Protein AF-A0AAD2GC14-F1 (afdb_monomer_lite)

Radius of gyration: 39.85 Å; chains: 1; bounding box: 121×102×98 Å

Secondary structure (DSSP, 8-state):
---PPPPPPPPPPPPPPPPPPPPPPS-S-SSS-----------------------------------------------TTS-SS-TT-EEEE--B--SBTB--B--EEEEEEEEESSGGG-EEEEEE-SSSTT-EEEEEEGGGEEEPP------------------------------------------------HHHHHHHHHHHHHHTTPPTTHHHHHTT-PPP--TT--SPPPPPHHHHHHHHHHHHHHHHHHHHTT---S-TT-------B-TTT-SBPP------TTSHHIIIIIIS---HHHHHHHHHHHHHHHHHHHHHHS--SS-TTSSS-------TTT-HHHHHHH--HHHHHHHHHHHHHHHH-TTS---HHHHHHHHHHHHHHHHTS-HHHHHHHHHHHHHHHHTHHHHHHHHHHHHHH-TT--HHHHHHHTTTSS-HHHHHHHHHHSTTTTT--

pLDDT: mean 73.86, std 23.87, range [26.3, 98.19]

Organism: NCBI:txid2856

Foldseek 3Di:
DDDDDDDDDDDDDDDDDDDDDDDDDDDPPPDDPDDDDDDDDDDDDDDDDDDDDDDDDDDDDDDDDDDDDPPPPPDDPPVQPDAPDDFQAKKWFAFDPPDPPPPGRHTAIFTFHDWDDTDQQIWTWTQGDDPPHGDIDTGRGPVGIDHDDPPDDDDDDDDDDDDDDDDDDDDDDDDDDDDDDDDDDDDDPPPPPPPDDPLRVLLVVLVVCVVVVPFAQQLCVVVVNDDDDDPPPPDDDDDDPVRLVVLVVNLVSLVVVCVVVVVPPPPLVPQVQPQDQDPVPSDGPDDPRPDDSSGNCCCACRHRVHDPVVNVVSVVVVVVVVVVVVCVVVDDDPPPPPDDDPPLPDACLVDLVVVLVQLDLLQVQLVVQLVVVCVVCVPDPCDPVNSVVSSVVSSVVVVVDDVVVSVVSVVVSVVLSVCSVVLVVLLLVVCVVPVPDQLVVSCVSSVNSDDSVRSLVVCVSDPPVVVSD

Sequence (469 aa):
MTTTAPPTQPPPPPPPPPPTSATITPAQKREKKKQAPVKAAARRETRKHTTRDDDEADPNVLAANNKGGIAVEDHDIISMRTPTFALQDYVKVKADFGDPGTNNRPAGRGFIQEIHGFGGTSTYTVKYEGEDPGGTFKGIPLSDISPLPVVNSVFSNTTNTTNTSTPRRKRQKIQPSSSVAPCPSAETKSSTKKKQSPGGELVSRLRHALSNDKEKGWRRKELGWMPPPKANAKRQPKLTNQEKSQVLVDVALLETFLEAQGNGSGNGNGNNHYQEKDAVSGKFKKRVTKWNPMSIGYLVNHSWGLSNSYLCRLQKQQQQQQKANENAATGATFFEARKKASKKARCVIDDYELAEKLFTTSYLYAVSECRRQARANLEEVVDQKLYHQRFKAAKEKFKTLDDDTKAVWEFQRRAHLSRHATIKDQIIRARKTNPKCSWRSIEEEIDHWCCDATIRRWAMAREGGNKIL

Structure (mmCIF, N/CA/C/O backbone):
data_AF-A0AAD2GC14-F1
#
_entry.id   AF-A0AAD2GC14-F1
#
loop_
_atom_site.group_PDB
_atom_site.id
_atom_site.type_symbol
_atom_site.label_atom_id
_atom_site.label_alt_id
_atom_site.label_comp_id
_atom_site.label_asym_id
_atom_site.label_entity_id
_atom_site.label_seq_id
_atom_site.pdbx_PDB_ins_code
_atom_site.Cartn_x
_atom_site.Cartn_y
_atom_site.Cartn_z
_atom_site.occupancy
_atom_site.B_iso_or_equiv
_atom_site.auth_seq_id
_atom_site.auth_comp_id
_atom_site.auth_asym_id
_atom_site.auth_atom_id
_atom_site.pdbx_PDB_model_num
ATOM 1 N N . MET A 1 1 ? 63.626 -28.253 43.068 1.00 45.97 1 MET A N 1
ATOM 2 C CA . MET A 1 1 ? 62.334 -28.647 42.471 1.00 45.97 1 MET A CA 1
ATOM 3 C C . MET A 1 1 ? 62.406 -28.340 40.987 1.00 45.97 1 MET A C 1
ATOM 5 O O . MET A 1 1 ? 62.258 -27.196 40.587 1.00 45.97 1 MET A O 1
ATOM 9 N N . THR A 1 2 ? 62.810 -29.336 40.208 1.00 41.16 2 THR A N 1
ATOM 10 C CA . THR A 1 2 ? 63.092 -29.239 38.773 1.00 41.16 2 THR A CA 1
ATOM 11 C C . THR A 1 2 ? 61.826 -29.594 38.001 1.00 41.16 2 THR A C 1
ATOM 13 O O . THR A 1 2 ? 61.375 -30.735 38.023 1.00 41.16 2 THR A O 1
ATOM 16 N N . THR A 1 3 ? 61.229 -28.587 37.369 1.00 50.84 3 THR A N 1
ATOM 17 C CA . THR A 1 3 ? 60.007 -28.700 36.566 1.00 50.84 3 THR A CA 1
ATOM 18 C C . THR A 1 3 ? 60.338 -29.301 35.202 1.00 50.84 3 THR A C 1
ATOM 20 O O . THR A 1 3 ? 60.992 -28.668 34.375 1.00 50.84 3 THR A O 1
ATOM 23 N N . THR A 1 4 ? 59.895 -30.535 34.977 1.00 53.62 4 THR A N 1
ATOM 24 C CA . THR A 1 4 ? 60.017 -31.261 33.708 1.00 53.62 4 THR A CA 1
ATOM 25 C C . THR A 1 4 ? 58.988 -30.744 32.701 1.00 53.62 4 THR A C 1
ATOM 27 O O . THR A 1 4 ? 57.785 -30.794 32.951 1.00 53.62 4 THR A O 1
ATOM 30 N N . ALA A 1 5 ? 59.462 -30.232 31.563 1.00 60.94 5 ALA A N 1
ATOM 31 C CA . ALA A 1 5 ? 58.623 -29.796 30.449 1.00 60.94 5 ALA A CA 1
ATOM 32 C C . ALA A 1 5 ? 58.054 -31.004 29.667 1.00 60.94 5 ALA A C 1
ATOM 34 O O . ALA A 1 5 ? 58.758 -32.005 29.509 1.00 60.94 5 ALA A O 1
ATOM 35 N N . PRO A 1 6 ? 56.804 -30.932 29.171 1.00 64.81 6 PRO A N 1
ATOM 36 C CA . PRO A 1 6 ? 56.172 -32.026 28.439 1.00 64.81 6 PRO A CA 1
ATOM 37 C C . PRO A 1 6 ? 56.648 -32.110 26.974 1.00 64.81 6 PRO A C 1
ATOM 39 O O . PRO A 1 6 ? 57.079 -31.106 26.402 1.00 64.81 6 PRO A O 1
ATOM 42 N N . PRO A 1 7 ? 56.557 -33.301 26.350 1.00 63.59 7 PRO A N 1
ATOM 43 C CA . PRO A 1 7 ? 57.121 -33.569 25.032 1.00 63.59 7 PRO A CA 1
ATOM 44 C C . PRO A 1 7 ? 56.307 -32.947 23.889 1.00 63.59 7 PRO A C 1
ATOM 46 O O . PRO A 1 7 ? 55.081 -33.046 23.824 1.00 63.59 7 PRO A O 1
ATOM 49 N N . THR A 1 8 ? 57.035 -32.343 22.955 1.00 64.69 8 THR A N 1
ATOM 50 C CA . THR A 1 8 ? 56.557 -31.719 21.719 1.00 64.69 8 THR A CA 1
ATOM 51 C C . THR A 1 8 ? 55.954 -32.759 20.769 1.00 64.69 8 THR A C 1
ATOM 53 O O . THR A 1 8 ? 56.627 -33.715 20.382 1.00 64.69 8 THR A O 1
ATOM 56 N N . GLN A 1 9 ? 54.695 -32.573 20.361 1.00 68.75 9 GLN A N 1
ATOM 57 C CA . GLN A 1 9 ? 54.064 -33.394 19.321 1.00 68.75 9 GLN A CA 1
ATOM 58 C C . GLN A 1 9 ? 54.657 -33.092 17.930 1.00 68.75 9 GLN A C 1
ATOM 60 O O . GLN A 1 9 ? 54.890 -31.923 17.611 1.00 68.75 9 GLN A O 1
ATOM 65 N N . PRO A 1 10 ? 54.867 -34.116 17.081 1.00 73.81 10 PRO A N 1
ATOM 66 C CA . PRO A 1 10 ? 55.330 -33.924 15.712 1.00 73.81 10 PRO A CA 1
ATOM 67 C C . PRO A 1 10 ? 54.229 -33.327 14.813 1.00 73.81 10 PRO A C 1
ATOM 69 O O . PRO A 1 10 ? 53.039 -33.563 15.044 1.00 73.81 10 PRO A O 1
ATOM 72 N N . PRO A 1 11 ? 54.611 -32.558 13.777 1.00 74.75 11 PRO A N 1
ATOM 73 C CA . PRO A 1 11 ? 53.667 -31.872 12.904 1.00 74.75 11 PRO A CA 1
ATOM 74 C C . PRO A 1 11 ? 52.867 -32.849 12.021 1.00 74.75 11 PRO A C 1
ATOM 76 O O . PRO A 1 11 ? 53.383 -33.899 11.630 1.00 74.75 11 PRO A O 1
ATOM 79 N N . PRO A 1 12 ? 51.615 -32.500 11.671 1.00 74.00 12 PRO A N 1
ATOM 80 C CA . PRO A 1 12 ? 50.762 -33.339 10.840 1.00 74.00 12 PRO A CA 1
ATOM 81 C C . PRO A 1 12 ? 51.257 -33.413 9.382 1.00 74.00 12 PRO A C 1
ATOM 83 O O . PRO A 1 12 ? 51.847 -32.452 8.878 1.00 74.00 12 PRO A O 1
ATOM 86 N N . PRO A 1 13 ? 50.995 -34.533 8.682 1.00 78.50 13 PRO A N 1
ATOM 87 C CA . PRO A 1 13 ? 51.440 -34.737 7.308 1.00 78.50 13 PRO A CA 1
ATOM 88 C C . PRO A 1 13 ? 50.706 -33.824 6.307 1.00 78.50 13 PRO A C 1
ATOM 90 O O . PRO A 1 13 ? 49.555 -33.439 6.538 1.00 78.50 13 PRO A O 1
ATOM 93 N N . PRO A 1 14 ? 51.350 -33.491 5.172 1.00 75.31 14 PRO A N 1
ATOM 94 C CA . PRO A 1 14 ? 50.770 -32.620 4.159 1.00 75.31 14 PRO A CA 1
ATOM 95 C C . PRO A 1 14 ? 49.616 -33.295 3.393 1.00 75.31 14 PRO A C 1
ATOM 97 O O . PRO A 1 14 ? 49.605 -34.518 3.227 1.00 75.31 14 PRO A O 1
ATOM 100 N N . PRO A 1 15 ? 48.645 -32.506 2.895 1.00 72.50 15 PRO A N 1
ATOM 101 C CA . PRO A 1 15 ? 47.490 -33.025 2.172 1.00 72.50 15 PRO A CA 1
ATOM 102 C C . PRO A 1 15 ? 47.864 -33.580 0.784 1.00 72.50 15 PRO A C 1
ATOM 104 O O . PRO A 1 15 ? 48.811 -33.096 0.158 1.00 72.50 15 PRO A O 1
ATOM 107 N N . PRO A 1 16 ? 47.102 -34.566 0.273 1.00 74.06 16 PRO A N 1
ATOM 108 C CA . PRO A 1 16 ? 47.368 -35.189 -1.019 1.00 74.06 16 PRO A CA 1
ATOM 109 C C . PRO A 1 16 ? 47.097 -34.236 -2.199 1.00 74.06 16 PRO A C 1
ATOM 111 O O . PRO A 1 16 ? 46.236 -33.353 -2.103 1.00 74.06 16 PRO A O 1
ATOM 114 N N . PRO A 1 17 ? 47.801 -34.419 -3.332 1.00 71.50 17 PRO A N 1
ATOM 115 C CA . PRO A 1 17 ? 47.643 -33.574 -4.508 1.00 71.50 17 PRO A CA 1
ATOM 116 C C . PRO A 1 17 ? 46.283 -33.783 -5.203 1.00 71.50 17 PRO A C 1
ATOM 118 O O . PRO A 1 17 ? 45.713 -34.876 -5.153 1.00 71.50 17 PRO A O 1
ATOM 121 N N . PRO A 1 18 ? 45.755 -32.745 -5.878 1.00 65.06 18 PRO A N 1
ATOM 122 C CA . PRO A 1 18 ? 44.474 -32.812 -6.572 1.00 65.06 18 PRO A CA 1
ATOM 123 C C . PRO A 1 18 ? 44.532 -33.720 -7.816 1.00 65.06 18 PRO A C 1
ATOM 125 O O . PRO A 1 18 ? 45.576 -33.811 -8.466 1.00 65.06 18 PRO A O 1
ATOM 128 N N . PRO A 1 19 ? 43.406 -34.356 -8.196 1.00 58.69 19 PRO A N 1
ATOM 129 C CA . PRO A 1 19 ? 43.357 -35.257 -9.339 1.00 58.69 19 PRO A CA 1
ATOM 130 C C . PRO A 1 19 ? 43.554 -34.506 -10.662 1.00 58.69 19 PRO A C 1
ATOM 132 O O . PRO A 1 19 ? 42.883 -33.514 -10.963 1.00 58.69 19 PRO A O 1
ATOM 135 N N . THR A 1 20 ? 44.473 -35.023 -11.471 1.00 50.03 20 THR A N 1
ATOM 136 C CA . THR A 1 20 ? 44.755 -34.606 -12.843 1.00 50.03 20 THR A CA 1
ATOM 137 C C . THR A 1 20 ? 43.516 -34.779 -13.723 1.00 50.03 20 THR A C 1
ATOM 139 O O . THR A 1 20 ? 42.928 -35.854 -13.822 1.00 50.03 20 THR A O 1
ATOM 142 N N . SER A 1 21 ? 43.102 -33.690 -14.370 1.00 44.12 21 SER A N 1
ATOM 143 C CA . SER A 1 21 ? 41.980 -33.681 -15.309 1.00 44.12 21 SER A CA 1
ATOM 144 C C . SER A 1 21 ? 42.376 -34.378 -16.611 1.00 44.12 21 SER A C 1
ATOM 146 O O . SER A 1 21 ? 43.286 -33.929 -17.304 1.00 44.12 21 SER A O 1
ATOM 148 N N . ALA A 1 22 ? 41.682 -35.466 -16.946 1.00 46.75 22 ALA A N 1
ATOM 149 C CA . ALA A 1 22 ? 41.843 -36.166 -18.212 1.00 46.75 22 ALA A CA 1
ATOM 150 C C . ALA A 1 22 ? 41.261 -35.346 -19.379 1.00 46.75 22 ALA A C 1
ATOM 152 O O . ALA A 1 22 ? 40.097 -34.937 -19.374 1.00 46.75 22 ALA A O 1
ATOM 153 N N . THR A 1 23 ? 42.097 -35.132 -20.390 1.00 38.41 23 THR A N 1
ATOM 154 C CA . THR A 1 23 ? 41.779 -34.539 -21.691 1.00 38.41 23 THR A CA 1
ATOM 155 C C . THR A 1 23 ? 40.823 -35.446 -22.472 1.00 38.41 23 THR A C 1
ATOM 157 O O . THR A 1 23 ? 41.179 -36.567 -22.821 1.00 38.41 23 THR A O 1
ATOM 160 N N . ILE A 1 24 ? 39.615 -34.961 -22.776 1.00 43.75 24 ILE A N 1
ATOM 161 C CA . ILE A 1 24 ? 38.649 -35.645 -23.652 1.00 43.75 24 ILE A CA 1
ATOM 162 C C . ILE A 1 24 ? 38.810 -35.103 -25.077 1.00 43.75 24 ILE A C 1
ATOM 164 O O . ILE A 1 24 ? 38.584 -33.920 -25.337 1.00 43.75 24 ILE A O 1
ATOM 168 N N . THR A 1 25 ? 39.189 -35.981 -26.002 1.00 45.75 25 THR A N 1
ATOM 169 C CA . THR A 1 25 ? 39.342 -35.719 -27.440 1.00 45.75 25 THR A CA 1
ATOM 170 C C . THR A 1 25 ? 37.986 -35.710 -28.179 1.00 45.75 25 THR A C 1
ATOM 172 O O . THR A 1 25 ? 37.068 -36.458 -27.828 1.00 45.75 25 THR A O 1
ATOM 175 N N . PRO A 1 26 ? 37.817 -34.890 -29.237 1.00 43.78 26 PRO A N 1
ATOM 176 C CA . PRO A 1 26 ? 36.529 -34.624 -29.881 1.00 43.78 26 PRO A CA 1
ATOM 177 C C . PRO A 1 26 ? 36.201 -35.619 -31.013 1.00 43.78 26 PRO A C 1
ATOM 179 O O . PRO A 1 26 ? 36.023 -35.214 -32.158 1.00 43.78 26 PRO A O 1
ATOM 182 N N . ALA A 1 27 ? 36.090 -36.917 -30.704 1.00 43.59 27 ALA A N 1
ATOM 183 C CA . ALA A 1 27 ? 35.804 -37.953 -31.714 1.00 43.59 27 ALA A CA 1
ATOM 184 C C . ALA A 1 27 ? 34.583 -38.857 -31.430 1.00 43.59 27 ALA A C 1
ATOM 186 O O . ALA A 1 27 ? 34.266 -39.712 -32.245 1.00 43.59 27 ALA A O 1
ATOM 187 N N . GLN A 1 28 ? 33.827 -38.658 -30.340 1.00 46.47 28 GLN A N 1
ATOM 188 C CA . GLN A 1 28 ? 32.718 -39.565 -29.963 1.00 46.47 28 GLN A CA 1
ATOM 189 C C . GLN A 1 28 ? 31.313 -38.929 -29.953 1.00 46.47 28 GLN A C 1
ATOM 191 O O . GLN A 1 28 ? 30.381 -39.447 -29.344 1.00 46.47 28 GLN A O 1
ATOM 196 N N . LYS A 1 29 ? 31.107 -37.805 -30.655 1.00 46.72 29 LYS A N 1
ATOM 197 C CA . LYS A 1 29 ? 29.815 -37.082 -30.671 1.00 46.72 29 LYS A CA 1
ATOM 198 C C . LYS A 1 29 ? 29.035 -37.214 -31.982 1.00 46.72 29 LYS A C 1
ATOM 200 O O . LYS A 1 29 ? 28.363 -36.271 -32.403 1.00 46.72 29 LYS A O 1
ATOM 205 N N . ARG A 1 30 ? 29.115 -38.372 -32.643 1.00 47.81 30 ARG A N 1
ATOM 206 C CA . ARG A 1 30 ? 28.435 -38.583 -33.929 1.00 47.81 30 ARG A CA 1
ATOM 207 C C . ARG A 1 30 ? 27.842 -39.980 -34.115 1.00 47.81 30 ARG A C 1
ATOM 209 O O . ARG A 1 30 ? 27.907 -40.512 -35.205 1.00 47.81 30 ARG A O 1
ATOM 216 N N . GLU A 1 31 ? 27.187 -40.535 -33.091 1.00 40.94 31 GLU A N 1
ATOM 217 C CA . GLU A 1 31 ? 26.444 -41.800 -33.269 1.00 40.94 31 GLU A CA 1
ATOM 218 C C . GLU A 1 31 ? 25.263 -42.008 -32.299 1.00 40.94 31 GLU A C 1
ATOM 220 O O . GLU A 1 31 ? 25.010 -43.099 -31.809 1.00 40.94 31 GLU A O 1
ATOM 225 N N . LYS A 1 32 ? 24.496 -40.948 -31.999 1.00 40.72 32 LYS A N 1
ATOM 226 C CA . LYS A 1 32 ? 23.210 -41.056 -31.265 1.00 40.72 32 LYS A CA 1
ATOM 227 C C . LYS A 1 32 ? 22.123 -40.133 -31.819 1.00 40.72 32 LYS A C 1
ATOM 229 O O . LYS A 1 32 ? 21.400 -39.466 -31.084 1.00 40.72 32 LYS A O 1
ATOM 234 N N . LYS A 1 33 ? 22.011 -40.061 -33.147 1.00 45.91 33 LYS A N 1
ATOM 235 C CA . LYS A 1 33 ? 20.933 -39.318 -33.819 1.00 45.91 33 LYS A CA 1
ATOM 236 C C . LYS A 1 33 ? 20.360 -40.104 -34.993 1.00 45.91 33 LYS A C 1
ATOM 238 O O . LYS A 1 33 ? 20.337 -39.593 -36.099 1.00 45.91 33 LYS A O 1
ATOM 243 N N . LYS A 1 34 ? 19.936 -41.345 -34.745 1.00 45.94 34 LYS A N 1
ATOM 244 C CA . LYS A 1 34 ? 19.069 -42.151 -35.621 1.00 45.94 34 LYS A CA 1
ATOM 245 C C . LYS A 1 34 ? 18.456 -43.278 -34.782 1.00 45.94 34 LYS A C 1
ATOM 247 O O . LYS A 1 34 ? 19.005 -44.364 -34.717 1.00 45.94 34 LYS A O 1
ATOM 252 N N . GLN A 1 35 ? 17.358 -42.983 -34.097 1.00 38.59 35 GLN A N 1
ATOM 253 C CA . GLN A 1 35 ? 16.277 -43.927 -33.804 1.00 38.59 35 GLN A CA 1
ATOM 254 C C . GLN A 1 35 ? 15.066 -43.090 -33.388 1.00 38.59 35 GLN A C 1
ATOM 256 O O . GLN A 1 35 ? 15.180 -42.148 -32.605 1.00 38.59 35 GLN A O 1
ATOM 261 N N . ALA A 1 36 ? 13.966 -43.343 -34.082 1.00 42.16 36 ALA A N 1
ATOM 262 C CA . ALA A 1 36 ? 12.796 -42.490 -34.185 1.00 42.16 36 ALA A CA 1
ATOM 263 C C . ALA A 1 36 ? 11.685 -42.979 -33.209 1.00 42.16 36 ALA A C 1
ATOM 265 O O . ALA A 1 36 ? 12.040 -43.563 -32.188 1.00 42.16 36 ALA A O 1
ATOM 266 N N . PRO A 1 37 ? 10.386 -42.661 -33.396 1.00 53.28 37 PRO A N 1
ATOM 267 C CA . PRO A 1 37 ? 9.436 -42.334 -32.333 1.00 53.28 37 PRO A CA 1
ATOM 268 C C . PRO A 1 37 ? 8.554 -43.552 -31.971 1.00 53.28 37 PRO A C 1
ATOM 270 O O . PRO A 1 37 ? 8.887 -44.670 -32.333 1.00 53.28 37 PRO A O 1
ATOM 273 N N . VAL A 1 38 ? 7.407 -43.303 -31.321 1.00 41.31 38 VAL A N 1
ATOM 274 C CA . VAL A 1 38 ? 6.277 -44.210 -30.992 1.00 41.31 38 VAL A CA 1
ATOM 275 C C . VAL A 1 38 ? 6.178 -44.484 -29.490 1.00 41.31 38 VAL A C 1
ATOM 277 O O . VAL A 1 38 ? 6.847 -45.362 -28.958 1.00 41.31 38 VAL A O 1
ATOM 280 N N . LYS A 1 39 ? 5.303 -43.721 -28.817 1.00 36.72 39 LYS A N 1
ATOM 281 C CA . LYS A 1 39 ? 4.434 -44.163 -27.704 1.00 36.72 39 LYS A CA 1
ATOM 282 C C . LYS A 1 39 ? 3.540 -43.002 -27.254 1.00 36.72 39 LYS A C 1
ATOM 284 O O . LYS A 1 39 ? 3.787 -42.331 -26.259 1.00 36.72 39 LYS A O 1
ATOM 289 N N . ALA A 1 40 ? 2.489 -42.777 -28.035 1.00 38.22 40 ALA A N 1
ATOM 290 C CA . ALA A 1 40 ? 1.302 -42.029 -27.648 1.00 38.22 40 ALA A CA 1
ATOM 291 C C . ALA A 1 40 ? 0.094 -42.800 -28.194 1.00 38.22 40 ALA A C 1
ATOM 293 O O . ALA A 1 40 ? -0.234 -42.639 -29.361 1.00 38.22 40 ALA A O 1
ATOM 294 N N . ALA A 1 41 ? -0.469 -43.701 -27.383 1.00 36.00 41 ALA A N 1
ATOM 295 C CA . ALA A 1 41 ? -1.816 -44.284 -27.495 1.00 36.00 41 ALA A CA 1
ATOM 296 C C . ALA A 1 41 ? -1.893 -45.507 -26.567 1.00 36.00 41 ALA A C 1
ATOM 298 O O . ALA A 1 41 ? -1.407 -46.568 -26.936 1.00 36.00 41 ALA A O 1
ATOM 299 N N . ALA A 1 42 ? -2.430 -45.338 -25.353 1.00 37.50 42 ALA A N 1
ATOM 300 C CA . ALA A 1 42 ? -3.091 -46.385 -24.553 1.00 37.50 42 ALA A CA 1
ATOM 301 C C . ALA A 1 42 ? -3.335 -45.866 -23.128 1.00 37.50 42 ALA A C 1
ATOM 303 O O . ALA A 1 42 ? -2.517 -46.082 -22.237 1.00 37.50 42 ALA A O 1
ATOM 304 N N . ARG A 1 43 ? -4.441 -45.143 -22.919 1.00 40.41 43 ARG A N 1
ATOM 305 C CA . ARG A 1 43 ? -5.214 -45.148 -21.659 1.00 40.41 43 ARG A CA 1
ATOM 306 C C . ARG A 1 43 ? -6.420 -44.223 -21.786 1.00 40.41 43 ARG A C 1
ATOM 308 O O . ARG A 1 43 ? -6.461 -43.113 -21.265 1.00 40.41 43 ARG A O 1
ATOM 315 N N . ARG A 1 44 ? -7.412 -44.706 -22.521 1.00 35.97 44 ARG A N 1
ATOM 316 C CA . ARG A 1 44 ? -8.799 -44.260 -22.441 1.00 35.97 44 ARG A CA 1
ATOM 317 C C . ARG A 1 44 ? -9.638 -45.530 -22.566 1.00 35.97 44 ARG A C 1
ATOM 319 O O . ARG A 1 44 ? -9.249 -46.400 -23.329 1.00 35.97 44 ARG A O 1
ATOM 326 N N . GLU A 1 45 ? -10.727 -45.583 -21.802 1.00 37.88 45 GLU A N 1
ATOM 327 C CA . GLU A 1 45 ? -11.734 -46.658 -21.728 1.00 37.88 45 GLU A CA 1
ATOM 328 C C . GLU A 1 45 ? -11.446 -47.774 -20.716 1.00 37.88 45 GLU A C 1
ATOM 330 O O . GLU A 1 45 ? -10.629 -48.650 -20.947 1.00 37.88 45 GLU A O 1
ATOM 335 N N . THR A 1 46 ? -12.121 -47.691 -19.562 1.00 37.47 46 THR A N 1
ATOM 336 C CA . THR A 1 46 ? -13.087 -48.692 -19.057 1.00 37.47 46 THR A CA 1
ATOM 337 C C . THR A 1 46 ? -13.613 -48.228 -17.693 1.00 37.47 46 THR A C 1
ATOM 339 O O . THR A 1 46 ? -12.888 -48.310 -16.705 1.00 37.47 46 THR A O 1
ATOM 342 N N . ARG A 1 47 ? -14.864 -47.753 -17.631 1.00 35.50 47 ARG A N 1
ATOM 343 C CA . ARG A 1 47 ? -15.879 -48.196 -16.650 1.00 35.50 47 ARG A CA 1
ATOM 344 C C . ARG A 1 47 ? -17.188 -47.434 -16.871 1.00 35.50 47 ARG A C 1
ATOM 346 O O . ARG A 1 47 ? -17.325 -46.280 -16.482 1.00 35.50 47 ARG A O 1
ATOM 353 N N . LYS A 1 48 ? -18.130 -48.110 -17.530 1.00 39.09 48 LYS A N 1
ATOM 354 C CA . LYS A 1 48 ? -19.566 -47.819 -17.495 1.00 39.09 48 LYS A CA 1
ATOM 355 C C . LYS A 1 48 ? -20.211 -48.669 -16.390 1.00 39.09 48 LYS A C 1
ATOM 357 O O . LYS A 1 48 ? -19.735 -49.770 -16.134 1.00 39.09 48 LYS A O 1
ATOM 362 N N . HIS A 1 49 ? -21.266 -48.104 -15.804 1.00 37.25 49 HIS A N 1
ATOM 363 C CA . HIS A 1 49 ? -22.461 -48.699 -15.190 1.00 37.25 49 HIS A CA 1
ATOM 364 C C . HIS A 1 49 ? -22.399 -50.056 -14.474 1.00 37.25 49 HIS A C 1
ATOM 366 O O . HIS A 1 49 ? -22.161 -51.094 -15.078 1.00 37.25 49 HIS A O 1
ATOM 372 N N . THR A 1 50 ? -22.843 -50.040 -13.216 1.00 37.97 50 THR A N 1
ATOM 373 C CA . THR A 1 50 ? -23.757 -51.052 -12.663 1.00 37.97 50 THR A CA 1
ATOM 374 C C . THR A 1 50 ? -24.766 -50.338 -11.766 1.00 37.97 50 THR A C 1
ATOM 376 O O . THR A 1 50 ? -24.404 -49.721 -10.770 1.00 37.97 50 THR A O 1
ATOM 379 N N . THR A 1 51 ? -26.017 -50.353 -12.210 1.00 41.97 51 THR A N 1
ATOM 380 C CA . THR A 1 51 ? -27.242 -50.162 -11.432 1.00 41.97 51 THR A CA 1
ATOM 381 C C . THR A 1 51 ? -27.566 -51.475 -10.722 1.00 41.97 51 THR A C 1
ATOM 383 O O . THR A 1 51 ? -27.423 -52.533 -11.341 1.00 41.97 51 THR A O 1
ATOM 386 N N . ARG A 1 52 ? -28.028 -51.414 -9.471 1.00 35.69 52 ARG A N 1
ATOM 387 C CA . ARG A 1 52 ? -28.966 -52.399 -8.925 1.00 35.69 52 ARG A CA 1
ATOM 388 C C . ARG A 1 52 ? -29.707 -51.801 -7.727 1.00 35.69 52 ARG A C 1
ATOM 390 O O . ARG A 1 52 ? -29.062 -51.316 -6.800 1.00 35.69 52 ARG A O 1
ATOM 397 N N . ASP A 1 53 ? -31.024 -51.816 -7.862 1.00 44.59 53 ASP A N 1
ATOM 398 C CA . ASP A 1 53 ? -32.061 -51.555 -6.865 1.00 44.59 53 ASP A CA 1
ATOM 399 C C . ASP A 1 53 ? -32.249 -52.769 -5.922 1.00 44.59 53 ASP A C 1
ATOM 401 O O . ASP A 1 53 ? -31.459 -53.717 -5.988 1.00 44.59 53 ASP A O 1
ATOM 405 N N . ASP A 1 54 ? -33.316 -52.707 -5.113 1.00 40.88 54 ASP A N 1
ATOM 406 C CA . ASP A 1 54 ? -33.883 -53.657 -4.129 1.00 40.88 54 ASP A CA 1
ATOM 407 C C . ASP A 1 54 ? -33.528 -53.248 -2.672 1.00 40.88 54 ASP A C 1
ATOM 409 O O . ASP A 1 54 ? -32.369 -53.325 -2.259 1.00 40.88 54 ASP A O 1
ATOM 413 N N . ASP A 1 55 ? -34.412 -52.513 -1.969 1.00 36.12 55 ASP A N 1
ATOM 414 C CA . ASP A 1 55 ? -35.538 -52.994 -1.114 1.00 36.12 55 ASP A CA 1
ATOM 415 C C . ASP A 1 55 ? -35.003 -53.678 0.177 1.00 36.12 55 ASP A C 1
ATOM 417 O O . ASP A 1 55 ? -34.016 -54.398 0.131 1.00 36.12 55 ASP A O 1
ATOM 421 N N . GLU A 1 56 ? -35.491 -53.516 1.413 1.00 38.19 56 GLU A N 1
ATOM 422 C CA . GLU A 1 56 ? -36.811 -53.191 1.957 1.00 38.19 56 GLU A CA 1
ATOM 423 C C . GLU A 1 56 ? -36.676 -53.009 3.500 1.00 38.19 56 GLU A C 1
ATOM 425 O O . GLU A 1 56 ? -35.797 -53.610 4.117 1.00 38.19 56 GLU A O 1
ATOM 430 N N . ALA A 1 57 ? -37.577 -52.218 4.098 1.00 34.94 57 ALA A N 1
ATOM 431 C CA . ALA A 1 57 ? -38.178 -52.331 5.448 1.00 34.94 57 ALA A CA 1
ATOM 432 C C . ALA A 1 57 ? -37.332 -52.411 6.761 1.00 34.94 57 ALA A C 1
ATOM 434 O O . ALA A 1 57 ? -36.762 -53.438 7.120 1.00 34.94 57 ALA A O 1
ATOM 435 N N . ASP A 1 58 ? -37.359 -51.297 7.519 1.00 38.47 58 ASP A N 1
ATOM 436 C CA . ASP A 1 58 ? -37.941 -51.061 8.879 1.00 38.47 58 ASP A CA 1
ATOM 437 C C . ASP A 1 58 ? -38.482 -52.251 9.739 1.00 38.47 58 ASP A C 1
ATOM 439 O O . ASP A 1 58 ? -38.782 -53.303 9.180 1.00 38.47 58 ASP A O 1
ATOM 443 N N . PRO A 1 59 ? -38.854 -52.091 11.046 1.00 59.22 59 PRO A N 1
ATOM 444 C CA . PRO A 1 59 ? -38.550 -51.049 12.056 1.00 59.22 59 PRO A CA 1
ATOM 445 C C . PRO A 1 59 ? -38.313 -51.586 13.514 1.00 59.22 59 PRO A C 1
ATOM 447 O O . PRO A 1 59 ? -38.531 -52.753 13.830 1.00 59.22 59 PRO A O 1
ATOM 450 N N . ASN A 1 60 ? -38.059 -50.647 14.447 1.00 37.88 60 ASN A N 1
ATOM 451 C CA . ASN A 1 60 ? -38.728 -50.519 15.769 1.00 37.88 60 ASN A CA 1
ATOM 452 C C . ASN A 1 60 ? -37.958 -50.828 17.091 1.00 37.88 60 ASN A C 1
ATOM 454 O O . ASN A 1 60 ? -37.240 -51.816 17.203 1.00 37.88 60 ASN A O 1
ATOM 458 N N . VAL A 1 61 ? -38.300 -50.006 18.116 1.00 33.22 61 VAL A N 1
ATOM 459 C CA . VAL A 1 61 ? -38.203 -50.189 19.598 1.00 33.22 61 VAL A CA 1
ATOM 460 C C . VAL A 1 61 ? -36.829 -49.842 20.240 1.00 33.22 61 VAL A C 1
ATOM 462 O O . VAL A 1 61 ? -35.836 -50.461 19.896 1.00 33.22 61 VAL A O 1
ATOM 465 N N . LEU A 1 62 ? -36.605 -48.918 21.202 1.00 36.44 62 LEU A N 1
ATOM 466 C CA . LEU A 1 62 ? -37.374 -48.073 22.154 1.00 36.44 62 LEU A CA 1
ATOM 467 C C . LEU A 1 62 ? -36.478 -46.868 22.573 1.00 36.44 62 LEU A C 1
ATOM 469 O O . LEU A 1 62 ? -35.293 -47.046 22.831 1.00 36.44 62 LEU A O 1
ATOM 473 N N . ALA A 1 63 ? -36.950 -45.619 22.490 1.00 33.72 63 ALA A N 1
ATOM 474 C CA . ALA A 1 63 ? -37.467 -44.765 23.580 1.00 33.72 63 ALA A CA 1
ATOM 475 C C . ALA A 1 63 ? -36.544 -44.493 24.798 1.00 33.72 63 ALA A C 1
ATOM 477 O O . ALA A 1 63 ? -36.318 -45.382 25.610 1.00 33.72 63 ALA A O 1
ATOM 478 N N . ALA A 1 64 ? -36.155 -43.222 25.006 1.00 32.59 64 ALA A N 1
ATOM 479 C CA . ALA A 1 64 ? -36.646 -42.394 26.126 1.00 32.59 64 ALA A CA 1
ATOM 480 C C . ALA A 1 64 ? -35.978 -40.997 26.196 1.00 32.59 64 ALA A C 1
ATOM 482 O O . ALA A 1 64 ? -34.774 -40.868 26.373 1.00 32.59 64 ALA A O 1
ATOM 483 N N . ASN A 1 65 ? -36.836 -39.971 26.147 1.00 34.31 65 ASN A N 1
ATOM 484 C CA . ASN A 1 65 ? -36.820 -38.719 26.917 1.00 34.31 65 ASN A CA 1
ATOM 485 C C . ASN A 1 65 ? -35.543 -37.855 26.991 1.00 34.31 65 ASN A C 1
ATOM 487 O O . ASN A 1 65 ? -34.666 -38.105 27.811 1.00 34.31 65 ASN A O 1
ATOM 491 N N . ASN A 1 66 ? -35.598 -36.659 26.384 1.00 36.03 66 ASN A N 1
ATOM 492 C CA . ASN A 1 66 ? -35.575 -35.452 27.216 1.00 36.03 66 ASN A CA 1
ATOM 493 C C . ASN A 1 66 ? -36.188 -34.209 26.557 1.00 36.03 66 ASN A C 1
ATOM 495 O O . ASN A 1 66 ? -36.131 -34.000 25.350 1.00 36.03 66 ASN A O 1
ATOM 499 N N . LYS A 1 67 ? -36.829 -33.430 27.426 1.00 36.50 67 LYS A N 1
ATOM 500 C CA . LYS A 1 67 ? -37.692 -32.276 27.185 1.00 36.50 67 LYS A CA 1
ATOM 501 C C . LYS A 1 67 ? -36.915 -31.021 26.777 1.00 36.50 67 LYS A C 1
ATOM 503 O O . LYS A 1 67 ? -35.880 -30.729 27.358 1.00 36.50 67 LYS A O 1
ATOM 508 N N . GLY A 1 68 ? -37.568 -30.204 25.948 1.00 35.28 68 GLY A N 1
ATOM 509 C CA . GLY A 1 68 ? -37.699 -28.764 26.190 1.00 35.28 68 GLY A CA 1
ATOM 510 C C . GLY A 1 68 ? -36.566 -27.868 25.697 1.00 35.28 68 GLY A C 1
ATOM 511 O O . GLY A 1 68 ? -35.613 -27.603 26.419 1.00 35.28 68 GLY A O 1
ATOM 512 N N . GLY A 1 69 ? -36.758 -27.290 24.515 1.00 29.08 69 GLY A N 1
ATOM 513 C CA . GLY A 1 69 ? -35.989 -26.148 24.034 1.00 29.08 69 GLY A CA 1
ATOM 514 C C . GLY A 1 69 ? -36.539 -25.683 22.695 1.00 29.08 69 GLY A C 1
ATOM 515 O O . GLY A 1 69 ? -36.110 -26.169 21.656 1.00 29.08 69 GLY A O 1
ATOM 516 N N . ILE A 1 70 ? -37.528 -24.789 22.725 1.00 33.34 70 ILE A N 1
ATOM 517 C CA . ILE A 1 70 ? -38.009 -24.077 21.537 1.00 33.34 70 ILE A CA 1
ATOM 518 C C . ILE A 1 70 ? -36.860 -23.171 21.088 1.00 33.34 70 ILE A C 1
ATOM 520 O O . ILE A 1 70 ? -36.642 -22.103 21.657 1.00 33.34 70 ILE A O 1
ATOM 524 N N . ALA A 1 71 ? -36.084 -23.638 20.114 1.00 33.28 71 ALA A N 1
ATOM 525 C CA . ALA A 1 71 ? -35.174 -22.802 19.355 1.00 33.28 71 ALA A CA 1
ATOM 526 C C . ALA A 1 71 ? -36.027 -21.997 18.373 1.00 33.28 71 ALA A C 1
ATOM 528 O O . ALA A 1 71 ? -36.537 -22.526 17.389 1.00 33.28 71 ALA A O 1
ATOM 529 N N . VAL A 1 72 ? -36.233 -20.723 18.695 1.00 36.91 72 VAL A N 1
ATOM 530 C CA . VAL A 1 72 ? -36.632 -19.728 17.706 1.00 36.91 72 VAL A CA 1
ATOM 531 C C . VAL A 1 72 ? -35.439 -19.599 16.766 1.00 36.91 72 VAL A C 1
ATOM 533 O O . VAL A 1 72 ? -34.363 -19.173 17.181 1.00 36.91 72 VAL A O 1
ATOM 536 N N . GLU A 1 73 ? -35.603 -20.061 15.532 1.00 36.09 73 GLU A N 1
ATOM 537 C CA . GLU A 1 73 ? -34.665 -19.779 14.455 1.00 36.09 73 GLU A CA 1
ATOM 538 C C . GLU A 1 73 ? -34.670 -18.262 14.229 1.00 36.09 73 GLU A C 1
ATOM 540 O O . GLU A 1 73 ? -35.632 -17.699 13.704 1.00 36.09 73 GLU A O 1
ATOM 545 N N . ASP A 1 74 ? -33.601 -17.596 14.673 1.00 35.41 74 ASP A N 1
ATOM 546 C CA . ASP A 1 74 ? -33.259 -16.235 14.266 1.00 35.41 74 ASP A CA 1
ATOM 547 C C . ASP A 1 74 ? -32.940 -16.266 12.767 1.00 35.41 74 ASP A C 1
ATOM 549 O O . ASP A 1 74 ? -31.791 -16.380 12.334 1.00 35.41 74 ASP A O 1
ATOM 553 N N . HIS A 1 75 ? -33.993 -16.201 11.956 1.00 38.44 75 HIS A N 1
ATOM 554 C CA . HIS A 1 75 ? -33.882 -15.748 10.585 1.00 38.44 75 HIS A CA 1
ATOM 555 C C . HIS A 1 75 ? -33.284 -14.345 10.597 1.00 38.44 75 HIS A C 1
ATOM 557 O O . HIS A 1 75 ? -33.782 -13.450 11.283 1.00 38.44 75 HIS A O 1
ATOM 563 N N . ASP A 1 76 ? -32.221 -14.181 9.812 1.00 37.72 76 ASP A N 1
ATOM 564 C CA . ASP A 1 76 ? -31.576 -12.920 9.489 1.00 37.72 76 ASP A CA 1
ATOM 565 C C . ASP A 1 76 ? -32.582 -11.765 9.460 1.00 37.72 76 ASP A C 1
ATOM 567 O O . ASP A 1 76 ? -33.389 -11.626 8.535 1.00 37.72 76 ASP A O 1
ATOM 571 N N . ILE A 1 77 ? -32.495 -10.889 10.462 1.00 37.62 77 ILE A N 1
ATOM 572 C CA . ILE A 1 77 ? -33.050 -9.545 10.373 1.00 37.62 77 ILE A CA 1
ATOM 573 C C . ILE A 1 77 ? -32.210 -8.835 9.310 1.00 37.62 77 ILE A C 1
ATOM 575 O O . ILE A 1 77 ? -31.244 -8.128 9.603 1.00 37.62 77 ILE A O 1
ATOM 579 N N . ILE A 1 78 ? -32.565 -9.051 8.041 1.00 40.66 78 ILE A N 1
ATOM 580 C CA . ILE A 1 78 ? -32.195 -8.170 6.943 1.00 40.66 78 ILE A CA 1
ATOM 581 C C . ILE A 1 78 ? -32.576 -6.782 7.434 1.00 40.66 78 ILE A C 1
ATOM 583 O O . ILE A 1 78 ? -33.741 -6.506 7.712 1.00 40.66 78 ILE A O 1
ATOM 587 N N . SER A 1 79 ? -31.573 -5.933 7.619 1.00 42.12 79 SER A N 1
ATOM 588 C CA . SER A 1 79 ? -31.738 -4.536 7.991 1.00 42.12 79 SER A CA 1
ATOM 589 C C . SER A 1 79 ? -32.675 -3.860 6.980 1.00 42.12 79 SER A C 1
ATOM 591 O O . SER A 1 79 ? -32.242 -3.373 5.940 1.00 42.12 79 SER A O 1
ATOM 593 N N . MET A 1 80 ? -33.982 -3.860 7.267 1.00 42.81 80 MET A N 1
ATOM 594 C CA . MET A 1 80 ? -35.065 -3.392 6.387 1.00 42.81 80 MET A CA 1
ATOM 595 C C . MET A 1 80 ? -35.123 -1.860 6.257 1.00 42.81 80 MET A C 1
ATOM 597 O O . MET A 1 80 ? -36.170 -1.298 5.945 1.00 42.81 80 MET A O 1
ATOM 601 N N . ARG A 1 81 ? -34.040 -1.141 6.565 1.00 56.78 81 ARG A N 1
ATOM 602 C CA . ARG A 1 81 ? -34.111 0.308 6.807 1.00 56.78 81 ARG A CA 1
ATOM 603 C C . ARG A 1 81 ? -33.583 1.188 5.684 1.00 56.78 81 ARG A C 1
ATOM 605 O O . ARG A 1 81 ? -33.636 2.404 5.830 1.00 56.78 81 ARG A O 1
ATOM 612 N N . THR A 1 82 ? -33.127 0.629 4.567 1.00 70.12 82 THR A N 1
ATOM 613 C CA . THR A 1 82 ? -32.667 1.443 3.431 1.00 70.12 82 THR A CA 1
ATOM 614 C C . THR A 1 82 ? -33.355 1.023 2.135 1.00 70.12 82 THR A C 1
ATOM 616 O O . THR A 1 82 ? -33.235 -0.145 1.761 1.00 70.12 82 THR A O 1
ATOM 619 N N . PRO A 1 83 ? -34.075 1.936 1.452 1.00 79.75 83 PRO A N 1
ATOM 620 C CA . PRO A 1 83 ? -34.632 1.654 0.133 1.00 79.75 83 PRO A CA 1
ATOM 621 C C . PRO A 1 83 ? -33.502 1.326 -0.854 1.00 79.75 83 PRO A C 1
ATOM 623 O O . PRO A 1 83 ? -32.407 1.875 -0.754 1.00 79.75 83 PRO A O 1
ATOM 626 N N . THR A 1 84 ? -33.766 0.425 -1.806 1.00 86.81 84 THR A N 1
ATOM 627 C CA . THR A 1 84 ? -32.779 -0.035 -2.805 1.00 86.81 84 THR A CA 1
ATOM 628 C C . THR A 1 84 ? -32.259 1.089 -3.704 1.00 86.81 84 THR A C 1
ATOM 630 O O . THR A 1 84 ? -31.136 1.007 -4.192 1.00 86.81 84 THR A O 1
ATOM 633 N N . PHE A 1 85 ? -33.061 2.135 -3.894 1.00 92.00 85 PHE A N 1
ATOM 634 C CA . PHE A 1 85 ? -32.713 3.332 -4.650 1.00 92.00 85 PHE A CA 1
ATOM 635 C C . PHE A 1 85 ? -32.917 4.576 -3.783 1.00 92.00 85 PHE A C 1
ATOM 637 O O . PHE A 1 85 ? -33.835 4.605 -2.958 1.00 92.00 85 PHE A O 1
ATOM 644 N N . ALA A 1 86 ? -32.085 5.596 -3.977 1.00 92.69 86 ALA A N 1
ATOM 645 C CA . ALA A 1 86 ? -32.199 6.900 -3.338 1.00 92.69 86 ALA A CA 1
ATOM 646 C C . ALA A 1 86 ? -32.988 7.896 -4.208 1.00 92.69 86 ALA A C 1
ATOM 648 O O . ALA A 1 86 ? -33.193 7.706 -5.409 1.00 92.69 86 ALA A O 1
ATOM 649 N N . LEU A 1 87 ? -33.444 8.990 -3.591 1.00 93.62 87 LEU A N 1
ATOM 650 C CA . LEU A 1 87 ? -33.988 10.128 -4.334 1.00 93.62 87 LEU A CA 1
ATOM 651 C C . LEU A 1 87 ? -32.909 10.682 -5.276 1.00 93.62 87 LEU A C 1
ATOM 653 O O . LEU A 1 87 ? -31.758 10.802 -4.872 1.00 93.62 87 LEU A O 1
ATOM 657 N N . GLN A 1 88 ? -33.306 11.067 -6.491 1.00 93.12 88 GLN A N 1
ATOM 658 C CA . GLN A 1 88 ? -32.439 11.528 -7.586 1.00 93.12 88 GLN A CA 1
ATOM 659 C C . GLN A 1 88 ? -31.567 10.453 -8.254 1.00 93.12 88 GLN A C 1
ATOM 661 O O . GLN A 1 88 ? -30.810 10.787 -9.165 1.00 93.12 88 GLN A O 1
ATOM 666 N N . ASP A 1 89 ? -31.705 9.174 -7.898 1.00 93.88 89 ASP A N 1
ATOM 667 C CA . ASP A 1 89 ? -31.047 8.115 -8.665 1.00 93.88 89 ASP A CA 1
ATOM 668 C C . ASP A 1 89 ? -31.603 8.060 -10.093 1.00 93.88 89 ASP A C 1
ATOM 670 O O . ASP A 1 89 ? -32.817 8.152 -10.322 1.00 93.88 89 ASP A O 1
ATOM 674 N N . TYR A 1 90 ? -30.698 7.889 -11.060 1.00 94.81 90 TYR A N 1
ATOM 675 C CA . TYR A 1 90 ? -31.044 7.747 -12.468 1.00 94.81 90 TYR A CA 1
ATOM 676 C C . TYR A 1 90 ? -31.282 6.278 -12.815 1.00 94.81 90 TYR A C 1
ATOM 678 O O . TYR A 1 90 ? -30.386 5.433 -12.720 1.00 94.81 90 TYR A O 1
ATOM 686 N N . VAL A 1 91 ? -32.504 5.964 -13.232 1.00 95.94 91 VAL A N 1
ATOM 687 C CA . VAL A 1 91 ? -32.969 4.587 -13.400 1.00 95.94 91 VAL A CA 1
ATOM 688 C C . VAL A 1 91 ? -33.598 4.357 -14.766 1.00 95.94 91 VAL A C 1
ATOM 690 O O . VAL A 1 91 ? -34.118 5.269 -15.410 1.00 95.94 91 VAL A O 1
ATOM 693 N N . LYS A 1 92 ? -33.550 3.103 -15.222 1.00 95.69 92 LYS A N 1
ATOM 694 C CA . LYS A 1 92 ? -34.286 2.637 -16.398 1.00 95.69 92 LYS A CA 1
ATOM 695 C C . LYS A 1 92 ? -35.583 1.984 -15.936 1.00 95.69 92 LYS A C 1
ATOM 697 O O . LYS A 1 92 ? -35.537 1.072 -15.114 1.00 95.69 92 LYS A O 1
ATOM 702 N N . VAL A 1 93 ? -36.706 2.414 -16.501 1.00 95.12 93 VAL A N 1
ATOM 703 C CA . VAL A 1 93 ? -38.033 1.874 -16.194 1.00 95.12 93 VAL A CA 1
ATOM 704 C C . VAL A 1 93 ? -38.517 0.996 -17.344 1.00 95.12 93 VAL A C 1
ATOM 706 O O . VAL A 1 93 ? -38.411 1.365 -18.520 1.00 95.12 93 VAL A O 1
ATOM 709 N N . LYS A 1 94 ? -39.030 -0.188 -17.010 1.00 94.44 94 LYS A N 1
ATOM 710 C CA . LYS A 1 94 ? -39.634 -1.121 -17.965 1.00 94.44 94 LYS A CA 1
ATOM 711 C C . LYS A 1 94 ? -41.037 -0.645 -18.367 1.00 94.44 94 LYS A C 1
ATOM 713 O O . LYS A 1 94 ? -41.800 -0.179 -17.515 1.00 94.44 94 LYS A O 1
ATOM 718 N N . ALA A 1 95 ? -41.366 -0.779 -19.656 1.00 93.19 95 ALA A N 1
ATOM 719 C CA . ALA A 1 95 ? -42.717 -0.511 -20.141 1.00 93.19 95 ALA A CA 1
ATOM 720 C C . ALA A 1 95 ? -43.716 -1.444 -19.458 1.00 93.19 95 ALA A C 1
ATOM 722 O O . ALA A 1 95 ? -43.429 -2.634 -19.300 1.00 93.19 95 ALA A O 1
ATOM 723 N N . ASP A 1 96 ? -44.871 -0.894 -19.113 1.00 90.38 96 ASP A N 1
ATOM 724 C CA . ASP A 1 96 ? -46.023 -1.651 -18.658 1.00 90.38 96 ASP A CA 1
ATOM 725 C C . ASP A 1 96 ? -47.213 -1.298 -19.550 1.00 90.38 96 ASP A C 1
ATOM 727 O O . ASP A 1 96 ? -47.621 -0.138 -19.643 1.00 90.38 96 ASP A O 1
ATOM 731 N N . PHE A 1 97 ? -47.699 -2.314 -20.256 1.00 83.44 97 PHE A N 1
ATOM 732 C CA . PHE A 1 97 ? -48.861 -2.244 -21.140 1.00 83.44 97 PHE A CA 1
ATOM 733 C C . PHE A 1 97 ? -50.015 -3.088 -20.574 1.00 83.44 97 PHE A C 1
ATOM 735 O O . PHE A 1 97 ? -50.863 -3.565 -21.327 1.00 83.44 97 PHE A O 1
ATOM 742 N N . GLY A 1 98 ? -49.993 -3.344 -19.261 1.00 72.75 98 GLY A N 1
ATOM 743 C CA . GLY A 1 98 ? -51.008 -4.112 -18.557 1.00 72.75 98 GLY A CA 1
ATOM 744 C C . GLY A 1 98 ? -52.348 -3.383 -18.474 1.00 72.75 98 GLY A C 1
ATOM 745 O O . GLY A 1 98 ? -52.394 -2.208 -18.123 1.00 72.75 98 GLY A O 1
ATOM 746 N N . ASP A 1 99 ? -53.395 -4.146 -18.796 1.00 58.91 99 ASP A N 1
ATOM 747 C CA . ASP A 1 99 ? -54.839 -3.886 -18.777 1.00 58.91 99 ASP A CA 1
ATOM 748 C C . ASP A 1 99 ? -55.359 -2.506 -19.247 1.00 58.91 99 ASP A C 1
ATOM 750 O O . ASP A 1 99 ? -54.944 -1.454 -18.754 1.00 58.91 99 ASP A O 1
ATOM 754 N N . PRO A 1 100 ? -56.352 -2.475 -20.164 1.00 59.09 100 PRO A N 1
ATOM 755 C CA . PRO A 1 100 ? -56.970 -1.243 -20.651 1.00 59.09 100 PRO A CA 1
ATOM 756 C C . PRO A 1 100 ? -57.738 -0.537 -19.519 1.00 59.09 100 PRO A C 1
ATOM 758 O O . PRO A 1 100 ? -58.930 -0.750 -19.319 1.00 59.09 100 PRO A O 1
ATOM 761 N N . GLY A 1 101 ? -57.035 0.299 -18.756 1.00 65.69 101 GLY A N 1
ATOM 762 C CA . GLY A 1 101 ? -57.573 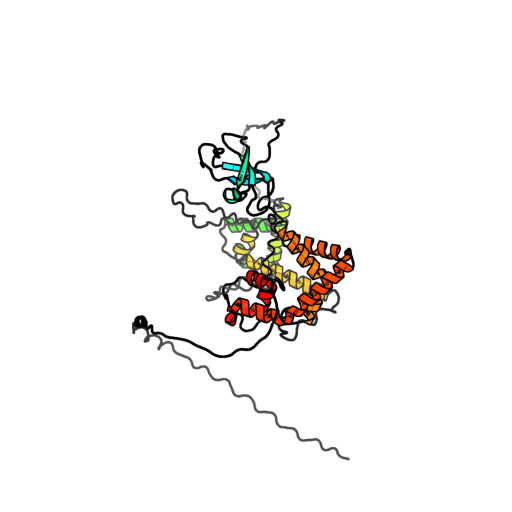1.031 -17.606 1.00 65.69 101 GLY A CA 1
ATOM 763 C C . GLY A 1 101 ? -56.511 1.477 -16.598 1.00 65.69 101 GLY A C 1
ATOM 764 O O . GLY A 1 101 ? -56.726 2.451 -15.879 1.00 65.69 101 GLY A O 1
ATOM 765 N N . THR A 1 102 ? -55.347 0.826 -16.575 1.00 63.94 102 THR A N 1
ATOM 766 C CA . THR A 1 102 ? -54.186 1.234 -15.773 1.00 63.94 102 THR A CA 1
ATOM 767 C C . THR A 1 102 ? -53.191 2.017 -16.626 1.00 63.94 102 THR A C 1
ATOM 769 O O . THR A 1 102 ? -53.006 1.728 -17.802 1.00 63.94 102 THR A O 1
ATOM 772 N N . ASN A 1 103 ? -52.604 3.074 -16.055 1.00 70.19 103 ASN A N 1
ATOM 773 C CA . ASN A 1 103 ? -51.733 4.031 -16.746 1.00 70.19 103 ASN A CA 1
ATOM 774 C C . ASN A 1 103 ? -50.685 3.335 -17.633 1.00 70.19 103 ASN A C 1
ATOM 776 O O . ASN A 1 103 ? -49.671 2.865 -17.118 1.00 70.19 103 ASN A O 1
ATOM 780 N N . ASN A 1 104 ? -50.907 3.333 -18.954 1.00 82.94 104 ASN A N 1
ATOM 781 C CA . ASN A 1 104 ? -49.945 2.851 -19.944 1.00 82.94 104 ASN A CA 1
ATOM 782 C C . ASN A 1 104 ? -48.614 3.577 -19.740 1.00 82.94 104 ASN A C 1
ATOM 784 O O . ASN A 1 104 ? -48.490 4.773 -20.023 1.00 82.94 104 ASN A O 1
ATOM 788 N N . ARG A 1 105 ? -47.622 2.858 -19.213 1.00 89.44 105 ARG A N 1
ATOM 789 C CA . ARG A 1 105 ? -46.324 3.423 -18.859 1.00 89.44 105 ARG A CA 1
ATOM 790 C C . ARG A 1 105 ? -45.319 3.059 -19.950 1.00 89.44 105 ARG A C 1
ATOM 792 O O . ARG A 1 105 ? -44.988 1.879 -20.086 1.00 89.44 105 ARG A O 1
ATOM 799 N N . PRO A 1 106 ? -44.788 4.029 -20.715 1.00 90.00 106 PRO A N 1
ATOM 800 C CA . PRO A 1 106 ? -43.778 3.739 -21.724 1.00 90.00 106 PRO A CA 1
ATOM 801 C C . PRO A 1 106 ? -42.462 3.287 -21.073 1.00 90.00 106 PRO A C 1
ATOM 803 O O . PRO A 1 106 ? -42.147 3.654 -19.942 1.00 90.00 106 PRO A O 1
ATOM 806 N N . ALA A 1 107 ? -41.657 2.499 -21.792 1.00 92.50 107 ALA A N 1
ATOM 807 C CA . ALA A 1 107 ? -40.285 2.220 -21.367 1.00 92.50 107 ALA A CA 1
ATOM 808 C C . ALA A 1 107 ? -39.456 3.498 -21.492 1.00 92.50 107 ALA A C 1
ATOM 810 O O . ALA A 1 107 ? -39.520 4.185 -22.509 1.00 92.50 107 ALA A O 1
ATOM 811 N N . GLY A 1 108 ? -38.621 3.788 -20.498 1.00 93.44 108 GLY A N 1
ATOM 812 C CA . GLY A 1 108 ? -37.824 5.007 -20.528 1.00 93.44 108 GLY A CA 1
ATOM 813 C C . GLY A 1 108 ? -36.755 5.071 -19.454 1.00 93.44 108 GLY A C 1
ATOM 814 O O . GLY A 1 108 ? -36.400 4.069 -18.825 1.00 93.44 108 GLY A O 1
ATOM 815 N N . ARG A 1 109 ? -36.191 6.264 -19.294 1.00 94.38 109 ARG A N 1
ATOM 816 C CA . ARG A 1 109 ? -35.180 6.583 -18.287 1.00 94.38 109 ARG A CA 1
ATOM 817 C C . ARG A 1 109 ? -35.610 7.839 -17.557 1.00 94.38 109 ARG A C 1
ATOM 819 O O . ARG A 1 109 ? -36.298 8.674 -18.140 1.00 94.38 109 ARG A O 1
ATOM 826 N N . GLY A 1 110 ? -35.228 7.963 -16.298 1.00 94.69 110 GLY A N 1
ATOM 827 C CA . GLY A 1 110 ? -35.629 9.105 -15.498 1.00 94.69 110 GLY A CA 1
ATOM 828 C C . GLY A 1 110 ? -35.014 9.110 -14.114 1.00 94.69 110 GLY A C 1
ATOM 829 O O . GLY A 1 110 ? -34.256 8.212 -13.749 1.00 94.69 110 GLY A O 1
ATOM 830 N N . PHE A 1 111 ? -35.373 10.131 -13.347 1.00 96.00 111 PHE A N 1
ATOM 831 C CA . PHE A 1 111 ? -34.899 10.332 -11.982 1.00 96.00 111 PHE A CA 1
ATOM 832 C C . PHE A 1 111 ? -35.992 9.976 -10.980 1.00 96.00 111 PHE A C 1
ATOM 834 O O . PHE A 1 111 ? -37.161 10.330 -11.174 1.00 96.00 111 PHE A O 1
ATOM 841 N N . ILE A 1 112 ? -35.615 9.302 -9.894 1.00 96.12 112 ILE A N 1
ATOM 842 C CA . ILE A 1 112 ? -36.536 9.013 -8.790 1.00 96.12 112 ILE A CA 1
ATOM 843 C C . ILE A 1 112 ? -36.842 10.306 -8.033 1.00 96.12 112 ILE A C 1
ATOM 845 O O . ILE A 1 112 ? -35.947 10.960 -7.500 1.00 96.12 112 ILE A O 1
ATOM 849 N N . GLN A 1 113 ? -38.121 10.659 -7.964 1.00 96.50 113 GLN A N 1
ATOM 850 C CA . GLN A 1 113 ? -38.607 11.865 -7.300 1.00 96.50 113 GLN A CA 1
ATOM 851 C C . GLN A 1 113 ? -39.210 11.576 -5.922 1.00 96.50 113 GLN A C 1
ATOM 853 O O . GLN A 1 113 ? -39.054 12.388 -5.015 1.00 96.50 113 GLN A O 1
ATOM 858 N N . GLU A 1 114 ? -39.881 10.435 -5.755 1.00 96.31 114 GLU A N 1
ATOM 859 C CA . GLU A 1 114 ? -40.479 10.011 -4.483 1.00 96.31 114 GLU A CA 1
ATOM 860 C C . GLU A 1 114 ? -40.387 8.490 -4.329 1.00 96.31 114 GLU A C 1
ATOM 862 O O . GLU A 1 114 ? -40.398 7.754 -5.320 1.00 96.31 114 GLU A O 1
ATOM 867 N N . ILE A 1 115 ? -40.333 8.028 -3.079 1.00 95.75 115 ILE A N 1
ATOM 868 C CA . ILE A 1 115 ? -40.306 6.612 -2.706 1.00 95.75 115 ILE A CA 1
ATOM 869 C C . ILE A 1 115 ? -41.427 6.388 -1.694 1.00 95.75 115 ILE A C 1
ATOM 871 O O . ILE A 1 115 ? -41.475 7.063 -0.667 1.00 95.75 115 ILE A O 1
ATOM 875 N N . HIS A 1 116 ? -42.311 5.438 -1.980 1.00 95.06 116 HIS A N 1
ATOM 876 C CA . HIS A 1 116 ? -43.434 5.065 -1.124 1.00 95.06 116 HIS A CA 1
ATOM 877 C C . HIS A 1 116 ? -43.267 3.612 -0.662 1.00 95.06 116 HIS A C 1
ATOM 879 O O . HIS A 1 116 ? -43.065 2.715 -1.479 1.00 95.06 116 HIS A O 1
ATOM 885 N N . GLY A 1 117 ? -43.368 3.367 0.647 1.00 91.25 117 GLY A N 1
ATOM 886 C CA . GLY A 1 117 ? -43.204 2.036 1.251 1.00 91.25 117 GLY A CA 1
ATOM 887 C C . GLY A 1 117 ? -41.745 1.599 1.456 1.00 91.25 117 GLY A C 1
ATOM 888 O O . GLY A 1 117 ? -40.806 2.270 1.029 1.00 91.25 117 GLY A O 1
ATOM 889 N N . PHE A 1 118 ? -41.550 0.451 2.112 1.00 82.94 118 PHE A N 1
ATOM 890 C CA . PHE A 1 118 ? -40.230 -0.094 2.457 1.00 82.94 118 PHE A CA 1
ATOM 891 C C . PHE A 1 118 ? -40.113 -1.570 2.047 1.00 82.94 118 PHE A C 1
ATOM 893 O O . PHE A 1 118 ? -41.057 -2.339 2.210 1.00 82.94 118 PHE A O 1
ATOM 900 N N . GLY A 1 119 ? -38.938 -1.976 1.558 1.00 85.00 119 GLY A N 1
ATOM 901 C CA . GLY A 1 119 ? -38.636 -3.367 1.210 1.00 85.00 119 GLY A CA 1
ATOM 902 C C . GLY A 1 119 ? -39.200 -3.803 -0.147 1.00 85.00 119 GLY A C 1
ATOM 903 O O . GLY A 1 119 ? -39.211 -3.038 -1.108 1.00 85.00 119 GLY A O 1
ATOM 904 N N . GLY A 1 120 ? -39.653 -5.057 -0.241 1.00 84.50 120 GLY A N 1
ATOM 905 C CA . GLY A 1 120 ? -40.143 -5.649 -1.496 1.00 84.50 120 GLY A CA 1
ATOM 906 C C . GLY A 1 120 ? -41.428 -5.021 -2.052 1.00 84.50 120 GLY A C 1
ATOM 907 O O . GLY A 1 120 ? -41.764 -5.256 -3.207 1.00 84.50 120 GLY A O 1
ATOM 908 N N . THR A 1 121 ? -42.127 -4.206 -1.256 1.00 89.56 121 THR A N 1
ATOM 909 C CA . THR A 1 121 ? -43.356 -3.498 -1.648 1.00 89.56 121 THR A CA 1
ATOM 910 C C . THR A 1 121 ? -43.123 -2.010 -1.919 1.00 89.56 121 THR A C 1
ATOM 912 O O . THR A 1 121 ? -44.084 -1.244 -1.993 1.00 89.56 121 THR A O 1
ATOM 915 N N . SER A 1 122 ? -41.866 -1.564 -2.021 1.00 93.44 122 SER A N 1
ATOM 916 C CA . SER A 1 122 ? -41.562 -0.175 -2.362 1.00 93.44 122 SER A CA 1
ATOM 917 C C . SER A 1 122 ? -42.029 0.151 -3.782 1.00 93.44 122 SER A C 1
ATOM 919 O O . SER A 1 122 ? -41.751 -0.577 -4.740 1.00 93.44 122 SER A O 1
ATOM 921 N N . THR A 1 123 ? -42.718 1.281 -3.906 1.00 95.56 123 THR A N 1
ATOM 922 C CA . THR A 1 123 ? -43.124 1.867 -5.180 1.00 95.56 123 THR A CA 1
ATOM 923 C C . THR A 1 123 ? -42.463 3.226 -5.359 1.00 95.56 123 THR A C 1
ATOM 925 O O . THR A 1 123 ? -42.187 3.939 -4.393 1.00 95.56 123 THR A O 1
ATOM 928 N N . TYR A 1 124 ? -42.181 3.583 -6.604 1.00 96.19 124 TYR A N 1
ATOM 929 C CA . TYR A 1 124 ? -41.387 4.757 -6.936 1.00 96.19 124 TYR A CA 1
ATOM 930 C C . TYR A 1 124 ? -42.156 5.690 -7.861 1.00 96.19 124 TYR A C 1
ATOM 932 O O . TYR A 1 124 ? -42.924 5.258 -8.728 1.00 96.19 124 TYR A O 1
ATOM 940 N N . THR A 1 125 ? -41.906 6.982 -7.688 1.00 96.44 125 THR A N 1
ATOM 941 C CA . THR A 1 125 ? -42.323 8.023 -8.622 1.00 96.44 125 THR A CA 1
ATOM 942 C C . THR A 1 125 ? -41.112 8.439 -9.444 1.00 96.44 125 THR A C 1
ATOM 944 O O . THR A 1 125 ? -40.140 8.941 -8.879 1.00 96.44 125 THR A O 1
ATOM 947 N N . VAL A 1 126 ? -41.153 8.238 -10.763 1.00 95.19 126 VAL A N 1
ATOM 948 C CA . VAL A 1 126 ? -40.033 8.545 -11.670 1.00 95.19 126 VAL A CA 1
ATOM 949 C C . VAL A 1 126 ? -40.436 9.641 -12.649 1.00 95.19 126 VAL A C 1
ATOM 951 O O . VAL A 1 126 ? -41.476 9.548 -13.306 1.00 95.19 126 VAL A O 1
ATOM 954 N N . LYS A 1 127 ? -39.592 10.669 -12.764 1.00 95.56 127 LYS A N 1
ATOM 955 C CA . LYS A 1 127 ? -39.711 11.733 -13.765 1.00 95.56 127 LYS A CA 1
ATOM 956 C C . LYS A 1 127 ? -38.881 11.366 -14.993 1.00 95.56 127 LYS A C 1
ATOM 958 O O . LYS A 1 127 ? -37.658 11.276 -14.889 1.00 95.56 127 LYS A O 1
ATOM 963 N N . TYR A 1 128 ? -39.539 11.139 -16.127 1.00 93.62 128 TYR A N 1
ATOM 964 C CA . TYR A 1 128 ? -38.892 10.659 -17.351 1.00 93.62 128 TYR A CA 1
ATOM 965 C C . TYR A 1 128 ? -38.104 11.763 -18.070 1.00 93.62 128 TYR A C 1
ATOM 967 O O . TYR A 1 128 ? -38.469 12.939 -18.033 1.00 93.62 128 TYR A O 1
ATOM 975 N N . GLU A 1 129 ? -37.036 11.355 -18.752 1.00 90.00 129 GLU A N 1
ATOM 976 C CA . GLU A 1 129 ? -36.189 12.175 -19.616 1.00 90.00 129 GLU A CA 1
ATOM 977 C C . GLU A 1 129 ? -36.269 11.616 -21.051 1.00 90.00 129 GLU A C 1
ATOM 979 O O . GLU A 1 129 ? -35.896 10.466 -21.293 1.00 90.00 129 GLU A O 1
ATOM 984 N N . GLY A 1 130 ? -36.816 12.385 -21.999 1.00 77.50 130 GLY A N 1
ATOM 985 C CA . GLY A 1 130 ? -37.066 11.926 -23.372 1.00 77.50 130 GLY A CA 1
ATOM 986 C C . GLY A 1 130 ? -37.952 12.874 -24.188 1.00 77.50 130 GLY A C 1
ATOM 987 O O . GLY A 1 130 ? -38.235 13.980 -23.736 1.00 77.50 130 GLY A O 1
ATOM 988 N N . GLU A 1 131 ? -38.364 12.434 -25.385 1.00 55.25 131 GLU A N 1
ATOM 989 C CA . GLU A 1 131 ? -39.089 13.233 -26.400 1.00 55.25 131 GLU A CA 1
ATOM 990 C C . GLU A 1 131 ? -40.475 13.737 -25.953 1.00 55.25 131 GLU A C 1
ATOM 992 O O . GLU A 1 131 ? -40.945 14.732 -26.496 1.00 55.25 131 GLU A O 1
ATOM 997 N N . ASP A 1 132 ? -41.040 13.161 -24.886 1.00 60.09 132 ASP A N 1
ATOM 998 C CA . ASP A 1 132 ? -42.147 13.731 -24.104 1.00 60.09 132 ASP A CA 1
ATOM 999 C C . ASP A 1 132 ? -41.634 14.198 -22.723 1.00 60.09 132 ASP A C 1
ATOM 1001 O O . ASP A 1 132 ? -41.803 13.510 -21.705 1.00 60.09 132 ASP A O 1
ATOM 1005 N N . PRO A 1 133 ? -40.924 15.338 -22.649 1.00 59.28 133 PRO A N 1
ATOM 1006 C CA . PRO A 1 133 ? -40.239 15.758 -21.436 1.00 59.28 133 PRO A CA 1
ATOM 1007 C C . PRO A 1 133 ? -41.247 16.191 -20.366 1.00 59.28 133 PRO A C 1
ATOM 1009 O O . PRO A 1 133 ? -41.921 17.210 -20.496 1.00 59.28 133 PRO A O 1
ATOM 1012 N N . GLY A 1 134 ? -41.299 15.447 -19.259 1.00 67.38 134 GLY A N 1
ATOM 1013 C CA . GLY A 1 134 ? -41.987 15.881 -18.037 1.00 67.38 134 GLY A CA 1
ATOM 1014 C C . GLY A 1 134 ? -43.073 14.953 -17.502 1.00 67.38 134 GLY A C 1
ATOM 1015 O O . GLY A 1 134 ? -43.632 15.260 -16.451 1.00 67.38 134 GLY A O 1
ATOM 1016 N N . GLY A 1 135 ? -43.346 13.820 -18.153 1.00 85.44 135 GLY A N 1
ATOM 1017 C CA . GLY A 1 135 ? -44.238 12.801 -17.600 1.00 85.44 135 GLY A CA 1
ATOM 1018 C C . GLY A 1 135 ? -43.691 12.230 -16.285 1.00 85.44 135 GLY A C 1
ATOM 1019 O O . GLY A 1 135 ? -42.644 11.577 -16.266 1.00 85.44 135 GLY A O 1
ATOM 1020 N N . THR A 1 136 ? -44.397 12.477 -15.181 1.00 91.94 136 THR A N 1
ATOM 1021 C CA . THR A 1 136 ? -44.122 11.848 -13.884 1.00 91.94 136 THR A CA 1
ATOM 1022 C C . THR A 1 136 ? -45.054 10.658 -13.706 1.00 91.94 136 THR A C 1
ATOM 1024 O O . THR A 1 136 ? -46.269 10.826 -13.612 1.00 91.94 136 THR A O 1
ATOM 1027 N N . PHE A 1 137 ? -44.488 9.456 -13.611 1.00 91.81 137 PHE A N 1
ATOM 1028 C CA . PHE A 1 137 ? -45.253 8.229 -13.391 1.00 91.81 137 PHE A CA 1
ATOM 1029 C C . PHE A 1 137 ? -45.070 7.763 -11.951 1.00 91.81 137 PHE A C 1
ATOM 1031 O O . PHE A 1 137 ? -43.941 7.615 -11.481 1.00 91.81 137 PHE A O 1
ATOM 1038 N N . LYS A 1 138 ? -46.187 7.557 -11.251 1.00 94.06 138 LYS A N 1
ATOM 1039 C CA . LYS A 1 138 ? -46.240 7.124 -9.848 1.00 94.06 138 LYS A CA 1
ATOM 1040 C C . LYS A 1 138 ? -46.505 5.623 -9.756 1.00 94.06 138 LYS A C 1
ATOM 1042 O O . LYS A 1 138 ? -47.087 5.045 -10.670 1.00 94.06 138 LYS A O 1
ATOM 1047 N N . GLY A 1 139 ? -46.131 5.016 -8.631 1.00 93.19 139 GLY A N 1
ATOM 1048 C CA . GLY A 1 139 ? -46.503 3.632 -8.320 1.00 93.19 139 GLY A CA 1
ATOM 1049 C C . GLY A 1 139 ? -45.693 2.567 -9.066 1.00 93.19 139 GLY A C 1
ATOM 1050 O O . GLY A 1 139 ? -46.174 1.455 -9.239 1.00 93.19 139 GLY A O 1
ATOM 1051 N N . ILE A 1 140 ? -44.482 2.883 -9.535 1.00 93.69 140 ILE A N 1
ATOM 1052 C CA . ILE A 1 140 ? -43.644 1.927 -10.271 1.00 93.69 140 ILE A CA 1
ATOM 1053 C C . ILE A 1 140 ? -43.056 0.917 -9.270 1.00 93.69 140 ILE A C 1
ATOM 1055 O O . ILE A 1 140 ? -42.363 1.354 -8.349 1.00 93.69 140 ILE A O 1
ATOM 1059 N N . PRO A 1 141 ? -43.300 -0.399 -9.404 1.00 94.88 141 PRO A N 1
ATOM 1060 C CA . PRO A 1 141 ? -42.775 -1.390 -8.469 1.00 94.88 141 PRO A CA 1
ATOM 1061 C C . PRO A 1 141 ? -41.266 -1.582 -8.651 1.00 94.88 141 PRO A C 1
ATOM 1063 O O . PRO A 1 141 ? -40.731 -1.411 -9.748 1.00 94.88 141 PRO A O 1
ATOM 1066 N N . LEU A 1 142 ? -40.577 -2.003 -7.584 1.00 93.94 142 LEU A N 1
ATOM 1067 C CA . LEU A 1 142 ? -39.130 -2.260 -7.602 1.00 93.94 142 LEU A CA 1
ATOM 1068 C C . LEU A 1 142 ? -38.696 -3.208 -8.738 1.00 93.94 142 LEU A C 1
ATOM 1070 O O . LEU A 1 142 ? -37.625 -3.027 -9.312 1.00 93.94 142 LEU A O 1
ATOM 1074 N N . SER A 1 143 ? -39.534 -4.188 -9.092 1.00 93.75 143 SER A N 1
ATOM 1075 C CA . SER A 1 143 ? -39.274 -5.163 -10.163 1.00 93.75 143 SER A CA 1
ATOM 1076 C C . SER A 1 143 ? -39.125 -4.543 -11.555 1.00 93.75 143 SER A C 1
ATOM 1078 O O . SER A 1 143 ? -38.503 -5.148 -12.428 1.00 93.75 143 SER A O 1
ATOM 1080 N N . ASP A 1 144 ? -39.675 -3.346 -11.764 1.00 94.69 144 ASP A N 1
ATOM 1081 C CA . ASP A 1 144 ? -39.696 -2.672 -13.063 1.00 94.69 144 ASP A CA 1
ATOM 1082 C C . ASP A 1 144 ? -38.621 -1.590 -13.199 1.00 94.69 144 ASP A C 1
ATOM 1084 O O . ASP A 1 144 ? -38.536 -0.925 -14.237 1.00 94.69 144 ASP A O 1
ATOM 1088 N N . ILE A 1 145 ? -37.793 -1.416 -12.168 1.00 94.44 145 ILE A N 1
ATOM 1089 C CA . ILE A 1 145 ? -36.746 -0.401 -12.102 1.00 94.44 145 ILE A CA 1
ATOM 1090 C C . ILE A 1 145 ? -35.393 -1.094 -12.101 1.00 94.44 145 ILE A C 1
ATOM 1092 O O . ILE A 1 145 ? -35.129 -2.008 -11.326 1.00 94.44 145 ILE A O 1
ATOM 1096 N N . SER A 1 146 ? -34.506 -0.655 -12.986 1.00 94.62 146 SER A N 1
ATOM 1097 C CA . SER A 1 146 ? -33.133 -1.150 -13.049 1.00 94.62 146 SER A CA 1
ATOM 1098 C C . SER A 1 146 ? -32.140 0.005 -12.907 1.00 94.62 146 SER A C 1
ATOM 1100 O O . SER A 1 146 ? -32.329 1.038 -13.562 1.00 94.62 146 SER A O 1
ATOM 1102 N N . PRO A 1 147 ? -31.067 -0.150 -12.105 1.00 91.06 147 PRO A N 1
ATOM 1103 C CA . PRO A 1 147 ? -30.024 0.863 -12.004 1.00 91.06 147 PRO A CA 1
ATOM 1104 C C . PRO A 1 147 ? -29.338 1.042 -13.359 1.00 91.06 147 PRO A C 1
ATOM 1106 O O . PRO A 1 147 ? -28.989 0.064 -14.028 1.00 91.06 147 PRO A O 1
ATOM 1109 N N . LEU A 1 148 ? -29.121 2.292 -13.764 1.00 84.31 148 LEU A N 1
ATOM 1110 C CA . LEU A 1 148 ? -28.239 2.600 -14.884 1.00 84.31 148 LEU A CA 1
ATOM 1111 C C . LEU A 1 148 ? -26.832 2.857 -14.335 1.00 84.31 148 LEU A C 1
ATOM 1113 O O . LEU A 1 148 ? -26.679 3.682 -13.436 1.00 84.31 148 LEU A O 1
ATOM 1117 N N . PRO A 1 149 ? -25.785 2.189 -14.852 1.00 63.84 149 PRO A N 1
ATOM 1118 C CA . PRO A 1 149 ? -24.423 2.549 -14.496 1.00 63.84 149 PRO A CA 1
ATOM 1119 C C . PRO A 1 149 ? -24.172 3.979 -14.980 1.00 63.84 149 PRO A C 1
ATOM 1121 O O . PRO A 1 149 ? -24.253 4.248 -16.180 1.00 63.84 149 PRO A O 1
ATOM 1124 N N . VAL A 1 150 ? -23.900 4.897 -14.049 1.00 51.47 150 VAL A N 1
ATOM 1125 C CA . VAL A 1 150 ? -23.553 6.287 -14.360 1.00 51.47 150 VAL A CA 1
ATOM 1126 C C . VAL A 1 150 ? -22.240 6.277 -15.141 1.00 51.47 150 VAL A C 1
ATOM 1128 O O . VAL A 1 150 ? -21.147 6.166 -14.589 1.00 51.47 150 VAL A O 1
ATOM 1131 N N . VAL A 1 151 ? -22.341 6.339 -16.466 1.00 39.09 151 VAL A N 1
ATOM 1132 C CA . VAL A 1 151 ? -21.205 6.645 -17.328 1.00 39.09 151 VAL A CA 1
ATOM 1133 C C . VAL A 1 151 ? -21.098 8.161 -17.307 1.00 39.09 151 VAL A C 1
ATOM 1135 O O . VAL A 1 151 ? -21.994 8.830 -17.813 1.00 39.09 151 VAL A O 1
ATOM 1138 N N . ASN A 1 152 ? -20.047 8.694 -16.680 1.00 34.62 152 ASN A N 1
ATOM 1139 C CA . ASN A 1 152 ? -19.753 10.127 -16.631 1.00 34.62 152 ASN A CA 1
ATOM 1140 C C . ASN A 1 152 ? -19.825 10.751 -18.036 1.00 34.62 152 ASN A C 1
ATOM 1142 O O . ASN A 1 152 ? -18.847 10.728 -18.784 1.00 34.62 152 ASN A O 1
ATOM 1146 N N . SER A 1 153 ? -20.980 11.317 -18.384 1.00 29.30 153 SER A N 1
ATOM 1147 C CA . SER A 1 153 ? -21.160 12.188 -19.535 1.00 29.30 153 SER A CA 1
ATOM 1148 C C . SER A 1 153 ? -21.356 13.595 -19.006 1.00 29.30 153 SER A C 1
ATOM 1150 O O . SER A 1 153 ? -22.341 13.915 -18.349 1.00 29.30 153 SER A O 1
ATOM 1152 N N . VAL A 1 154 ? -20.342 14.401 -19.278 1.00 36.44 154 VAL A N 1
ATOM 1153 C CA . VAL A 1 154 ? -20.211 15.822 -18.989 1.00 36.44 154 VAL A CA 1
ATOM 1154 C C . VAL A 1 154 ? -21.483 16.581 -19.376 1.00 36.44 154 VAL A C 1
ATOM 1156 O O . VAL A 1 154 ? -21.809 16.676 -20.554 1.00 36.44 154 VAL A O 1
ATOM 1159 N N . PHE A 1 155 ? -22.140 17.188 -18.391 1.00 30.52 155 PHE A N 1
ATOM 1160 C CA . PHE A 1 155 ? -22.999 18.352 -18.584 1.00 30.52 155 PHE A CA 1
ATOM 1161 C C . PHE A 1 155 ? -22.632 19.377 -17.511 1.00 30.52 155 PHE A C 1
ATOM 1163 O O . PHE A 1 155 ? -23.046 19.299 -16.359 1.00 30.52 155 PHE A O 1
ATOM 1170 N N . SER A 1 156 ? -21.778 20.326 -17.888 1.00 30.06 156 SER A N 1
ATOM 1171 C CA . SER A 1 156 ? -21.611 21.577 -17.158 1.00 30.06 156 SER A CA 1
ATOM 1172 C C . SER A 1 156 ? -22.253 22.669 -17.996 1.00 30.06 156 SER A C 1
ATOM 1174 O O . SER A 1 156 ? -21.919 22.852 -19.167 1.00 30.06 156 SER A O 1
ATOM 1176 N N . ASN A 1 157 ? -23.210 23.356 -17.385 1.00 30.62 157 ASN A N 1
ATOM 1177 C CA . ASN A 1 157 ? -23.953 24.458 -17.970 1.00 30.62 157 ASN A CA 1
ATOM 1178 C C . ASN A 1 157 ? -22.996 25.550 -18.467 1.00 30.62 157 ASN A C 1
ATOM 1180 O O . ASN A 1 157 ? -22.131 26.022 -17.732 1.00 30.62 157 ASN A O 1
ATOM 1184 N N . THR A 1 158 ? -23.171 25.942 -19.728 1.00 26.62 158 THR A N 1
ATOM 1185 C CA . THR A 1 158 ? -22.487 27.079 -20.348 1.00 26.62 158 THR A CA 1
ATOM 1186 C C . THR A 1 158 ? -23.235 28.350 -19.964 1.00 26.62 158 THR A C 1
ATOM 1188 O O . THR A 1 158 ? -24.373 28.545 -20.384 1.00 26.62 158 THR A O 1
ATOM 1191 N N . THR A 1 159 ? -22.609 29.227 -19.182 1.00 34.34 159 THR A N 1
ATOM 1192 C CA . THR A 1 159 ? -23.013 30.632 -19.100 1.00 34.34 159 THR A CA 1
ATOM 1193 C C . THR A 1 159 ? -22.151 31.449 -20.056 1.00 34.34 159 THR A C 1
ATOM 1195 O O . THR A 1 159 ? -20.927 31.506 -19.958 1.00 34.34 159 THR A O 1
ATOM 1198 N N . ASN A 1 160 ? -22.827 32.066 -21.022 1.00 32.09 160 ASN A N 1
ATOM 1199 C CA . ASN A 1 160 ? -22.295 33.109 -21.887 1.00 32.09 160 ASN A CA 1
ATOM 1200 C C . ASN A 1 160 ? -21.877 34.326 -21.046 1.00 32.09 160 ASN A C 1
ATOM 1202 O O . ASN A 1 160 ? -22.611 34.705 -20.135 1.00 32.09 160 ASN A O 1
ATOM 1206 N N . THR A 1 161 ? -20.774 34.993 -21.397 1.00 26.30 161 THR A N 1
ATOM 1207 C CA . THR A 1 161 ? -20.789 36.389 -21.887 1.00 26.30 161 THR A CA 1
ATOM 1208 C C . THR A 1 161 ? -19.379 36.829 -22.304 1.00 26.30 161 THR A C 1
ATOM 1210 O O . THR A 1 161 ? -18.388 36.662 -21.600 1.00 26.30 161 THR A O 1
ATOM 1213 N N . THR A 1 162 ? -19.352 37.359 -23.518 1.00 31.94 162 THR A N 1
ATOM 1214 C CA . THR A 1 162 ? -18.298 37.963 -24.335 1.00 31.94 162 THR A CA 1
ATOM 1215 C C . THR A 1 162 ? -17.480 39.069 -23.661 1.00 31.94 162 THR A C 1
ATOM 1217 O O . THR A 1 162 ? -18.032 39.857 -22.902 1.00 31.94 162 THR A O 1
ATOM 1220 N N . ASN A 1 163 ? -16.204 39.221 -24.056 1.00 28.64 163 ASN A N 1
ATOM 1221 C CA . ASN A 1 163 ? -15.753 40.414 -24.799 1.00 28.64 163 ASN A CA 1
ATOM 1222 C C . ASN A 1 163 ? -14.311 40.304 -25.353 1.00 28.64 163 ASN A C 1
ATOM 1224 O O . ASN A 1 163 ? -13.310 40.283 -24.646 1.00 28.64 163 ASN A O 1
ATOM 1228 N N . THR A 1 164 ? -14.289 40.233 -26.681 1.00 29.28 164 THR A N 1
ATOM 1229 C CA . THR A 1 164 ? -13.376 40.730 -27.723 1.00 29.28 164 THR A CA 1
ATOM 1230 C C . THR A 1 164 ? -12.248 41.708 -27.334 1.00 29.28 164 THR A C 1
ATOM 1232 O O . THR A 1 164 ? -12.507 42.779 -26.798 1.00 29.28 164 THR A O 1
ATOM 1235 N N . SER A 1 165 ? -11.012 41.442 -27.786 1.00 28.17 165 SER A N 1
ATOM 1236 C CA . SER A 1 165 ? -10.319 42.269 -28.807 1.00 28.17 165 SER A CA 1
ATOM 1237 C C . SER A 1 165 ? -8.881 41.789 -29.118 1.00 28.17 165 SER A C 1
ATOM 1239 O O . SER A 1 165 ? -7.983 41.781 -28.286 1.00 28.17 165 SER A O 1
ATOM 1241 N N . THR A 1 166 ? -8.657 41.407 -30.376 1.00 33.12 166 THR A N 1
ATOM 1242 C CA . THR A 1 166 ? -7.383 41.517 -31.130 1.00 33.12 166 THR A CA 1
ATOM 1243 C C . THR A 1 166 ? -7.357 42.888 -31.828 1.00 33.12 166 THR A C 1
ATOM 1245 O O . THR A 1 166 ? -8.457 43.388 -32.080 1.00 33.12 166 THR A O 1
ATOM 1248 N N . PRO A 1 167 ? -6.217 43.508 -32.235 1.00 39.56 167 PRO A N 1
ATOM 1249 C CA . PRO A 1 167 ? -5.249 42.973 -33.226 1.00 39.56 167 PRO A CA 1
ATOM 1250 C C . PRO A 1 167 ? -3.785 43.454 -32.954 1.00 39.56 167 PRO A C 1
ATOM 1252 O O . PRO A 1 167 ? -3.524 44.034 -31.917 1.00 39.56 167 PRO A O 1
ATOM 1255 N N . ARG A 1 168 ? -2.713 43.275 -33.745 1.00 27.34 168 ARG A N 1
ATOM 1256 C CA . ARG A 1 168 ? -2.526 43.210 -35.200 1.00 27.34 168 ARG A CA 1
ATOM 1257 C C . ARG A 1 168 ? -1.051 42.871 -35.508 1.00 27.34 168 ARG A C 1
ATOM 1259 O O . ARG A 1 168 ? -0.141 43.446 -34.921 1.00 27.34 168 ARG A O 1
ATOM 1266 N N . ARG A 1 169 ? -0.817 42.009 -36.502 1.00 37.91 169 ARG A N 1
ATOM 1267 C CA . ARG A 1 169 ? 0.472 41.809 -37.198 1.00 37.91 169 ARG A CA 1
ATOM 1268 C C . ARG A 1 169 ? 0.927 43.094 -37.910 1.00 37.91 169 ARG A C 1
ATOM 1270 O O . ARG A 1 169 ? 0.119 43.716 -38.600 1.00 37.91 169 ARG A O 1
ATOM 1277 N N . LYS A 1 170 ? 2.235 43.381 -37.907 1.00 31.34 170 LYS A N 1
ATOM 1278 C CA . LYS A 1 170 ? 2.900 44.144 -38.978 1.00 31.34 170 LYS A CA 1
ATOM 1279 C C . LYS A 1 170 ? 4.129 43.402 -39.501 1.00 31.34 170 LYS A C 1
ATOM 1281 O O . LYS A 1 170 ? 4.854 42.738 -38.773 1.00 31.34 170 LYS A O 1
ATOM 1286 N N . ARG A 1 171 ? 4.260 43.505 -40.818 1.00 35.56 171 ARG A N 1
ATOM 1287 C CA . ARG A 1 171 ? 5.114 42.802 -41.771 1.00 35.56 171 ARG A CA 1
ATOM 1288 C C . ARG A 1 171 ? 5.797 43.912 -42.575 1.00 35.56 171 ARG A C 1
ATOM 1290 O O . ARG A 1 171 ? 5.084 44.744 -43.126 1.00 35.56 171 ARG A O 1
ATOM 1297 N N . GLN A 1 172 ? 7.123 43.930 -42.652 1.00 34.94 172 GLN A N 1
ATOM 1298 C CA . GLN A 1 172 ? 7.923 44.738 -43.593 1.00 34.94 172 GLN A CA 1
ATOM 1299 C C . GLN A 1 172 ? 9.089 43.831 -44.006 1.00 34.94 172 GLN A C 1
ATOM 1301 O O . GLN A 1 172 ? 9.742 43.271 -43.135 1.00 34.94 172 GLN A O 1
ATOM 1306 N N . LYS A 1 173 ? 9.205 43.346 -45.248 1.00 32.94 173 LYS A N 1
ATOM 1307 C CA . LYS A 1 173 ? 9.322 43.948 -46.595 1.00 32.94 173 LYS A CA 1
ATOM 1308 C C . LYS A 1 173 ? 10.729 44.513 -46.862 1.00 32.94 173 LYS A C 1
ATOM 1310 O O . LYS A 1 173 ? 11.171 45.460 -46.234 1.00 32.94 173 LYS A O 1
ATOM 1315 N N . ILE A 1 174 ? 11.360 43.827 -47.811 1.00 37.16 174 ILE A N 1
ATOM 1316 C CA . ILE A 1 174 ? 12.693 43.913 -48.420 1.00 37.16 174 ILE A CA 1
ATOM 1317 C C . ILE A 1 174 ? 12.835 45.174 -49.290 1.00 37.16 174 ILE A C 1
ATOM 1319 O O . ILE A 1 174 ? 11.830 45.549 -49.895 1.00 37.16 174 ILE A O 1
ATOM 1323 N N . GLN A 1 175 ? 14.053 45.729 -49.438 1.00 38.50 175 GLN A N 1
ATOM 1324 C CA . GLN A 1 175 ? 14.701 46.021 -50.743 1.00 38.50 175 GLN A CA 1
ATOM 1325 C C . GLN A 1 175 ? 16.184 46.489 -50.627 1.00 38.50 175 GLN A C 1
ATOM 1327 O O . GLN A 1 175 ? 16.600 46.848 -49.527 1.00 38.50 175 GLN A O 1
ATOM 1332 N N . PRO A 1 176 ? 16.982 46.386 -51.725 1.00 54.09 176 PRO A N 1
ATOM 1333 C CA . PRO A 1 176 ? 18.453 46.224 -51.747 1.00 54.09 176 PRO A CA 1
ATOM 1334 C C . PRO A 1 176 ? 19.225 47.337 -52.509 1.00 54.09 176 PRO A C 1
ATOM 1336 O O . PRO A 1 176 ? 18.598 48.098 -53.234 1.00 54.09 176 PRO A O 1
ATOM 1339 N N . SER A 1 177 ? 20.573 47.355 -52.470 1.00 31.11 177 SER A N 1
ATOM 1340 C CA . SER A 1 177 ? 21.421 47.872 -53.582 1.00 31.11 177 SER A CA 1
ATOM 1341 C C . SER A 1 177 ? 22.945 47.660 -53.400 1.00 31.11 177 SER A C 1
ATOM 1343 O O . SER A 1 177 ? 23.483 47.966 -52.340 1.00 31.11 177 SER A O 1
ATOM 1345 N N . SER A 1 178 ? 23.581 47.185 -54.489 1.00 34.94 178 SER A N 1
ATOM 1346 C CA . SER A 1 178 ? 24.956 47.392 -55.037 1.00 34.94 178 SER A CA 1
ATOM 1347 C C . SER A 1 178 ? 26.199 47.414 -54.115 1.00 34.94 178 SER A C 1
ATOM 1349 O O . SER A 1 178 ? 26.311 48.274 -53.255 1.00 34.94 178 SER A O 1
ATOM 1351 N N . SER A 1 179 ? 27.171 46.489 -54.225 1.00 35.28 179 SER A N 1
ATOM 1352 C CA . SER A 1 179 ? 28.182 46.263 -55.298 1.00 35.28 179 SER A CA 1
ATOM 1353 C C . SER A 1 179 ? 29.354 47.255 -55.290 1.00 35.28 179 SER A C 1
ATOM 1355 O O . SER A 1 179 ? 29.170 48.333 -55.833 1.00 35.28 179 SER A O 1
ATOM 1357 N N . VAL A 1 180 ? 30.541 46.829 -54.810 1.00 37.91 180 VAL A N 1
ATOM 1358 C CA . VAL A 1 180 ? 31.885 46.946 -55.448 1.00 37.91 180 VAL A CA 1
ATOM 1359 C C . VAL A 1 180 ? 32.819 45.872 -54.821 1.00 37.91 180 VAL A C 1
ATOM 1361 O O . VAL A 1 180 ? 32.748 45.615 -53.623 1.00 37.91 180 VAL A O 1
ATOM 1364 N N . ALA A 1 181 ? 33.640 45.207 -55.643 1.00 39.28 181 ALA A N 1
ATOM 1365 C CA . ALA A 1 181 ? 34.636 44.158 -55.325 1.00 39.28 181 ALA A CA 1
ATOM 1366 C C . ALA A 1 181 ? 36.047 44.756 -55.009 1.00 39.28 181 ALA A C 1
ATOM 1368 O O . ALA A 1 181 ? 36.152 45.978 -54.984 1.00 39.28 181 ALA A O 1
ATOM 1369 N N . PRO A 1 182 ? 37.183 44.013 -54.988 1.00 52.41 182 PRO A N 1
ATOM 1370 C CA . PRO A 1 182 ? 37.568 42.755 -54.314 1.00 52.41 182 PRO A CA 1
ATOM 1371 C C . PRO A 1 182 ? 38.911 42.858 -53.508 1.00 52.41 182 PRO A C 1
ATOM 1373 O O . PRO A 1 182 ? 39.594 43.876 -53.553 1.00 52.41 182 PRO A O 1
ATOM 1376 N N . CYS A 1 183 ? 39.330 41.732 -52.893 1.00 29.88 183 CYS A N 1
ATOM 1377 C CA . CYS A 1 183 ? 40.692 41.362 -52.408 1.00 29.88 183 CYS A CA 1
ATOM 1378 C C . CYS A 1 183 ? 41.050 41.667 -50.922 1.00 29.88 183 CYS A C 1
ATOM 1380 O O . CYS A 1 183 ? 40.355 42.432 -50.266 1.00 29.88 183 CYS A O 1
ATOM 1382 N N . PRO A 1 184 ? 42.064 40.989 -50.329 1.00 52.31 184 PRO A N 1
ATOM 1383 C CA . PRO A 1 184 ? 41.949 39.652 -49.733 1.00 52.31 184 PRO A CA 1
ATOM 1384 C C . PRO A 1 184 ? 42.467 39.612 -48.270 1.00 52.31 184 PRO A C 1
ATOM 1386 O O . PRO A 1 184 ? 42.904 40.616 -47.723 1.00 52.31 184 PRO A O 1
ATOM 1389 N N . SER A 1 185 ? 42.484 38.414 -47.675 1.00 38.03 185 SER A N 1
ATOM 1390 C CA . SER A 1 185 ? 43.219 38.055 -46.446 1.00 38.03 185 SER A CA 1
ATOM 1391 C C . SER A 1 185 ? 42.618 38.489 -45.104 1.00 38.03 185 SER A C 1
ATOM 1393 O O . SER A 1 185 ? 42.759 39.620 -44.663 1.00 38.03 185 SER A O 1
ATOM 1395 N N . ALA A 1 186 ? 42.044 37.520 -44.390 1.00 37.78 186 ALA A N 1
ATOM 1396 C CA . ALA A 1 186 ? 42.624 36.984 -43.153 1.00 37.78 186 ALA A CA 1
ATOM 1397 C C . ALA A 1 186 ? 41.589 36.091 -42.459 1.00 37.78 186 ALA A C 1
ATOM 1399 O O . ALA A 1 186 ? 40.491 36.510 -42.092 1.00 37.78 186 ALA A O 1
ATOM 1400 N N . GLU A 1 187 ? 41.956 34.829 -42.275 1.00 46.25 187 GLU A N 1
ATOM 1401 C CA . GLU A 1 187 ? 41.265 33.919 -41.381 1.00 46.25 187 GLU A CA 1
ATOM 1402 C C . GLU A 1 187 ? 41.323 34.465 -39.954 1.00 46.25 187 GLU A C 1
ATOM 1404 O O . GLU A 1 187 ? 42.382 34.541 -39.337 1.00 46.25 187 GLU A O 1
ATOM 1409 N N . THR A 1 188 ? 40.176 34.804 -39.376 1.00 40.62 188 THR A N 1
ATOM 1410 C CA . THR A 1 188 ? 40.010 34.724 -37.921 1.00 40.62 188 THR A CA 1
ATOM 1411 C C . THR A 1 188 ? 38.541 34.501 -37.592 1.00 40.62 188 THR A C 1
ATOM 1413 O O . THR A 1 188 ? 37.782 35.410 -37.269 1.00 40.62 188 THR A O 1
ATOM 1416 N N . LYS A 1 189 ? 38.111 33.237 -37.675 1.00 44.88 189 LYS A N 1
ATOM 1417 C CA . LYS A 1 189 ? 36.853 32.786 -37.068 1.00 44.88 189 LYS A CA 1
ATOM 1418 C C . LYS A 1 189 ? 37.027 32.768 -35.546 1.00 44.88 189 LYS A C 1
ATOM 1420 O O . LYS A 1 189 ? 37.237 31.711 -34.956 1.00 44.88 189 LYS A O 1
ATOM 1425 N N . SER A 1 190 ? 36.924 33.921 -34.890 1.00 46.88 190 SER A N 1
ATOM 1426 C CA . SER A 1 190 ? 36.731 33.976 -33.439 1.00 46.88 190 SER A CA 1
ATOM 1427 C C . SER A 1 190 ? 35.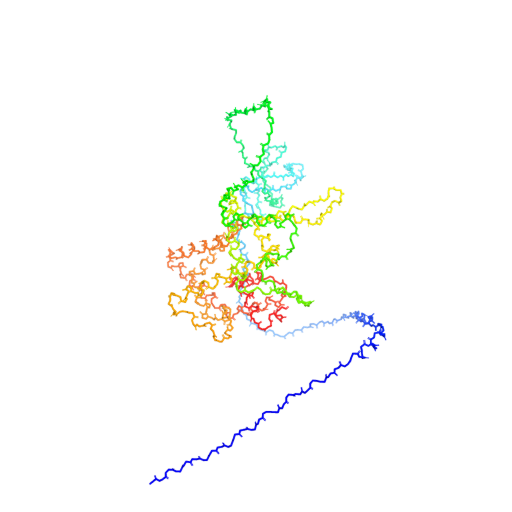268 33.644 -33.127 1.00 46.88 190 SER A C 1
ATOM 1429 O O . SER A 1 190 ? 34.410 34.499 -32.923 1.00 46.88 190 SER A O 1
ATOM 1431 N N . SER A 1 191 ? 34.942 32.348 -33.119 1.00 50.75 191 SER A N 1
ATOM 1432 C CA . SER A 1 191 ? 33.660 31.897 -32.583 1.00 50.75 191 SER A CA 1
ATOM 1433 C C . SER A 1 191 ? 33.629 32.240 -31.092 1.00 50.75 191 SER A C 1
ATOM 1435 O O . SER A 1 191 ? 34.299 31.590 -30.285 1.00 50.75 191 SER A O 1
ATOM 1437 N N . THR A 1 192 ? 32.859 33.254 -30.713 1.00 49.91 192 THR A N 1
ATOM 1438 C CA . THR A 1 192 ? 32.484 33.518 -29.325 1.00 49.91 192 THR A CA 1
ATOM 1439 C C . THR A 1 192 ? 31.675 32.322 -28.826 1.00 49.91 192 THR A C 1
ATOM 1441 O O . THR A 1 192 ? 30.458 32.237 -28.990 1.00 49.91 192 THR A O 1
ATOM 1444 N N . LYS A 1 193 ? 32.373 31.330 -28.256 1.00 66.62 193 LYS A N 1
ATOM 1445 C CA . LYS A 1 193 ? 31.768 30.170 -27.597 1.00 66.62 193 LYS A CA 1
ATOM 1446 C C . LYS A 1 193 ? 30.952 30.694 -26.418 1.00 66.62 193 LYS A C 1
ATOM 1448 O O . LYS A 1 193 ? 31.490 30.905 -25.333 1.00 66.62 193 LYS A O 1
ATOM 1453 N N . LYS A 1 194 ? 29.652 30.928 -26.627 1.00 74.94 194 LYS A N 1
ATOM 1454 C CA . LYS A 1 194 ? 28.700 31.102 -25.526 1.00 74.94 194 LYS A CA 1
ATOM 1455 C C . LYS A 1 194 ? 28.913 29.916 -24.589 1.00 74.94 194 LYS A C 1
ATOM 1457 O O . LYS A 1 194 ? 28.771 28.776 -25.029 1.00 74.94 194 LYS A O 1
ATOM 1462 N N . LYS A 1 195 ? 29.317 30.182 -23.342 1.00 82.69 195 LYS A N 1
ATOM 1463 C CA . LYS A 1 195 ? 29.485 29.155 -22.309 1.00 82.69 195 LYS A CA 1
ATOM 1464 C C . LYS A 1 195 ? 28.140 28.444 -22.153 1.00 82.69 195 LYS A C 1
ATOM 1466 O O . LYS A 1 195 ? 27.213 28.997 -21.570 1.00 82.69 195 LYS A O 1
ATOM 1471 N N . GLN A 1 196 ? 28.003 27.272 -22.765 1.00 85.56 196 GLN A N 1
ATOM 1472 C CA . GLN A 1 196 ? 26.817 26.443 -22.596 1.00 85.56 196 GLN A CA 1
ATOM 1473 C C . GLN A 1 196 ? 26.836 25.883 -21.175 1.00 85.56 196 GLN A C 1
ATOM 1475 O O . GLN A 1 196 ? 27.899 25.553 -20.649 1.00 85.56 196 GLN A O 1
ATOM 1480 N N . SER A 1 197 ? 25.666 25.796 -20.542 1.00 91.94 197 SER A N 1
ATOM 1481 C CA . SER A 1 197 ? 25.556 25.109 -19.260 1.00 91.94 197 SER A CA 1
ATOM 1482 C C . SER A 1 197 ? 25.941 23.630 -19.430 1.00 91.94 197 SER A C 1
ATOM 1484 O O . SER A 1 197 ? 25.721 23.069 -20.509 1.00 91.94 197 SER A O 1
ATOM 1486 N N . PRO A 1 198 ? 26.463 22.964 -18.384 1.00 93.25 198 PRO A N 1
ATOM 1487 C CA . PRO A 1 198 ? 26.819 21.544 -18.457 1.00 93.25 198 PRO A CA 1
ATOM 1488 C C . PRO A 1 198 ? 25.670 20.644 -18.953 1.00 93.25 198 PRO A C 1
ATOM 1490 O O . PRO A 1 198 ? 25.886 19.725 -19.742 1.00 93.25 198 PRO A O 1
ATOM 1493 N N . GLY A 1 199 ? 24.424 20.949 -18.565 1.00 92.50 199 GLY A N 1
ATOM 1494 C CA . GLY A 1 199 ? 23.233 20.262 -19.079 1.00 92.50 199 GLY A CA 1
ATOM 1495 C C . GLY A 1 199 ? 22.965 20.533 -20.568 1.00 92.50 199 GLY A C 1
ATOM 1496 O O . GLY A 1 199 ? 22.617 19.617 -21.312 1.00 92.50 199 GLY A O 1
ATOM 1497 N N . GLY A 1 200 ? 23.200 21.762 -21.041 1.00 93.31 200 GLY A N 1
ATOM 1498 C CA . GLY A 1 200 ? 23.079 22.115 -22.460 1.00 93.31 200 GLY A CA 1
ATOM 1499 C C . GLY A 1 200 ? 24.105 21.402 -23.345 1.00 93.31 200 GLY A C 1
ATOM 1500 O O . GLY A 1 200 ? 23.779 20.976 -24.457 1.00 93.31 200 GLY A O 1
ATOM 1501 N N . GLU A 1 201 ? 25.319 21.197 -22.834 1.00 95.19 201 GLU A N 1
ATOM 1502 C CA . GLU A 1 201 ? 26.342 20.407 -23.519 1.00 95.19 201 GLU A CA 1
ATOM 1503 C C . GLU A 1 201 ? 25.927 18.931 -23.623 1.00 95.19 201 GLU A C 1
ATOM 1505 O O . GLU A 1 201 ? 25.997 18.341 -24.706 1.00 95.19 201 GLU A O 1
ATOM 1510 N N . LEU A 1 202 ? 25.419 18.341 -22.533 1.00 95.94 202 LEU A N 1
ATOM 1511 C CA . LEU A 1 202 ? 24.905 16.969 -22.537 1.00 95.94 202 LEU A CA 1
ATOM 1512 C C . LEU A 1 202 ? 23.774 16.792 -23.561 1.00 95.94 202 LEU A C 1
ATOM 1514 O O . LEU A 1 202 ? 23.805 15.855 -24.360 1.00 95.94 202 LEU A O 1
ATOM 1518 N N . VAL A 1 203 ? 22.806 17.710 -23.597 1.00 95.50 203 VAL A N 1
ATOM 1519 C CA . VAL A 1 203 ? 21.697 17.665 -24.565 1.00 95.50 203 VAL A CA 1
ATOM 1520 C C . VAL A 1 203 ? 22.191 17.815 -26.002 1.00 95.50 203 VAL A C 1
ATOM 1522 O O . VAL A 1 203 ? 21.720 17.098 -26.889 1.00 95.50 203 VAL A O 1
ATOM 1525 N N . SER A 1 204 ? 23.169 18.689 -26.245 1.00 95.44 204 SER A N 1
ATOM 1526 C CA . SER A 1 204 ? 23.790 18.840 -27.565 1.00 95.44 204 SER A CA 1
ATOM 1527 C C . SER A 1 204 ? 24.449 17.536 -28.020 1.00 95.44 204 SER A C 1
ATOM 1529 O O . SER A 1 204 ? 24.237 17.106 -29.155 1.00 95.44 204 SER A O 1
ATOM 1531 N N . ARG A 1 205 ? 25.153 16.838 -27.117 1.00 96.31 205 ARG A N 1
ATOM 1532 C CA . ARG A 1 205 ? 25.724 15.509 -27.391 1.00 96.31 205 ARG A CA 1
ATOM 1533 C C . ARG A 1 205 ? 24.647 14.457 -27.658 1.00 96.31 205 ARG A C 1
ATOM 1535 O O . ARG A 1 205 ? 24.805 13.673 -28.589 1.00 96.31 205 ARG A O 1
ATOM 1542 N N . LEU A 1 206 ? 23.548 14.442 -26.898 1.00 96.44 206 LEU A N 1
ATOM 1543 C CA . LEU A 1 206 ? 22.437 13.498 -27.103 1.00 96.44 206 LEU A CA 1
ATOM 1544 C C . LEU A 1 206 ? 21.762 13.691 -28.467 1.00 96.44 206 LEU A C 1
ATOM 1546 O O . LEU A 1 206 ? 21.490 12.706 -29.156 1.00 96.44 206 LEU A O 1
ATOM 1550 N N . ARG A 1 207 ? 21.540 14.946 -28.881 1.00 95.69 207 ARG A N 1
ATOM 1551 C CA . ARG A 1 207 ? 21.010 15.282 -30.213 1.00 95.69 207 ARG A CA 1
ATOM 1552 C C . ARG A 1 207 ? 21.983 14.883 -31.313 1.00 95.69 207 ARG A C 1
ATOM 1554 O O . ARG A 1 207 ? 21.581 14.199 -32.244 1.00 95.69 207 ARG A O 1
ATOM 1561 N N . HIS A 1 208 ? 23.258 15.239 -31.169 1.00 96.12 208 HIS A N 1
ATOM 1562 C CA . HIS A 1 208 ? 24.295 14.863 -32.126 1.00 96.12 208 HIS A CA 1
ATOM 1563 C C . HIS A 1 208 ? 24.408 13.340 -32.268 1.00 96.12 208 HIS A C 1
ATOM 1565 O O . HIS A 1 208 ? 24.532 12.826 -33.374 1.00 96.12 208 HIS A O 1
ATOM 1571 N N . ALA A 1 209 ? 24.326 12.595 -31.166 1.00 95.62 209 ALA A N 1
ATOM 1572 C CA . ALA A 1 209 ? 24.343 11.139 -31.195 1.00 95.62 209 ALA A CA 1
ATOM 1573 C C . ALA A 1 209 ? 23.128 10.544 -31.917 1.00 95.62 209 ALA A C 1
ATOM 1575 O O . ALA A 1 209 ? 23.292 9.572 -32.648 1.00 95.62 209 ALA A O 1
ATOM 1576 N N . LEU A 1 210 ? 21.940 11.131 -31.730 1.00 93.81 210 LEU A N 1
ATOM 1577 C CA . LEU A 1 210 ? 20.727 10.700 -32.424 1.00 93.81 210 LEU A CA 1
ATOM 1578 C C . LEU A 1 210 ? 20.813 10.986 -33.928 1.00 93.81 210 LEU A C 1
ATOM 1580 O O . LEU A 1 210 ? 20.465 10.125 -34.719 1.00 93.81 210 LEU A O 1
ATOM 1584 N N . SER A 1 211 ? 21.310 12.162 -34.324 1.00 93.56 211 SER A N 1
ATOM 1585 C CA . SER A 1 211 ? 21.462 12.535 -35.739 1.00 93.56 211 SER A CA 1
ATOM 1586 C C . SER A 1 211 ? 22.499 11.699 -36.491 1.00 93.56 211 SER A C 1
ATOM 1588 O O . SER A 1 211 ? 22.419 11.602 -37.707 1.00 93.56 211 SER A O 1
ATOM 1590 N N . ASN A 1 212 ? 23.476 11.127 -35.784 1.00 95.38 212 ASN A N 1
ATOM 1591 C CA . ASN A 1 212 ? 24.507 10.262 -36.362 1.00 95.38 212 ASN A CA 1
ATOM 1592 C C . ASN A 1 212 ? 24.213 8.767 -36.151 1.00 95.38 212 ASN A C 1
ATOM 1594 O O . ASN A 1 212 ? 25.129 7.956 -36.275 1.00 95.38 212 ASN A O 1
ATOM 1598 N N . ASP A 1 213 ? 22.989 8.410 -35.742 1.00 92.69 213 ASP A N 1
ATOM 1599 C CA . ASP A 1 213 ? 22.564 7.030 -35.478 1.00 92.69 213 ASP A CA 1
ATOM 1600 C C . ASP A 1 213 ? 23.565 6.228 -34.628 1.00 92.69 213 ASP A C 1
ATOM 1602 O O . ASP A 1 213 ? 23.843 5.050 -34.874 1.00 92.69 213 ASP A O 1
ATOM 1606 N N . LYS A 1 214 ? 24.127 6.870 -33.591 1.00 94.31 214 LYS A N 1
ATOM 1607 C CA . LYS A 1 214 ? 25.091 6.202 -32.711 1.00 94.31 214 LYS A CA 1
ATOM 1608 C C . LYS A 1 214 ? 24.467 4.944 -32.104 1.00 94.31 214 LYS A C 1
ATOM 1610 O O . LYS A 1 214 ? 23.322 4.941 -31.646 1.00 94.31 214 LYS A O 1
ATOM 1615 N N . GLU A 1 215 ? 25.260 3.879 -32.056 1.00 93.06 215 GLU A N 1
ATOM 1616 C CA . GLU A 1 215 ? 24.847 2.581 -31.528 1.00 93.06 215 GLU A CA 1
ATOM 1617 C C . GLU A 1 215 ? 24.469 2.628 -30.037 1.00 93.06 215 GLU A C 1
ATOM 1619 O O . GLU A 1 215 ? 24.918 3.481 -29.267 1.00 93.06 215 GLU A O 1
ATOM 1624 N N . LYS A 1 216 ? 23.677 1.651 -29.591 1.00 92.06 216 LYS A N 1
ATOM 1625 C CA . LYS A 1 216 ? 23.285 1.535 -28.185 1.00 92.06 216 LYS A CA 1
ATOM 1626 C C . LYS A 1 216 ? 24.513 1.368 -27.273 1.00 92.06 216 LYS A C 1
ATOM 1628 O O . LYS A 1 216 ? 25.338 0.484 -27.484 1.00 92.06 216 LYS A O 1
ATOM 1633 N N . GLY A 1 217 ? 24.593 2.168 -26.210 1.00 92.62 217 GLY A N 1
ATOM 1634 C CA . GLY A 1 217 ? 25.711 2.167 -25.262 1.00 92.62 217 GLY A CA 1
ATOM 1635 C C . GLY A 1 217 ? 26.894 3.051 -25.674 1.00 92.62 217 GLY A C 1
ATOM 1636 O O . GLY A 1 217 ? 27.953 2.964 -25.049 1.00 92.62 217 GLY A O 1
ATOM 1637 N N . TRP A 1 218 ? 26.743 3.902 -26.696 1.00 95.12 218 TRP A N 1
ATOM 1638 C CA . TRP A 1 218 ? 27.815 4.768 -27.203 1.00 95.12 218 TRP A CA 1
ATOM 1639 C C . TRP A 1 218 ? 28.450 5.664 -26.132 1.00 95.12 218 TRP A C 1
ATOM 1641 O O . TRP A 1 218 ? 29.649 5.927 -26.198 1.00 95.12 218 TRP A O 1
ATOM 1651 N N . ARG A 1 219 ? 27.692 6.099 -25.118 1.00 94.56 219 ARG A N 1
ATOM 1652 C CA . ARG A 1 219 ? 28.208 6.967 -24.048 1.00 94.56 219 ARG A CA 1
ATOM 1653 C C . ARG A 1 219 ? 29.287 6.265 -23.226 1.00 94.56 219 ARG A C 1
ATOM 1655 O O . ARG A 1 219 ? 30.282 6.876 -22.857 1.00 94.56 219 ARG A O 1
ATOM 1662 N N . ARG A 1 220 ? 29.134 4.956 -23.003 1.00 91.94 220 ARG A N 1
ATOM 1663 C CA . ARG A 1 220 ? 30.143 4.137 -22.310 1.00 91.94 220 ARG A CA 1
ATOM 1664 C C . ARG A 1 220 ? 31.402 3.948 -23.147 1.00 91.94 220 ARG A C 1
ATOM 1666 O O . ARG A 1 220 ? 32.492 3.897 -22.585 1.00 91.94 220 ARG A O 1
ATOM 1673 N N . LYS A 1 221 ? 31.253 3.841 -24.474 1.00 91.88 221 LYS A N 1
ATOM 1674 C CA . LYS A 1 221 ? 32.386 3.762 -25.408 1.00 91.88 221 LYS A CA 1
ATOM 1675 C C . LYS A 1 221 ? 33.179 5.069 -25.419 1.00 91.88 221 LYS A C 1
ATOM 1677 O O . LYS A 1 221 ? 34.395 5.030 -25.305 1.00 91.88 221 LYS A O 1
ATOM 1682 N N . GLU A 1 222 ? 32.487 6.204 -25.478 1.00 93.75 222 GLU A N 1
ATOM 1683 C CA . GLU A 1 222 ? 33.094 7.543 -25.458 1.00 93.75 222 GLU A CA 1
ATOM 1684 C C . GLU A 1 222 ? 33.882 7.816 -24.167 1.00 93.75 222 GLU A C 1
ATOM 1686 O O . GLU A 1 222 ? 34.942 8.427 -24.214 1.00 93.75 222 GLU A O 1
ATOM 1691 N N . LEU A 1 223 ? 33.399 7.318 -23.025 1.00 92.75 223 LEU A N 1
ATOM 1692 C CA . LEU A 1 223 ? 34.079 7.448 -21.730 1.00 92.75 223 LEU A CA 1
ATOM 1693 C C . LEU A 1 223 ? 35.184 6.399 -21.497 1.00 92.75 223 LEU A C 1
ATOM 1695 O O . LEU A 1 223 ? 35.796 6.389 -20.433 1.00 92.75 223 LEU A O 1
ATOM 1699 N N . GLY A 1 224 ? 35.435 5.500 -22.455 1.00 91.38 224 GLY A N 1
ATOM 1700 C CA . GLY A 1 224 ? 36.471 4.470 -22.335 1.00 91.38 224 GLY A CA 1
ATOM 1701 C C . GLY A 1 224 ? 36.158 3.365 -21.316 1.00 91.38 224 GLY A C 1
ATOM 1702 O O . GLY A 1 224 ? 37.066 2.684 -20.849 1.00 91.38 224 GLY A O 1
ATOM 1703 N N . TRP A 1 225 ? 34.887 3.163 -20.952 1.00 86.00 225 TRP A N 1
ATOM 1704 C CA . TRP A 1 225 ? 34.474 2.208 -19.905 1.00 86.00 225 TRP A CA 1
ATOM 1705 C C . TRP A 1 225 ? 33.941 0.875 -20.432 1.00 86.00 225 TRP A C 1
ATOM 1707 O O . TRP A 1 225 ? 33.530 -0.001 -19.670 1.00 86.00 225 TRP A O 1
ATOM 1717 N N . MET A 1 226 ? 33.939 0.691 -21.748 1.00 77.81 226 MET A N 1
ATOM 1718 C CA . MET A 1 226 ? 33.555 -0.572 -22.365 1.00 77.81 226 MET A CA 1
ATOM 1719 C C . MET A 1 226 ? 34.724 -1.566 -22.340 1.00 77.81 226 MET A C 1
ATOM 1721 O O . MET A 1 226 ? 35.724 -1.324 -23.014 1.00 77.81 226 MET A O 1
ATOM 1725 N N . PRO A 1 227 ? 34.608 -2.715 -21.643 1.00 64.50 227 PRO A N 1
ATOM 1726 C CA . PRO A 1 227 ? 35.543 -3.808 -21.864 1.00 64.50 227 PRO A CA 1
ATOM 1727 C C . PRO A 1 227 ? 35.377 -4.336 -23.301 1.00 64.50 227 PRO A C 1
ATOM 1729 O O . PRO A 1 227 ? 34.261 -4.292 -23.837 1.00 64.50 227 PRO A O 1
ATOM 1732 N N . PRO A 1 228 ? 36.443 -4.866 -23.928 1.00 55.00 228 PRO A N 1
ATOM 1733 C CA . PRO A 1 228 ? 36.349 -5.458 -25.256 1.00 55.00 228 PRO A CA 1
ATOM 1734 C C . PRO A 1 228 ? 35.259 -6.542 -25.267 1.00 55.00 228 PRO A C 1
ATOM 1736 O O . PRO A 1 228 ? 35.113 -7.276 -24.278 1.00 55.00 228 PRO A O 1
ATOM 1739 N N . PRO A 1 229 ? 34.454 -6.636 -26.342 1.00 57.03 229 PRO A N 1
ATOM 1740 C CA . PRO A 1 229 ? 33.338 -7.567 -26.408 1.00 57.03 229 PRO A CA 1
ATOM 1741 C C . PRO A 1 229 ? 33.850 -9.000 -26.236 1.00 57.03 229 PRO A C 1
ATOM 1743 O O . PRO A 1 229 ? 34.458 -9.577 -27.132 1.00 57.03 229 PRO A O 1
ATOM 1746 N N . LYS A 1 230 ? 33.607 -9.601 -25.065 1.00 57.75 230 LYS A N 1
ATOM 1747 C CA . LYS A 1 230 ? 33.859 -11.031 -24.866 1.00 57.75 230 LYS A CA 1
ATOM 1748 C C . LYS A 1 230 ? 32.804 -11.796 -25.664 1.00 57.75 230 LYS A C 1
ATOM 1750 O O . LYS A 1 230 ? 31.615 -11.674 -25.366 1.00 57.75 230 LYS A O 1
ATOM 1755 N N . ALA A 1 231 ? 33.247 -12.604 -26.627 1.00 52.88 231 ALA A N 1
ATOM 1756 C CA . ALA A 1 231 ? 32.435 -13.276 -27.651 1.00 52.88 231 ALA A CA 1
ATOM 1757 C C . ALA A 1 231 ? 31.235 -14.115 -27.147 1.00 52.88 231 ALA A C 1
ATOM 1759 O O . ALA A 1 231 ? 30.383 -14.488 -27.942 1.00 52.88 231 ALA A O 1
ATOM 1760 N N . ASN A 1 232 ? 31.116 -14.386 -25.840 1.00 54.06 232 ASN A N 1
ATOM 1761 C CA . ASN A 1 232 ? 30.088 -15.264 -25.265 1.00 54.06 232 ASN A CA 1
ATOM 1762 C C . ASN A 1 232 ? 29.230 -14.635 -24.145 1.00 54.06 232 ASN A C 1
ATOM 1764 O O . ASN A 1 232 ? 28.506 -15.339 -23.436 1.00 54.06 232 ASN A O 1
ATOM 1768 N N . ALA A 1 233 ? 29.265 -13.315 -23.947 1.00 55.78 233 ALA A N 1
ATOM 1769 C CA . ALA A 1 233 ? 28.553 -12.680 -22.838 1.00 55.78 233 ALA A CA 1
ATOM 1770 C C . ALA A 1 233 ? 27.079 -12.363 -23.168 1.00 55.78 233 ALA A C 1
ATOM 1772 O O . ALA A 1 233 ? 26.701 -11.214 -23.363 1.00 55.78 233 ALA A O 1
ATOM 1773 N N . LYS A 1 234 ? 26.191 -13.366 -23.101 1.00 60.06 234 LYS A N 1
ATOM 1774 C CA . LYS A 1 234 ? 24.722 -13.149 -23.040 1.00 60.06 234 LYS A CA 1
ATOM 1775 C C . LYS A 1 234 ? 24.257 -12.400 -21.773 1.00 60.06 234 LYS A C 1
ATOM 1777 O O . LYS A 1 234 ? 23.063 -12.189 -21.575 1.00 60.06 234 LYS A O 1
ATOM 1782 N N . ARG A 1 235 ? 25.173 -12.033 -20.871 1.00 62.41 235 ARG A N 1
ATOM 1783 C CA . ARG A 1 235 ? 24.876 -11.312 -19.629 1.00 62.41 235 ARG A CA 1
ATOM 1784 C C . ARG A 1 235 ? 25.111 -9.821 -19.846 1.00 62.41 235 ARG A C 1
ATOM 1786 O O . ARG A 1 235 ? 26.202 -9.428 -20.240 1.00 62.41 235 ARG A O 1
ATOM 1793 N N . GLN A 1 236 ? 24.091 -9.015 -19.547 1.00 63.78 236 GLN A N 1
ATOM 1794 C CA . GLN A 1 236 ? 24.196 -7.555 -19.500 1.00 63.78 236 GLN A CA 1
ATOM 1795 C C . GLN A 1 236 ? 25.436 -7.152 -18.673 1.00 63.78 236 GLN A C 1
ATOM 1797 O O . GLN A 1 236 ? 25.607 -7.690 -17.571 1.00 63.78 236 GLN A O 1
ATOM 1802 N N . PRO A 1 237 ? 26.306 -6.256 -19.175 1.00 66.31 237 PRO A N 1
ATOM 1803 C CA . PRO A 1 237 ? 27.508 -5.840 -18.460 1.00 66.31 237 PRO A CA 1
ATOM 1804 C C . PRO A 1 237 ? 27.141 -5.294 -17.076 1.00 66.31 237 PRO A C 1
ATOM 1806 O O . PRO A 1 237 ? 26.269 -4.434 -16.954 1.00 66.31 237 PRO A O 1
ATOM 1809 N N . LYS A 1 238 ? 27.790 -5.795 -16.020 1.00 82.19 238 LYS A N 1
ATOM 1810 C CA . LYS A 1 238 ? 27.658 -5.205 -14.683 1.00 82.19 238 LYS A CA 1
ATOM 1811 C C . LYS A 1 238 ? 28.406 -3.876 -14.684 1.00 82.19 238 LYS A C 1
ATOM 1813 O O . LYS A 1 238 ? 29.606 -3.880 -14.936 1.00 82.19 238 LYS A O 1
ATOM 1818 N N . LEU A 1 239 ? 27.704 -2.780 -14.399 1.00 87.81 239 LEU A N 1
ATOM 1819 C CA . LEU A 1 239 ? 28.337 -1.467 -14.303 1.00 87.81 239 LEU A CA 1
ATOM 1820 C C . LEU A 1 239 ? 29.248 -1.397 -13.077 1.00 87.81 239 LEU A C 1
ATOM 1822 O O . LEU A 1 239 ? 28.868 -1.868 -11.994 1.00 87.81 239 LEU A O 1
ATOM 1826 N N . THR A 1 240 ? 30.412 -0.773 -13.237 1.00 91.44 240 THR A N 1
ATOM 1827 C CA . THR A 1 240 ? 31.284 -0.388 -12.121 1.00 91.44 240 THR A CA 1
ATOM 1828 C C . THR A 1 240 ? 30.609 0.694 -11.271 1.00 91.44 240 THR A C 1
ATOM 1830 O O . THR A 1 240 ? 29.618 1.307 -11.675 1.00 91.44 240 THR A O 1
ATOM 1833 N N . ASN A 1 241 ? 31.108 0.937 -10.057 1.00 89.81 241 ASN A N 1
ATOM 1834 C CA . ASN A 1 241 ? 30.545 1.998 -9.214 1.00 89.81 241 ASN A CA 1
ATOM 1835 C C . ASN A 1 241 ? 30.763 3.391 -9.821 1.00 89.81 241 ASN A C 1
ATOM 1837 O O . ASN A 1 241 ? 29.871 4.225 -9.729 1.00 89.81 241 ASN A O 1
ATOM 1841 N N . GLN A 1 242 ? 31.884 3.607 -10.513 1.00 92.06 242 GLN A N 1
ATOM 1842 C CA . GLN A 1 242 ? 32.147 4.850 -11.237 1.00 92.06 242 GLN A CA 1
ATOM 1843 C C . GLN A 1 242 ? 31.146 5.061 -12.382 1.00 92.06 242 GLN A C 1
ATOM 1845 O O . GLN A 1 242 ? 30.566 6.139 -12.495 1.00 92.06 242 GLN A O 1
ATOM 1850 N N . GLU A 1 243 ? 30.866 4.017 -13.173 1.00 93.00 243 GLU A N 1
ATOM 1851 C CA . GLU A 1 243 ? 29.860 4.082 -14.241 1.00 93.00 243 GLU A CA 1
ATOM 1852 C C . GLU A 1 243 ? 28.469 4.412 -13.688 1.00 93.00 243 GLU A C 1
ATOM 1854 O O . GLU A 1 243 ? 27.758 5.244 -14.243 1.00 93.00 243 GLU A O 1
ATOM 1859 N N . LYS A 1 244 ? 28.082 3.788 -12.569 1.00 94.00 244 LYS A N 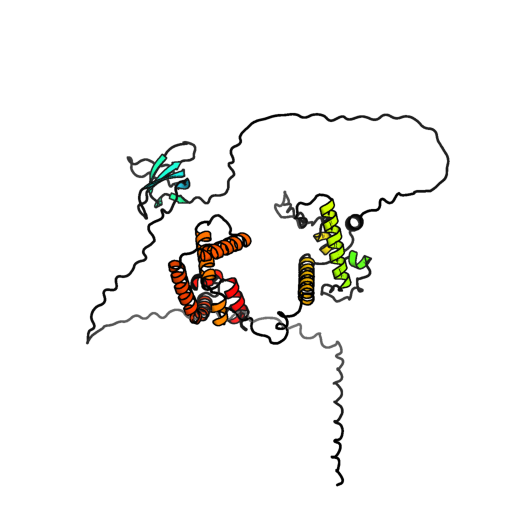1
ATOM 1860 C CA . LYS A 1 244 ? 26.803 4.066 -11.899 1.00 94.00 244 LYS A CA 1
ATOM 1861 C C . LYS A 1 244 ? 26.693 5.522 -11.453 1.00 94.00 244 LYS A C 1
ATOM 1863 O O . LYS A 1 244 ? 25.657 6.138 -11.687 1.00 94.00 244 LYS A O 1
ATOM 1868 N N . SER A 1 245 ? 27.739 6.059 -10.826 1.00 92.50 245 SER A N 1
ATOM 1869 C CA . SER A 1 245 ? 27.765 7.457 -10.394 1.00 92.50 245 SER A CA 1
ATOM 1870 C C . SER A 1 245 ? 27.630 8.401 -11.585 1.00 92.50 245 SER A C 1
ATOM 1872 O O . SER A 1 245 ? 26.828 9.326 -11.533 1.00 92.50 245 SER A O 1
ATOM 1874 N N . GLN A 1 246 ? 28.322 8.127 -12.692 1.00 95.62 246 GLN A N 1
ATOM 1875 C CA . GLN A 1 246 ? 28.220 8.962 -13.887 1.00 95.62 246 GLN A CA 1
ATOM 1876 C C . GLN A 1 246 ? 26.836 8.911 -14.538 1.00 95.62 246 GLN A C 1
ATOM 1878 O O . GLN A 1 246 ? 26.347 9.941 -14.987 1.00 95.62 246 GLN A O 1
ATOM 1883 N N . VAL A 1 247 ? 26.180 7.743 -14.569 1.00 95.38 247 VAL A N 1
ATOM 1884 C CA . VAL A 1 247 ? 24.790 7.640 -15.045 1.00 95.38 247 VAL A CA 1
ATOM 1885 C C . VAL A 1 247 ? 23.885 8.569 -14.237 1.00 95.38 247 VAL A C 1
ATOM 1887 O O . VAL A 1 247 ? 23.070 9.277 -14.819 1.00 95.38 247 VAL A O 1
ATOM 1890 N N . LEU A 1 248 ? 24.030 8.584 -12.909 1.00 95.19 248 LEU A N 1
ATOM 1891 C CA . LEU A 1 248 ? 23.233 9.446 -12.031 1.00 95.19 248 LEU A CA 1
ATOM 1892 C C . LEU A 1 248 ? 23.547 10.933 -12.243 1.00 95.19 248 LEU A C 1
ATOM 1894 O O . LEU A 1 248 ? 22.624 11.740 -12.256 1.00 95.19 248 LEU A O 1
ATOM 1898 N N . VAL A 1 249 ? 24.817 11.285 -12.469 1.00 95.75 249 VAL A N 1
ATOM 1899 C CA . VAL A 1 249 ? 25.232 12.657 -12.807 1.00 95.75 249 VAL A CA 1
ATOM 1900 C C . VAL A 1 249 ? 24.621 13.106 -14.135 1.00 95.75 249 VAL A C 1
ATOM 1902 O O . VAL A 1 249 ? 24.013 14.170 -14.192 1.00 95.75 249 VAL A O 1
ATOM 1905 N N . ASP A 1 250 ? 24.728 12.295 -15.191 1.00 96.19 250 ASP A N 1
ATOM 1906 C CA . ASP A 1 250 ? 24.154 12.620 -16.501 1.00 96.19 250 ASP A CA 1
ATOM 1907 C C . ASP A 1 250 ? 22.616 12.756 -16.410 1.00 96.19 250 ASP A C 1
ATOM 1909 O O . ASP A 1 250 ? 22.037 13.632 -17.051 1.00 96.19 250 ASP A O 1
ATOM 1913 N N . VAL A 1 251 ? 21.943 11.930 -15.594 1.00 95.69 251 VAL A N 1
ATOM 1914 C CA . VAL A 1 251 ? 20.491 12.039 -15.349 1.00 95.69 251 VAL A CA 1
ATOM 1915 C C . VAL A 1 251 ? 20.146 13.344 -14.633 1.00 95.69 251 VAL A C 1
ATOM 1917 O O . VAL A 1 251 ? 19.286 14.070 -15.121 1.00 95.69 251 VAL A O 1
ATOM 1920 N N . ALA A 1 252 ? 20.853 13.691 -13.555 1.00 94.81 252 ALA A N 1
ATOM 1921 C CA . ALA A 1 252 ? 20.617 14.934 -12.819 1.00 94.81 252 ALA A CA 1
ATOM 1922 C C . ALA A 1 252 ? 20.878 16.186 -13.683 1.00 94.81 252 ALA A C 1
ATOM 1924 O O . ALA A 1 252 ? 20.127 17.161 -13.634 1.00 94.81 252 ALA A O 1
ATOM 1925 N N . LEU A 1 253 ? 21.911 16.163 -14.536 1.00 95.62 253 LEU A N 1
ATOM 1926 C CA . LEU A 1 253 ? 22.187 17.245 -15.492 1.00 95.62 253 LEU A CA 1
ATOM 1927 C C . LEU A 1 253 ? 21.073 17.407 -16.532 1.00 95.62 253 LEU A C 1
ATOM 1929 O O . LEU A 1 253 ? 20.768 18.526 -16.944 1.00 95.62 253 LEU A O 1
ATOM 1933 N N . LEU A 1 254 ? 20.472 16.301 -16.976 1.00 94.88 254 LEU A N 1
ATOM 1934 C CA . LEU A 1 254 ? 19.348 16.345 -17.904 1.00 94.88 254 LEU A CA 1
ATOM 1935 C C . LEU A 1 254 ? 18.067 16.833 -17.213 1.00 94.88 254 LEU A C 1
ATOM 1937 O O . LEU A 1 254 ? 17.361 17.653 -17.790 1.00 94.88 254 LEU A O 1
ATOM 1941 N N . GLU A 1 255 ? 17.783 16.376 -15.992 1.00 92.88 255 GLU A N 1
ATOM 1942 C CA . GLU A 1 255 ? 16.637 16.826 -15.186 1.00 92.88 255 GLU A CA 1
ATOM 1943 C C . GLU A 1 255 ? 16.693 18.339 -14.940 1.00 92.88 255 GLU A C 1
ATOM 1945 O O . GLU A 1 255 ? 15.771 19.054 -15.326 1.00 92.88 255 GLU A O 1
ATOM 1950 N N . THR A 1 256 ? 17.822 18.849 -14.439 1.00 92.56 256 THR A N 1
ATOM 1951 C CA . THR A 1 256 ? 18.021 20.294 -14.209 1.00 92.56 256 THR A CA 1
ATOM 1952 C C . THR A 1 256 ? 17.897 21.124 -15.489 1.00 92.56 256 THR A C 1
ATOM 1954 O O . THR A 1 256 ? 17.339 22.222 -15.478 1.00 92.56 256 THR A O 1
ATOM 1957 N N . PHE A 1 257 ? 18.374 20.608 -16.627 1.00 93.81 257 PHE A N 1
ATOM 1958 C CA . PHE A 1 257 ? 18.189 21.273 -17.916 1.00 93.81 257 PHE A CA 1
ATOM 1959 C C . PHE A 1 257 ? 16.712 21.321 -18.336 1.00 93.81 257 PHE A C 1
ATOM 1961 O O . PHE A 1 257 ? 16.255 22.344 -18.844 1.00 93.81 257 PHE A O 1
ATOM 1968 N N . LEU A 1 258 ? 15.966 20.229 -18.143 1.00 91.19 258 LEU A N 1
ATOM 1969 C CA . LEU A 1 258 ? 14.542 20.157 -18.485 1.00 91.19 258 LEU A CA 1
ATOM 1970 C C . LEU A 1 258 ? 13.696 21.085 -17.605 1.00 91.19 258 LEU A C 1
ATOM 1972 O O . LEU A 1 258 ? 12.790 21.741 -18.122 1.00 91.19 258 LEU A O 1
ATOM 1976 N N . GLU A 1 259 ? 14.027 21.185 -16.318 1.00 89.19 259 GLU A N 1
ATOM 1977 C CA . GLU A 1 259 ? 13.416 22.130 -15.378 1.00 89.19 259 GLU A CA 1
ATOM 1978 C C . GLU A 1 259 ? 13.640 23.582 -15.822 1.00 89.19 259 GLU A C 1
ATOM 1980 O O . GLU A 1 259 ? 12.688 24.357 -15.922 1.00 89.19 259 GLU A O 1
ATOM 1985 N N . ALA A 1 260 ? 14.875 23.936 -16.194 1.00 88.56 260 ALA A N 1
ATOM 1986 C CA . ALA A 1 260 ? 15.227 25.285 -16.643 1.00 88.56 260 ALA A CA 1
ATOM 1987 C C . ALA A 1 260 ? 14.542 25.711 -17.956 1.00 88.56 260 ALA A C 1
ATOM 1989 O O . ALA A 1 260 ? 14.405 26.901 -18.227 1.00 88.56 260 ALA A O 1
ATOM 1990 N N . GLN A 1 261 ? 14.113 24.759 -18.788 1.00 87.06 261 GLN A N 1
ATOM 1991 C CA . GLN A 1 261 ? 13.398 25.040 -20.039 1.00 87.06 261 GLN A CA 1
ATOM 1992 C C . GLN A 1 261 ? 11.899 25.320 -19.830 1.00 87.06 261 GLN A C 1
ATOM 1994 O O . GLN A 1 261 ? 11.193 25.555 -20.807 1.00 87.06 261 GLN A O 1
ATOM 1999 N N . GLY A 1 262 ? 11.386 25.276 -18.593 1.00 77.56 262 GLY A N 1
ATOM 2000 C CA . GLY A 1 262 ? 9.969 25.533 -18.306 1.00 77.56 262 GLY A CA 1
ATOM 2001 C C . GLY A 1 262 ? 9.019 24.429 -18.785 1.00 77.56 262 GLY A C 1
ATOM 2002 O O . GLY A 1 262 ? 7.808 24.544 -18.625 1.00 77.56 262 GLY A O 1
ATOM 2003 N N . ASN A 1 263 ? 9.545 23.311 -19.297 1.00 60.97 263 ASN A N 1
ATOM 2004 C CA . ASN A 1 263 ? 8.774 22.119 -19.667 1.00 60.97 263 ASN A CA 1
ATOM 2005 C C . ASN A 1 263 ? 8.422 21.257 -18.437 1.00 60.97 263 ASN A C 1
ATOM 2007 O O . ASN A 1 263 ? 8.369 20.031 -18.517 1.00 60.97 263 ASN A O 1
ATOM 2011 N N . GLY A 1 264 ? 8.160 21.903 -17.296 1.00 50.59 264 GLY A N 1
ATOM 2012 C CA . GLY A 1 264 ? 7.889 21.307 -15.985 1.00 50.59 264 GLY A CA 1
ATOM 2013 C C . GLY A 1 264 ? 6.562 20.551 -15.864 1.00 50.59 264 GLY A C 1
ATOM 2014 O O . GLY A 1 264 ? 6.064 20.366 -14.756 1.00 50.59 264 GLY A O 1
ATOM 2015 N N . SER A 1 265 ? 5.969 20.084 -16.966 1.00 48.53 265 SER A N 1
ATOM 2016 C CA . SER A 1 265 ? 4.911 19.079 -16.876 1.00 48.53 265 SER A CA 1
ATOM 2017 C C . SER A 1 265 ? 5.581 17.740 -16.571 1.00 48.53 265 SER A C 1
ATOM 2019 O O . SER A 1 265 ? 6.169 17.107 -17.450 1.00 48.53 265 SER A O 1
ATOM 2021 N N . GLY A 1 266 ? 5.570 17.372 -15.287 1.00 48.88 266 GLY A N 1
ATOM 2022 C CA . GLY A 1 266 ? 6.299 16.271 -14.651 1.00 48.88 266 GLY A CA 1
ATOM 2023 C C . GLY A 1 266 ? 5.955 14.856 -15.127 1.00 48.88 266 GLY A C 1
ATOM 2024 O O . GLY A 1 266 ? 5.675 13.979 -14.317 1.00 48.88 266 GLY A O 1
ATOM 2025 N N . ASN A 1 267 ? 6.016 14.600 -16.433 1.00 47.31 267 ASN A N 1
ATOM 2026 C CA . ASN A 1 267 ? 5.882 13.268 -17.008 1.00 47.31 267 ASN A CA 1
ATOM 2027 C C . ASN A 1 267 ? 6.782 13.074 -18.246 1.00 47.31 267 ASN A C 1
ATOM 2029 O O . ASN A 1 267 ? 6.394 12.462 -19.241 1.00 47.31 267 ASN A O 1
ATOM 2033 N N . GLY A 1 268 ? 8.035 13.547 -18.173 1.00 49.69 268 GLY A N 1
ATOM 2034 C CA . GLY A 1 268 ? 9.083 13.380 -19.201 1.00 49.69 268 GLY A CA 1
ATOM 2035 C C . GLY A 1 268 ? 9.491 11.927 -19.511 1.00 49.69 268 GLY A C 1
ATOM 2036 O O . GLY A 1 268 ? 10.418 11.686 -20.285 1.00 49.69 268 GLY A O 1
ATOM 2037 N N . ASN A 1 269 ? 8.783 10.948 -18.940 1.00 52.25 269 ASN A N 1
ATOM 2038 C CA . ASN A 1 269 ? 8.847 9.538 -19.315 1.00 52.25 269 ASN A CA 1
ATOM 2039 C C . ASN A 1 269 ? 7.954 9.189 -20.517 1.00 52.25 269 ASN A C 1
ATOM 2041 O O . ASN A 1 269 ? 7.895 8.023 -20.914 1.00 52.25 269 ASN A O 1
ATOM 2045 N N . GLY A 1 270 ? 7.276 10.183 -21.102 1.00 49.19 270 GLY A N 1
ATOM 2046 C CA . GLY A 1 270 ? 6.549 10.065 -22.357 1.00 49.19 270 GLY A CA 1
ATOM 2047 C C . GLY A 1 270 ? 7.482 9.744 -23.523 1.00 49.19 270 GLY A C 1
ATOM 2048 O O . GLY A 1 270 ? 7.782 10.592 -24.360 1.00 49.19 270 GLY A O 1
ATOM 2049 N N . ASN A 1 271 ? 7.895 8.482 -23.638 1.00 53.34 271 ASN A N 1
ATOM 2050 C CA . ASN A 1 271 ? 7.980 7.893 -24.961 1.00 53.34 271 ASN A CA 1
ATOM 2051 C C . ASN A 1 271 ? 6.588 8.081 -25.563 1.00 53.34 271 ASN A C 1
ATOM 2053 O O . ASN A 1 271 ? 5.645 7.415 -25.138 1.00 53.34 271 ASN A O 1
ATOM 2057 N N . ASN A 1 272 ? 6.454 9.028 -26.488 1.00 49.47 272 ASN A N 1
ATOM 2058 C CA . ASN A 1 272 ? 5.235 9.247 -27.249 1.00 49.47 272 ASN A CA 1
ATOM 2059 C C . ASN A 1 272 ? 4.956 7.988 -28.075 1.00 49.47 272 ASN A C 1
ATOM 2061 O O . ASN A 1 272 ? 5.358 7.854 -29.229 1.00 49.47 272 ASN A O 1
ATOM 2065 N N . HIS A 1 273 ? 4.321 7.015 -27.432 1.00 55.16 273 HIS A N 1
ATOM 2066 C CA . HIS A 1 273 ? 3.861 5.776 -28.020 1.00 55.16 273 HIS A CA 1
ATOM 2067 C C . HIS A 1 273 ? 2.532 6.054 -28.717 1.00 55.16 273 HIS A C 1
ATOM 2069 O O . HIS A 1 273 ? 1.487 5.569 -28.292 1.00 55.16 273 HIS A O 1
ATOM 2075 N N . TYR A 1 274 ? 2.566 6.841 -29.790 1.00 54.59 274 TYR A N 1
ATOM 2076 C CA . TYR A 1 274 ? 1.419 6.922 -30.682 1.00 54.59 274 TYR A CA 1
ATOM 2077 C C . TYR A 1 274 ? 1.315 5.587 -31.422 1.00 54.59 274 TYR A C 1
ATOM 2079 O O . TYR A 1 274 ? 2.221 5.182 -32.153 1.00 54.59 274 TYR A O 1
ATOM 2087 N N . GLN A 1 275 ? 0.239 4.847 -31.151 1.00 56.62 275 GLN A N 1
ATOM 2088 C CA . GLN A 1 275 ? -0.114 3.674 -31.939 1.00 56.62 275 GLN A CA 1
ATOM 2089 C C . GLN A 1 275 ? -0.794 4.167 -33.209 1.00 56.62 275 GLN A C 1
ATOM 2091 O O . GLN A 1 275 ? -1.996 4.413 -33.222 1.00 56.62 275 GLN A O 1
ATOM 2096 N N . GLU A 1 276 ? -0.016 4.336 -34.271 1.00 61.75 276 GLU A N 1
ATOM 2097 C CA . GLU A 1 276 ? -0.575 4.630 -35.582 1.00 61.75 276 GLU A CA 1
ATOM 2098 C C . GLU A 1 276 ? -1.133 3.323 -36.164 1.00 61.75 276 GLU A C 1
ATOM 2100 O O . GLU A 1 276 ? -0.396 2.369 -36.455 1.00 61.75 276 GLU A O 1
ATOM 2105 N N . LYS A 1 277 ? -2.464 3.236 -36.243 1.00 75.19 277 LYS A N 1
ATOM 2106 C CA . LYS A 1 277 ? -3.121 2.181 -37.013 1.00 75.19 277 LYS A CA 1
ATOM 2107 C C . LYS A 1 277 ? -2.881 2.480 -38.482 1.00 75.19 277 LYS A C 1
ATOM 2109 O O . LYS A 1 277 ? -3.056 3.610 -38.926 1.00 75.19 277 LYS A O 1
ATOM 2114 N N . ASP A 1 278 ? -2.473 1.465 -39.226 1.00 75.06 278 ASP A N 1
ATOM 2115 C CA . ASP A 1 278 ? -2.451 1.579 -40.672 1.00 75.06 278 ASP A CA 1
ATOM 2116 C C . ASP A 1 278 ? -3.891 1.789 -41.164 1.00 75.06 278 ASP A C 1
ATOM 2118 O O . ASP A 1 278 ? -4.757 0.953 -40.903 1.00 75.06 278 ASP A O 1
ATOM 2122 N N . ALA A 1 279 ? -4.147 2.918 -41.827 1.00 78.81 279 ALA A N 1
ATOM 2123 C CA . ALA A 1 279 ? -5.486 3.292 -42.277 1.00 78.81 279 ALA A CA 1
ATOM 2124 C C . ALA A 1 279 ? -6.074 2.302 -43.298 1.00 78.81 279 ALA A C 1
ATOM 2126 O O . ALA A 1 279 ? -7.290 2.196 -43.404 1.00 78.81 279 ALA A O 1
ATOM 2127 N N . VAL A 1 280 ? -5.225 1.562 -44.020 1.00 83.25 280 VAL A N 1
ATOM 2128 C CA . VAL A 1 280 ? -5.639 0.640 -45.084 1.00 83.25 280 VAL A CA 1
ATOM 2129 C C . VAL A 1 280 ? -5.775 -0.783 -44.551 1.00 83.25 280 VAL A C 1
ATOM 2131 O O . VAL A 1 280 ? -6.737 -1.475 -44.868 1.00 83.25 280 VAL A O 1
ATOM 2134 N N . SER A 1 281 ? -4.832 -1.241 -43.723 1.00 85.31 281 SER A N 1
ATOM 2135 C CA . SER A 1 281 ? -4.853 -2.624 -43.220 1.00 85.31 281 SER A CA 1
ATOM 2136 C C . SER A 1 281 ? -5.546 -2.800 -41.867 1.00 85.31 281 SER A C 1
ATOM 2138 O O . SER A 1 281 ? -5.764 -3.936 -41.446 1.00 85.31 281 SER A O 1
ATOM 2140 N N . GLY A 1 282 ? -5.819 -1.714 -41.134 1.00 82.88 282 GLY A N 1
ATOM 2141 C CA . GLY A 1 282 ? -6.351 -1.747 -39.765 1.00 82.88 282 GLY A CA 1
ATOM 2142 C C . GLY A 1 282 ? -5.406 -2.379 -38.730 1.00 82.88 282 GLY A C 1
ATOM 2143 O O . GLY A 1 282 ? -5.705 -2.387 -37.533 1.00 82.88 282 GLY A O 1
ATOM 2144 N N . LYS A 1 283 ? -4.249 -2.898 -39.161 1.00 84.94 283 LYS A N 1
ATOM 2145 C CA . LYS A 1 283 ? -3.231 -3.498 -38.300 1.00 84.94 283 LYS A CA 1
ATOM 2146 C C . LYS A 1 283 ? -2.371 -2.397 -37.691 1.00 84.94 283 LYS A C 1
ATOM 2148 O O . LYS A 1 283 ? -2.042 -1.395 -38.326 1.00 84.94 283 LYS A O 1
ATOM 2153 N N . PHE A 1 284 ? -1.976 -2.590 -36.439 1.00 76.56 284 PHE A N 1
ATOM 2154 C CA . PHE A 1 284 ? -1.024 -1.697 -35.789 1.00 76.56 284 PHE A CA 1
ATOM 2155 C C . PHE A 1 284 ? 0.336 -1.820 -36.479 1.00 76.56 284 PHE A C 1
ATOM 2157 O O . PHE A 1 284 ? 0.916 -2.911 -36.508 1.00 76.56 284 PHE A O 1
ATOM 2164 N N . LYS A 1 285 ? 0.862 -0.714 -37.026 1.00 75.06 285 LYS A N 1
ATOM 2165 C CA . LYS A 1 285 ? 2.219 -0.713 -37.587 1.00 75.06 285 LYS A CA 1
ATOM 2166 C C . LYS A 1 285 ? 3.219 -1.064 -36.487 1.00 75.06 285 LYS A C 1
ATOM 2168 O O . LYS A 1 285 ? 3.091 -0.635 -35.335 1.00 75.06 285 LYS A O 1
ATOM 2173 N N . LYS A 1 286 ? 4.231 -1.869 -36.838 1.00 68.06 286 LYS A N 1
ATOM 2174 C CA . LYS A 1 286 ? 5.338 -2.199 -35.931 1.00 68.06 286 LYS A CA 1
ATOM 2175 C C . LYS A 1 286 ? 5.947 -0.884 -35.446 1.00 68.06 286 LYS A C 1
ATOM 2177 O O . LYS A 1 286 ? 6.357 -0.055 -36.249 1.00 68.06 286 LYS A O 1
ATOM 2182 N N . ARG A 1 287 ? 5.947 -0.695 -34.126 1.00 64.94 287 ARG A N 1
ATOM 2183 C CA . ARG A 1 287 ? 6.284 0.571 -33.466 1.00 64.94 287 ARG A CA 1
ATOM 2184 C C . ARG A 1 287 ? 7.666 1.052 -33.907 1.00 64.94 287 ARG A C 1
ATOM 2186 O O . ARG A 1 287 ? 8.670 0.469 -33.502 1.00 64.94 287 ARG A O 1
ATOM 2193 N N . VAL A 1 288 ? 7.720 2.133 -34.678 1.00 63.34 288 VAL A N 1
ATOM 2194 C CA . VAL A 1 288 ? 8.957 2.893 -34.855 1.00 63.34 288 VAL A CA 1
ATOM 2195 C C . VAL A 1 288 ? 9.048 3.820 -33.652 1.00 63.34 288 VAL A C 1
ATOM 2197 O O . VAL A 1 288 ? 8.398 4.860 -33.591 1.00 63.34 288 VAL A O 1
ATOM 2200 N N . THR A 1 289 ? 9.787 3.408 -32.623 1.00 65.94 289 THR A N 1
ATOM 2201 C CA . THR A 1 289 ? 10.056 4.274 -31.472 1.00 65.94 289 THR A CA 1
ATOM 2202 C C . THR A 1 289 ? 10.967 5.406 -31.926 1.00 65.94 289 THR A C 1
ATOM 2204 O O . THR A 1 289 ? 12.186 5.242 -31.959 1.00 65.94 289 THR A O 1
ATOM 2207 N N . LYS A 1 290 ? 10.383 6.552 -32.291 1.00 80.56 290 LYS A N 1
ATOM 2208 C CA . LYS A 1 290 ? 11.141 7.789 -32.477 1.00 80.56 290 LYS A CA 1
ATOM 2209 C C . LYS A 1 290 ? 11.600 8.250 -31.100 1.00 80.56 290 LYS A C 1
ATOM 2211 O O . LYS A 1 290 ? 10.804 8.722 -30.289 1.00 80.56 290 LYS A O 1
ATOM 2216 N N . TRP A 1 291 ? 12.874 8.037 -30.809 1.00 84.25 291 TRP A N 1
ATOM 2217 C CA . TRP A 1 291 ? 13.450 8.439 -29.537 1.00 84.25 291 TRP A CA 1
ATOM 2218 C C . TRP A 1 291 ? 13.494 9.963 -29.429 1.00 84.25 291 TRP A C 1
ATOM 2220 O O . TRP A 1 291 ? 13.937 10.644 -30.352 1.00 84.25 291 TRP A O 1
ATOM 2230 N N . ASN A 1 292 ? 13.057 10.500 -28.289 1.00 89.75 292 ASN A N 1
ATOM 2231 C CA . ASN A 1 292 ? 13.294 11.900 -27.959 1.00 89.75 292 ASN A CA 1
ATOM 2232 C C . ASN A 1 292 ? 14.682 12.015 -27.304 1.00 89.75 292 ASN A C 1
ATOM 2234 O O . ASN A 1 292 ? 14.864 11.457 -26.215 1.00 89.75 292 ASN A O 1
ATOM 2238 N N . PRO A 1 293 ? 15.644 12.743 -27.905 1.00 90.69 293 PRO A N 1
ATOM 2239 C CA . PRO A 1 293 ? 16.992 12.864 -27.354 1.00 90.69 293 PRO A CA 1
ATOM 2240 C C . PRO A 1 293 ? 17.024 13.597 -26.007 1.00 90.69 293 PRO A C 1
ATOM 2242 O O . PRO A 1 293 ? 18.000 13.478 -25.279 1.00 90.69 293 PRO A O 1
ATOM 2245 N N . MET A 1 294 ? 15.960 14.329 -25.660 1.00 91.25 294 MET A N 1
ATOM 2246 C CA . MET A 1 294 ? 15.801 15.037 -24.385 1.00 91.25 294 MET A CA 1
ATOM 2247 C C . MET A 1 294 ? 15.015 14.225 -23.344 1.00 91.25 294 MET A C 1
ATOM 2249 O O . MET A 1 294 ? 14.555 14.781 -22.356 1.00 91.25 294 MET A O 1
ATOM 2253 N N . SER A 1 295 ? 14.821 12.922 -23.560 1.00 92.44 295 SER A N 1
ATOM 2254 C CA . SER A 1 295 ? 14.174 12.045 -22.579 1.00 92.44 295 SER A CA 1
ATOM 2255 C C . SER A 1 295 ? 15.202 11.283 -21.744 1.00 92.44 295 SER A C 1
ATOM 2257 O O . SER A 1 295 ? 16.209 10.792 -22.265 1.00 92.44 295 SER A O 1
ATOM 2259 N N . ILE A 1 296 ? 14.901 11.092 -20.456 1.00 93.81 296 ILE A N 1
ATOM 2260 C CA . ILE A 1 296 ? 15.684 10.213 -19.569 1.00 93.81 296 ILE A CA 1
ATOM 2261 C C . ILE A 1 296 ? 15.724 8.787 -20.142 1.00 93.81 296 ILE A C 1
ATOM 2263 O O . ILE A 1 296 ? 16.753 8.116 -20.084 1.00 93.81 296 ILE A O 1
ATOM 2267 N N . GLY A 1 297 ? 14.632 8.341 -20.773 1.00 92.88 297 GLY A N 1
ATOM 2268 C CA . GLY A 1 297 ? 14.556 7.040 -21.437 1.00 92.88 297 GLY A CA 1
ATOM 2269 C C . GLY A 1 297 ? 15.591 6.863 -22.553 1.00 92.88 297 GLY A C 1
ATOM 2270 O O . GLY A 1 297 ? 16.228 5.813 -22.621 1.00 92.88 297 GLY A O 1
ATOM 2271 N N . TYR A 1 298 ? 15.803 7.877 -23.399 1.00 94.38 298 TYR A N 1
ATOM 2272 C CA . TYR A 1 298 ? 16.842 7.833 -24.432 1.00 94.38 298 TYR A CA 1
ATOM 2273 C C . TYR A 1 298 ? 18.246 7.813 -23.824 1.00 94.38 298 TYR A C 1
ATOM 2275 O O . TYR A 1 298 ? 19.059 6.969 -24.202 1.00 94.38 298 TYR A O 1
ATOM 2283 N N . LEU A 1 299 ? 18.507 8.679 -22.838 1.00 95.62 299 LEU A N 1
ATOM 2284 C CA . LEU A 1 299 ? 19.784 8.716 -22.127 1.00 95.62 299 LEU A CA 1
ATOM 2285 C C . LEU A 1 299 ? 20.119 7.339 -21.526 1.00 95.62 299 LEU A C 1
ATOM 2287 O O . LEU A 1 299 ? 21.172 6.772 -21.810 1.00 95.62 299 LEU A O 1
ATOM 2291 N N . VAL A 1 300 ? 19.216 6.756 -20.738 1.00 94.44 300 VAL A N 1
ATOM 2292 C CA . VAL A 1 300 ? 19.467 5.493 -20.028 1.00 94.44 300 VAL A CA 1
ATOM 2293 C C . VAL A 1 300 ? 19.503 4.297 -20.984 1.00 94.44 300 VAL A C 1
ATOM 2295 O O . VAL A 1 300 ? 20.421 3.478 -20.912 1.00 94.44 300 VAL A O 1
ATOM 2298 N N . ASN A 1 301 ? 18.531 4.179 -21.892 1.00 92.50 301 ASN A N 1
ATOM 2299 C CA . ASN A 1 301 ? 18.387 2.990 -22.732 1.00 92.50 301 ASN A CA 1
ATOM 2300 C C . ASN A 1 301 ? 19.277 3.001 -23.958 1.00 92.50 301 ASN A C 1
ATOM 2302 O O . ASN A 1 301 ? 19.960 2.009 -24.219 1.00 92.50 301 ASN A O 1
ATOM 2306 N N . HIS A 1 302 ? 19.294 4.109 -24.690 1.00 92.62 302 HIS A N 1
ATOM 2307 C CA . HIS A 1 302 ? 20.059 4.198 -25.923 1.00 92.62 302 HIS A CA 1
ATOM 2308 C C . HIS A 1 302 ? 21.494 4.634 -25.648 1.00 92.62 302 HIS A C 1
ATOM 2310 O O . HIS A 1 302 ? 22.417 3.925 -26.036 1.00 92.62 302 HIS A O 1
ATOM 2316 N N . SER A 1 303 ? 21.714 5.721 -24.904 1.00 95.06 303 SER A N 1
ATOM 2317 C CA . SER A 1 303 ? 23.075 6.240 -24.694 1.00 95.06 303 SER A CA 1
ATOM 2318 C C . SER A 1 303 ? 23.915 5.359 -23.770 1.00 95.06 303 SER A C 1
ATOM 2320 O O . SER A 1 303 ? 25.056 5.040 -24.104 1.00 95.06 303 SER A O 1
ATOM 2322 N N . TRP A 1 304 ? 23.353 4.906 -22.645 1.00 94.12 304 TRP A N 1
ATOM 2323 C CA . TRP A 1 304 ? 24.051 4.048 -21.674 1.00 94.12 304 TRP A CA 1
ATOM 2324 C C . TRP A 1 304 ? 23.863 2.544 -21.901 1.00 94.12 304 TRP A C 1
ATOM 2326 O O . TRP A 1 304 ? 24.635 1.737 -21.379 1.00 94.12 304 TRP A O 1
ATOM 2336 N N . GLY A 1 305 ? 22.866 2.147 -22.691 1.00 92.81 305 GLY A N 1
ATOM 2337 C CA . GLY A 1 305 ? 22.605 0.742 -22.989 1.00 92.81 305 GLY A CA 1
ATOM 2338 C C . GLY A 1 305 ? 21.790 -0.007 -21.925 1.00 92.81 305 GLY A C 1
ATOM 2339 O O . GLY A 1 305 ? 21.761 -1.237 -21.945 1.00 92.81 305 GLY A O 1
ATOM 2340 N N . LEU A 1 306 ? 21.134 0.693 -20.994 1.00 91.50 306 LEU A N 1
ATOM 2341 C CA . LEU A 1 306 ? 20.528 0.121 -19.785 1.00 91.50 306 LEU A CA 1
ATOM 2342 C C . LEU A 1 306 ? 19.000 0.063 -19.862 1.00 91.50 306 LEU A C 1
ATOM 2344 O O . LEU A 1 306 ? 18.346 0.912 -20.443 1.00 91.50 306 LEU A O 1
ATOM 2348 N N . SER A 1 307 ? 18.365 -0.916 -19.223 1.00 90.00 307 SER A N 1
ATOM 2349 C CA . SER A 1 307 ? 16.897 -0.884 -19.096 1.00 90.00 307 SER A CA 1
ATOM 2350 C C . SER A 1 307 ? 16.451 0.310 -18.239 1.00 90.00 307 SER A C 1
ATOM 2352 O O . SER A 1 307 ? 17.088 0.561 -17.219 1.00 90.00 307 SER A O 1
ATOM 2354 N N . ASN A 1 308 ? 15.309 0.944 -18.522 1.00 86.50 308 ASN A N 1
ATOM 2355 C CA . ASN A 1 308 ? 14.755 2.004 -17.654 1.00 86.50 308 ASN A CA 1
ATOM 2356 C C . ASN A 1 308 ? 14.560 1.533 -16.197 1.00 86.50 308 ASN A C 1
ATOM 2358 O O . ASN A 1 308 ? 14.855 2.259 -15.252 1.00 86.50 308 ASN A O 1
ATOM 2362 N N . SER A 1 309 ? 14.187 0.265 -15.992 1.00 89.06 309 SER A N 1
ATOM 2363 C CA . SER A 1 309 ? 14.085 -0.355 -14.660 1.00 89.06 309 SER A CA 1
ATOM 2364 C C . SER A 1 309 ? 15.423 -0.437 -13.908 1.00 89.06 309 SER A C 1
ATOM 2366 O O . SER A 1 309 ? 15.446 -0.725 -12.711 1.00 89.06 309 SER A O 1
ATOM 2368 N N . TYR A 1 310 ? 16.554 -0.252 -14.593 1.00 90.94 310 TYR A N 1
ATOM 2369 C CA . TYR A 1 310 ? 17.871 -0.177 -13.967 1.00 90.94 310 TYR A CA 1
ATOM 2370 C C . TYR A 1 310 ? 18.040 1.143 -13.219 1.00 90.94 310 TYR A C 1
ATOM 2372 O O . TYR A 1 310 ? 18.450 1.101 -12.065 1.00 90.94 310 TYR A O 1
ATOM 2380 N N . LEU A 1 311 ? 17.649 2.275 -13.818 1.00 91.69 311 LEU A N 1
ATOM 2381 C CA . LEU A 1 311 ? 17.733 3.585 -13.168 1.00 91.69 311 LEU A CA 1
ATOM 2382 C C . LEU A 1 311 ? 16.924 3.604 -11.864 1.00 91.69 311 LEU A C 1
ATOM 2384 O O . LEU A 1 311 ? 17.467 3.947 -10.820 1.00 91.69 311 LEU A O 1
ATOM 2388 N N . CYS A 1 312 ? 15.678 3.114 -11.883 1.00 90.06 312 CYS A N 1
ATOM 2389 C CA . CYS A 1 312 ? 14.859 3.041 -10.667 1.00 90.06 312 CYS A CA 1
ATOM 2390 C C . CYS A 1 312 ? 15.496 2.169 -9.574 1.00 90.06 312 CYS A C 1
ATOM 2392 O O . CYS A 1 312 ? 15.402 2.482 -8.389 1.00 90.06 312 CYS A O 1
ATOM 2394 N N . ARG A 1 313 ? 16.134 1.049 -9.946 1.00 92.31 313 ARG A N 1
ATOM 2395 C CA . ARG A 1 313 ? 16.858 0.201 -8.983 1.00 92.31 313 ARG A CA 1
ATOM 2396 C C . ARG A 1 313 ? 18.099 0.903 -8.443 1.00 92.31 313 ARG A C 1
ATOM 2398 O O . ARG A 1 313 ? 18.370 0.787 -7.253 1.00 92.31 313 ARG A O 1
ATOM 2405 N N . LEU A 1 314 ? 18.815 1.628 -9.298 1.00 92.50 314 LEU A N 1
ATOM 2406 C CA . LEU A 1 314 ? 20.022 2.355 -8.932 1.00 92.50 314 LEU A CA 1
ATOM 2407 C C . LEU A 1 314 ? 19.715 3.511 -7.970 1.00 92.50 314 LEU A C 1
ATOM 2409 O O . LEU A 1 314 ? 20.345 3.601 -6.922 1.00 92.50 314 LEU A O 1
ATOM 2413 N N . GLN A 1 315 ? 18.687 4.314 -8.258 1.00 92.69 315 GLN A N 1
ATOM 2414 C CA . GLN A 1 315 ? 18.200 5.371 -7.365 1.00 92.69 315 GLN A CA 1
ATOM 2415 C C . GLN A 1 315 ? 17.745 4.803 -6.012 1.00 92.69 315 GLN A C 1
ATOM 2417 O O . GLN A 1 315 ? 18.120 5.322 -4.965 1.00 92.69 315 GLN A O 1
ATOM 2422 N N . LYS A 1 316 ? 17.004 3.681 -6.003 1.00 92.06 316 LYS A N 1
ATOM 2423 C CA . LYS A 1 316 ? 16.627 2.989 -4.755 1.00 92.06 316 LYS A CA 1
ATOM 2424 C C . LYS A 1 316 ? 17.847 2.528 -3.959 1.00 92.06 316 LYS A C 1
ATOM 2426 O O . LYS A 1 316 ? 17.854 2.660 -2.739 1.00 92.06 316 LYS A O 1
ATOM 2431 N N . GLN A 1 317 ? 18.864 1.986 -4.630 1.00 90.56 317 GLN A N 1
ATOM 2432 C CA . GLN A 1 317 ? 20.104 1.564 -3.981 1.00 90.56 317 GLN A CA 1
ATOM 2433 C C . GLN A 1 317 ? 20.846 2.759 -3.365 1.00 90.56 317 GLN A C 1
ATOM 2435 O O . GLN A 1 317 ? 21.304 2.658 -2.230 1.00 90.56 317 GLN A O 1
ATOM 2440 N N . GLN A 1 318 ? 20.913 3.892 -4.069 1.00 89.31 318 GLN A N 1
ATOM 2441 C CA . GLN A 1 318 ? 21.538 5.116 -3.565 1.00 89.31 318 GLN A CA 1
ATOM 2442 C C . GLN A 1 318 ? 20.785 5.685 -2.354 1.00 89.31 318 GLN A C 1
ATOM 2444 O O . GLN A 1 318 ? 21.404 5.965 -1.334 1.00 89.31 318 GLN A O 1
ATOM 2449 N N . GLN A 1 319 ? 19.452 5.761 -2.412 1.00 89.00 319 GLN A N 1
ATOM 2450 C CA . GLN A 1 319 ? 18.631 6.200 -1.276 1.00 89.00 319 GLN A CA 1
ATOM 2451 C C . GLN A 1 319 ? 18.787 5.281 -0.059 1.00 89.00 319 GLN A C 1
ATOM 2453 O O . GLN A 1 319 ? 18.811 5.747 1.075 1.00 89.00 319 GLN A O 1
ATOM 2458 N N . GLN A 1 320 ? 18.897 3.966 -0.266 1.00 87.25 320 GLN A N 1
ATOM 2459 C CA . GLN A 1 320 ? 19.154 3.027 0.828 1.00 87.25 320 GLN A CA 1
ATOM 2460 C C . GLN A 1 320 ? 20.537 3.238 1.451 1.00 87.25 320 GLN A C 1
ATOM 2462 O O . GLN A 1 320 ? 20.658 3.150 2.669 1.00 87.25 320 GLN A O 1
ATOM 2467 N N . GLN A 1 321 ? 21.559 3.533 0.644 1.00 86.31 321 GLN A N 1
ATOM 2468 C CA . GLN A 1 321 ? 22.901 3.851 1.139 1.00 86.31 321 GLN A CA 1
ATOM 2469 C C . GLN A 1 321 ? 22.930 5.181 1.894 1.00 86.31 321 GLN A C 1
ATOM 2471 O O . GLN A 1 321 ? 23.527 5.244 2.961 1.00 86.31 321 GLN A O 1
ATOM 2476 N N . GLN A 1 322 ? 22.237 6.209 1.399 1.00 84.62 322 GLN A N 1
ATOM 2477 C CA . GLN A 1 322 ? 22.087 7.489 2.098 1.00 84.62 322 GLN A CA 1
ATOM 2478 C C . GLN A 1 322 ? 21.405 7.296 3.450 1.00 84.62 322 GLN A C 1
ATOM 2480 O O . GLN A 1 322 ? 21.977 7.664 4.466 1.00 84.62 322 GLN A O 1
ATOM 2485 N N . LYS A 1 323 ? 20.271 6.586 3.492 1.00 80.94 323 LYS A N 1
ATOM 2486 C CA . LYS A 1 323 ? 19.591 6.253 4.752 1.00 80.94 323 LYS A CA 1
ATOM 2487 C C . LYS A 1 323 ? 20.468 5.429 5.691 1.00 80.94 323 LYS A C 1
ATOM 2489 O O . LYS A 1 323 ? 20.405 5.608 6.899 1.00 80.94 323 LYS A O 1
ATOM 2494 N N . ALA A 1 324 ? 21.260 4.492 5.172 1.00 77.81 324 ALA A N 1
ATOM 2495 C CA . ALA A 1 324 ? 22.182 3.716 5.997 1.00 77.81 324 ALA A CA 1
ATOM 2496 C C . ALA A 1 324 ? 23.294 4.598 6.588 1.00 77.81 324 ALA A C 1
ATOM 2498 O O . ALA A 1 324 ? 23.630 4.432 7.756 1.00 77.81 324 ALA A O 1
ATOM 2499 N N . ASN A 1 325 ? 23.814 5.550 5.811 1.00 79.81 325 ASN A N 1
ATOM 2500 C CA . ASN A 1 325 ? 24.838 6.492 6.256 1.00 79.81 325 ASN A CA 1
ATOM 2501 C C . ASN A 1 325 ? 24.285 7.535 7.236 1.00 79.81 325 ASN A C 1
ATOM 2503 O O . ASN A 1 325 ? 24.943 7.822 8.226 1.00 79.81 325 ASN A O 1
ATOM 2507 N N . GLU A 1 326 ? 23.076 8.055 7.013 1.00 74.44 326 GLU A N 1
ATOM 2508 C CA . GLU A 1 326 ? 22.375 8.941 7.953 1.00 74.44 326 GLU A CA 1
ATOM 2509 C C . GLU A 1 326 ? 22.170 8.230 9.294 1.00 74.44 326 GLU A C 1
ATOM 2511 O O . GLU A 1 326 ? 22.594 8.729 10.329 1.00 74.44 326 GLU A O 1
ATOM 2516 N N . ASN A 1 327 ? 21.658 6.995 9.275 1.00 66.19 327 ASN A N 1
ATOM 2517 C CA . ASN A 1 327 ? 21.504 6.190 10.491 1.00 66.19 327 ASN A CA 1
ATOM 2518 C C . ASN A 1 327 ? 22.841 5.830 11.168 1.00 66.19 327 ASN A C 1
ATOM 2520 O O . ASN A 1 327 ? 22.856 5.562 12.366 1.00 66.19 327 ASN A O 1
ATOM 2524 N N . ALA A 1 328 ? 23.954 5.798 10.428 1.00 64.56 328 ALA A N 1
ATOM 2525 C CA . ALA A 1 328 ? 25.289 5.601 10.994 1.00 64.56 328 ALA A CA 1
ATOM 2526 C C . ALA A 1 328 ? 25.869 6.897 11.594 1.00 64.56 328 ALA A C 1
ATOM 2528 O O . ALA A 1 328 ? 26.612 6.834 12.569 1.00 64.56 328 ALA A O 1
ATOM 2529 N N . ALA A 1 329 ? 25.513 8.061 11.042 1.00 59.75 329 ALA A N 1
ATOM 2530 C CA . ALA A 1 329 ? 25.965 9.370 11.507 1.00 59.75 329 ALA A CA 1
ATOM 2531 C C . ALA A 1 329 ? 25.164 9.896 12.715 1.00 59.75 329 ALA A C 1
ATOM 2533 O O . ALA A 1 329 ? 25.710 10.638 13.525 1.00 59.75 329 ALA A O 1
ATOM 2534 N N . THR A 1 330 ? 23.895 9.504 12.880 1.00 56.88 330 THR A N 1
ATOM 2535 C CA . THR A 1 330 ? 23.011 9.991 13.965 1.00 56.88 330 THR A CA 1
ATOM 2536 C C . THR A 1 330 ? 23.069 9.156 15.257 1.00 56.88 330 THR A C 1
ATOM 2538 O O . THR A 1 330 ? 22.165 9.222 16.081 1.00 56.88 330 THR A O 1
ATOM 2541 N N . GLY A 1 331 ? 24.137 8.392 15.489 1.00 44.28 331 GLY A N 1
ATOM 2542 C CA . GLY A 1 331 ? 24.308 7.645 16.739 1.00 44.28 331 GLY A CA 1
ATOM 2543 C C . GLY A 1 331 ? 23.613 6.283 16.718 1.00 44.28 331 GLY A C 1
ATOM 2544 O O . GLY A 1 331 ? 22.398 6.138 16.852 1.00 44.28 331 GLY A O 1
ATOM 2545 N N . ALA A 1 332 ? 24.435 5.250 16.577 1.00 48.75 332 ALA A N 1
ATOM 2546 C CA . ALA A 1 332 ? 24.052 3.859 16.693 1.00 48.75 332 ALA A CA 1
ATOM 2547 C C . ALA A 1 332 ? 23.498 3.541 18.093 1.00 48.75 332 ALA A C 1
ATOM 2549 O O . ALA A 1 332 ? 24.261 3.414 19.041 1.00 48.75 332 ALA A O 1
ATOM 2550 N N . THR A 1 333 ? 22.182 3.339 18.213 1.00 42.97 333 THR A N 1
ATOM 2551 C CA . THR A 1 333 ? 21.605 2.535 19.315 1.00 42.97 333 THR A CA 1
ATOM 2552 C C . THR A 1 333 ? 20.431 1.628 18.924 1.00 42.97 333 THR A C 1
ATOM 2554 O O . THR A 1 333 ? 19.982 0.867 19.771 1.00 42.97 333 THR A O 1
ATOM 2557 N N . PHE A 1 334 ? 19.947 1.592 17.669 1.00 41.66 334 PHE A N 1
ATOM 2558 C CA . PHE A 1 334 ? 18.730 0.801 17.369 1.00 41.66 334 PHE A CA 1
ATOM 2559 C C . PHE A 1 334 ? 18.783 -0.225 16.226 1.00 41.66 334 PHE A C 1
ATOM 2561 O O . PHE A 1 334 ? 17.844 -1.007 16.086 1.00 41.66 334 PHE A O 1
ATOM 2568 N N . PHE A 1 335 ? 19.850 -0.296 15.418 1.00 39.56 335 PHE A N 1
ATOM 2569 C CA . PHE A 1 335 ? 19.856 -1.160 14.218 1.00 39.56 335 PHE A CA 1
ATOM 2570 C C . PHE A 1 335 ? 20.940 -2.243 14.151 1.00 39.56 335 PHE A C 1
ATOM 2572 O O . PHE A 1 335 ? 21.010 -2.977 13.160 1.00 39.56 335 PHE A O 1
ATOM 2579 N N . GLU A 1 336 ? 21.706 -2.450 15.222 1.00 38.09 336 GLU A N 1
ATOM 2580 C CA . GLU A 1 336 ? 22.708 -3.525 15.299 1.00 38.09 336 GLU A CA 1
ATOM 2581 C C . GLU A 1 336 ? 22.122 -4.932 15.551 1.00 38.09 336 GLU A C 1
ATOM 2583 O O . GLU A 1 336 ? 22.839 -5.887 15.823 1.00 38.09 336 GLU A O 1
ATOM 2588 N N . ALA A 1 337 ? 20.810 -5.115 15.366 1.00 40.22 337 ALA A N 1
ATOM 2589 C CA . ALA A 1 337 ? 20.142 -6.415 15.464 1.00 40.22 337 ALA A CA 1
ATOM 2590 C C . ALA A 1 337 ? 19.834 -7.075 14.104 1.00 40.22 337 ALA A C 1
ATOM 2592 O O . ALA A 1 337 ? 19.073 -8.043 14.054 1.00 40.22 337 ALA A O 1
ATOM 2593 N N . ARG A 1 338 ? 20.375 -6.581 12.976 1.00 43.62 338 ARG A N 1
ATOM 2594 C CA . ARG A 1 338 ? 20.005 -7.102 11.639 1.00 43.62 338 ARG A CA 1
ATOM 2595 C C . ARG A 1 338 ? 21.022 -8.028 10.970 1.00 43.62 338 ARG A C 1
ATOM 2597 O O . ARG A 1 338 ? 20.783 -8.445 9.839 1.00 43.62 338 ARG A O 1
ATOM 2604 N N . LYS A 1 339 ? 22.137 -8.382 11.621 1.00 43.53 339 LYS A N 1
ATOM 2605 C CA . LYS A 1 339 ? 23.202 -9.149 10.942 1.00 43.53 339 LYS A CA 1
ATOM 2606 C C . LYS A 1 339 ? 23.469 -10.575 11.414 1.00 43.53 339 LYS A C 1
ATOM 2608 O O . LYS A 1 339 ? 24.323 -11.216 10.811 1.00 43.53 339 LYS A O 1
ATOM 2613 N N . LYS A 1 340 ? 22.741 -11.135 12.386 1.00 38.78 340 LYS A N 1
ATOM 2614 C CA . LYS A 1 340 ? 22.894 -12.560 12.739 1.00 38.78 340 LYS A CA 1
ATOM 2615 C C . LYS A 1 340 ? 21.554 -13.217 13.084 1.00 38.78 340 LYS A C 1
ATOM 2617 O O . LYS A 1 340 ? 20.750 -12.660 13.821 1.00 38.78 340 LYS A O 1
ATOM 2622 N N . ALA A 1 341 ? 21.385 -14.421 12.535 1.00 38.06 341 ALA A N 1
ATOM 2623 C CA . ALA A 1 341 ? 20.218 -15.304 12.513 1.00 38.06 341 ALA A CA 1
ATOM 2624 C C . ALA A 1 341 ? 19.143 -14.969 11.464 1.00 38.06 341 ALA A C 1
ATOM 2626 O O . ALA A 1 341 ? 18.485 -13.932 11.497 1.00 38.06 341 ALA A O 1
ATOM 2627 N N . SER A 1 342 ? 18.925 -15.939 10.575 1.00 49.25 342 SER A N 1
ATOM 2628 C CA . SER A 1 342 ? 17.700 -16.182 9.811 1.00 49.25 342 SER A CA 1
ATOM 2629 C C . SER A 1 342 ? 16.503 -16.346 10.768 1.00 49.25 342 SER A C 1
ATOM 2631 O O . SER A 1 342 ? 15.928 -17.424 10.915 1.00 49.25 342 SER A O 1
ATOM 2633 N N . LYS A 1 343 ? 16.133 -15.286 11.490 1.00 57.28 343 LYS A N 1
ATOM 2634 C CA . LYS A 1 343 ? 14.881 -15.237 12.235 1.00 57.28 343 LYS A CA 1
ATOM 2635 C C . LYS A 1 343 ? 13.792 -15.170 11.174 1.00 57.28 343 LYS A C 1
ATOM 2637 O O . LYS A 1 343 ? 13.670 -14.149 10.497 1.00 57.28 343 LYS A O 1
ATOM 2642 N N . LYS A 1 344 ? 13.059 -16.278 10.990 1.00 64.31 344 LYS A N 1
ATOM 2643 C CA . LYS A 1 344 ? 11.791 -16.309 10.245 1.00 64.31 344 LYS A CA 1
ATOM 2644 C C . LYS A 1 344 ? 11.059 -15.013 10.577 1.00 64.31 344 LYS A C 1
ATOM 2646 O O . LYS A 1 344 ? 10.900 -14.710 11.760 1.00 64.31 344 LYS A O 1
ATOM 2651 N N . ALA A 1 345 ? 10.757 -14.205 9.561 1.00 70.06 345 ALA A N 1
ATOM 2652 C CA . ALA A 1 345 ? 10.152 -12.898 9.770 1.00 70.06 345 ALA A CA 1
ATOM 2653 C C . ALA A 1 345 ? 8.908 -13.094 10.643 1.00 70.06 345 ALA A C 1
ATOM 2655 O O . ALA A 1 345 ? 7.965 -13.756 10.212 1.00 70.06 345 ALA A O 1
ATOM 2656 N N . ARG A 1 346 ? 8.956 -12.606 11.890 1.00 85.38 346 ARG A N 1
ATOM 2657 C CA . ARG A 1 346 ? 7.860 -12.778 12.845 1.00 85.38 346 ARG A CA 1
ATOM 2658 C C . ARG A 1 346 ? 6.621 -12.139 12.231 1.00 85.38 346 ARG A C 1
ATOM 2660 O O . ARG A 1 346 ? 6.644 -10.963 11.869 1.00 85.38 346 ARG A O 1
ATOM 2667 N N . CYS A 1 347 ? 5.588 -12.944 12.029 1.00 91.62 347 CYS A N 1
ATOM 2668 C CA . CYS A 1 347 ? 4.322 -12.505 11.473 1.00 91.62 347 CYS A CA 1
ATOM 2669 C C . CYS A 1 347 ? 3.281 -12.501 12.584 1.00 91.62 347 CYS A C 1
ATOM 2671 O O . CYS A 1 347 ? 3.274 -13.401 13.418 1.00 91.62 347 CYS A O 1
ATOM 2673 N N . VAL A 1 348 ? 2.374 -11.527 12.542 1.00 95.56 348 VAL A N 1
ATOM 2674 C CA . VAL A 1 348 ? 1.256 -11.389 13.484 1.00 95.56 348 VAL A CA 1
ATOM 2675 C C . VAL A 1 348 ? 0.391 -12.654 13.588 1.00 95.56 348 VAL A C 1
ATOM 2677 O O . VAL A 1 348 ? -0.195 -12.918 14.627 1.00 95.56 348 VAL A O 1
ATOM 2680 N N . ILE A 1 349 ? 0.354 -13.469 12.528 1.00 95.75 349 ILE A N 1
ATOM 2681 C CA . ILE A 1 349 ? -0.399 -14.730 12.479 1.00 95.75 349 ILE A CA 1
ATOM 2682 C C . ILE A 1 349 ? 0.259 -15.828 13.336 1.00 95.75 349 ILE A C 1
ATOM 2684 O O . ILE A 1 349 ? -0.444 -16.657 13.897 1.00 95.75 349 ILE A O 1
ATOM 2688 N N . ASP A 1 350 ? 1.593 -15.853 13.451 1.00 95.00 350 ASP A N 1
ATOM 2689 C CA . ASP A 1 350 ? 2.310 -16.887 14.218 1.00 95.00 350 ASP A CA 1
ATOM 2690 C C . ASP A 1 350 ? 2.694 -16.424 15.641 1.00 95.00 350 ASP A C 1
ATOM 2692 O O . ASP A 1 350 ? 3.037 -17.258 16.473 1.00 95.00 350 ASP A O 1
ATOM 2696 N N . ASP A 1 351 ? 2.680 -15.116 15.921 1.00 95.75 351 ASP A N 1
ATOM 2697 C CA . ASP A 1 351 ? 3.187 -14.519 17.165 1.00 95.75 351 ASP A CA 1
ATOM 2698 C C . ASP A 1 351 ? 2.074 -13.734 17.881 1.00 95.75 351 ASP A C 1
ATOM 2700 O O . ASP A 1 351 ? 1.657 -12.666 17.420 1.00 95.75 351 ASP A O 1
ATOM 2704 N N . TYR A 1 352 ? 1.581 -14.286 18.996 1.00 96.69 352 TYR A N 1
ATOM 2705 C CA . TYR A 1 352 ? 0.507 -13.690 19.796 1.00 96.69 352 TYR A CA 1
ATOM 2706 C C . TYR A 1 352 ? 0.936 -12.372 20.449 1.00 96.69 352 TYR A C 1
ATOM 2708 O O . TYR A 1 352 ? 0.182 -11.405 20.418 1.00 96.69 352 TYR A O 1
ATOM 2716 N N . GLU A 1 353 ? 2.162 -12.280 20.973 1.00 96.75 353 GLU A N 1
ATOM 2717 C CA . GLU A 1 353 ? 2.655 -11.047 21.602 1.00 96.75 353 GLU A CA 1
ATOM 2718 C C . GLU A 1 353 ? 2.745 -9.908 20.583 1.00 96.75 353 GLU A C 1
AT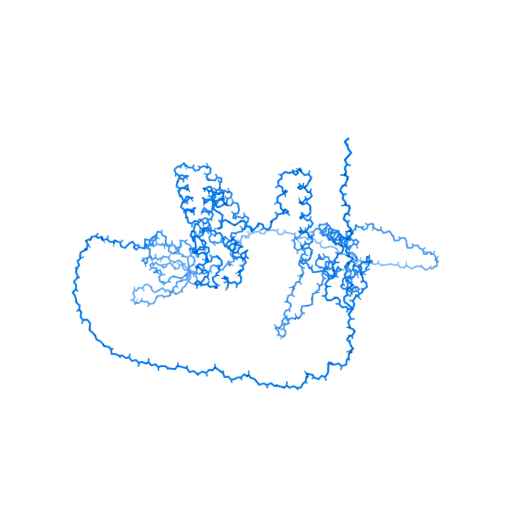OM 2720 O O . GLU A 1 353 ? 2.467 -8.744 20.882 1.00 96.75 353 GLU A O 1
ATOM 2725 N N . LEU A 1 354 ? 3.143 -10.234 19.349 1.00 95.50 354 LEU A N 1
ATOM 2726 C CA . LEU A 1 354 ? 3.149 -9.270 18.257 1.00 95.50 354 LEU A CA 1
ATOM 2727 C C . LEU A 1 354 ? 1.724 -8.839 17.882 1.00 95.50 354 LEU A C 1
ATOM 2729 O O . LEU A 1 354 ? 1.505 -7.657 17.614 1.00 95.50 354 LEU A O 1
ATOM 2733 N N . ALA A 1 355 ? 0.765 -9.767 17.877 1.00 96.75 355 ALA A N 1
ATOM 2734 C CA . ALA A 1 355 ? -0.648 -9.461 17.660 1.00 96.75 355 ALA A CA 1
ATOM 2735 C C . ALA A 1 355 ? -1.206 -8.545 18.749 1.00 96.75 355 ALA A C 1
ATOM 2737 O O . ALA A 1 355 ? -1.806 -7.523 18.426 1.00 96.75 355 ALA A O 1
ATOM 2738 N N . GLU A 1 356 ? -0.929 -8.835 20.016 1.00 96.94 356 GLU A N 1
ATOM 2739 C CA . GLU A 1 356 ? -1.365 -8.023 21.149 1.00 96.94 356 GLU A CA 1
ATOM 2740 C C . GLU A 1 356 ? -0.818 -6.588 21.091 1.00 96.94 356 GLU A C 1
ATOM 2742 O O . GLU A 1 356 ? -1.553 -5.635 21.367 1.00 96.94 356 GLU A O 1
ATOM 2747 N N . LYS A 1 357 ? 0.448 -6.427 20.679 1.00 97.12 357 LYS A N 1
ATOM 2748 C CA . LYS A 1 357 ? 1.101 -5.117 20.507 1.00 97.12 357 LYS A CA 1
ATOM 2749 C C . LYS A 1 357 ? 0.555 -4.322 19.320 1.00 97.12 357 LYS A C 1
ATOM 2751 O O . LYS A 1 357 ? 0.509 -3.095 19.381 1.00 97.12 357 LYS A O 1
ATOM 2756 N N . LEU A 1 358 ? 0.190 -4.989 18.224 1.00 95.94 358 LEU A N 1
ATOM 2757 C CA . LEU A 1 358 ? -0.307 -4.329 17.011 1.00 95.94 358 LEU A CA 1
ATOM 2758 C C . LEU A 1 358 ? -1.802 -4.002 17.104 1.00 95.94 358 LEU A C 1
ATOM 2760 O O . LEU A 1 358 ? -2.207 -2.875 16.804 1.00 95.94 358 LEU A O 1
ATOM 2764 N N . PHE A 1 359 ? -2.617 -4.963 17.539 1.00 97.31 359 PHE A N 1
ATOM 2765 C CA . PHE A 1 359 ? -4.068 -4.839 17.656 1.00 97.31 359 PHE A CA 1
ATOM 2766 C C . PHE A 1 359 ? -4.458 -4.151 18.964 1.00 97.31 359 PHE A C 1
ATOM 2768 O O . PHE A 1 359 ? -5.060 -4.721 19.871 1.00 97.31 359 PHE A O 1
ATOM 2775 N N . THR A 1 360 ? -4.096 -2.876 19.047 1.00 98.06 360 THR A N 1
ATOM 2776 C CA . THR A 1 360 ? -4.585 -1.965 20.088 1.00 98.06 360 THR A CA 1
ATOM 2777 C C . THR A 1 360 ? -6.044 -1.580 19.829 1.00 98.06 360 THR A C 1
ATOM 2779 O O . THR A 1 360 ? -6.510 -1.604 18.688 1.00 98.06 360 THR A O 1
ATOM 2782 N N . THR A 1 361 ? -6.769 -1.160 20.866 1.00 98.06 361 THR A N 1
ATOM 2783 C CA . THR A 1 361 ? -8.157 -0.673 20.744 1.00 98.06 361 THR A CA 1
ATOM 2784 C C . THR A 1 361 ? -8.281 0.491 19.777 1.00 98.06 361 THR A C 1
ATOM 2786 O O . THR A 1 361 ? -9.105 0.457 18.866 1.00 98.06 361 THR A O 1
ATOM 2789 N N . SER A 1 362 ? -7.385 1.473 19.902 1.00 98.19 362 SER A N 1
ATOM 2790 C CA . SER A 1 362 ? -7.295 2.612 18.983 1.00 98.19 362 SER A CA 1
ATOM 2791 C C . SER A 1 362 ? -7.078 2.172 17.530 1.00 98.19 362 SER A C 1
ATOM 2793 O O . SER A 1 362 ? -7.655 2.757 16.613 1.00 98.19 362 SER A O 1
ATOM 2795 N N . TYR A 1 363 ? -6.262 1.136 17.303 1.00 97.75 363 TYR A N 1
ATOM 2796 C CA . TYR A 1 363 ? -6.030 0.596 15.965 1.00 97.75 363 TYR A CA 1
ATOM 2797 C C . TYR A 1 363 ? -7.292 -0.060 15.394 1.00 97.75 363 TYR A C 1
ATOM 2799 O O . TYR A 1 363 ? -7.685 0.273 14.278 1.00 97.75 363 TYR A O 1
ATOM 2807 N N . LEU A 1 364 ? -7.939 -0.953 16.150 1.00 97.50 364 LEU A N 1
ATOM 2808 C CA . LEU A 1 364 ? -9.139 -1.663 15.695 1.00 97.50 364 LEU A CA 1
ATOM 2809 C C . LEU A 1 364 ? -10.305 -0.704 15.427 1.00 97.50 364 LEU A C 1
ATOM 2811 O O . LEU A 1 364 ? -10.956 -0.826 14.388 1.00 97.50 364 LEU A O 1
ATOM 2815 N N . TYR A 1 365 ? -10.488 0.304 16.285 1.00 98.19 365 TYR A N 1
ATOM 2816 C CA . TYR A 1 365 ? -11.438 1.390 16.050 1.00 98.19 365 TYR A CA 1
ATOM 2817 C C . TYR A 1 365 ? -11.157 2.103 14.725 1.00 98.19 365 TYR A C 1
ATOM 2819 O O . TYR A 1 365 ? -12.042 2.234 13.881 1.00 98.19 365 TYR A O 1
ATOM 2827 N N . ALA A 1 366 ? -9.908 2.526 14.507 1.00 97.69 366 ALA A N 1
ATOM 2828 C CA . ALA A 1 366 ? -9.535 3.257 13.303 1.00 97.69 366 ALA A CA 1
ATOM 2829 C C . ALA A 1 366 ? -9.698 2.416 12.027 1.00 97.69 366 ALA A C 1
ATOM 2831 O O . ALA A 1 366 ? -10.144 2.938 11.006 1.00 97.69 366 ALA A O 1
ATOM 2832 N N . VAL A 1 367 ? -9.386 1.115 12.075 1.00 96.00 367 VAL A N 1
ATOM 2833 C CA . VAL A 1 367 ? -9.627 0.196 10.951 1.00 96.00 367 VAL A CA 1
ATOM 2834 C C . VAL A 1 367 ? -11.122 0.059 10.667 1.00 96.00 367 VAL A C 1
ATOM 2836 O O . VAL A 1 367 ? -11.528 0.180 9.510 1.00 96.00 367 VAL A O 1
ATOM 2839 N N . SER A 1 368 ? -11.939 -0.175 11.697 1.00 96.31 368 SER A N 1
ATOM 2840 C CA . SER A 1 368 ? -13.393 -0.288 11.547 1.00 96.31 368 SER A CA 1
ATOM 2841 C C . SER A 1 368 ? -13.994 0.983 10.954 1.00 96.31 368 SER A C 1
ATOM 2843 O O . SER A 1 368 ? -14.775 0.926 10.005 1.00 96.31 368 SER A O 1
ATOM 2845 N N . GLU A 1 369 ? -13.547 2.143 11.429 1.00 96.62 369 GLU A N 1
ATOM 2846 C CA . GLU A 1 369 ? -14.066 3.422 10.966 1.00 96.62 369 GLU A CA 1
ATOM 2847 C C . GLU A 1 369 ? -13.656 3.729 9.521 1.00 96.62 369 GLU A C 1
ATOM 2849 O O . GLU A 1 369 ? -14.479 4.178 8.720 1.00 96.62 369 GLU A O 1
ATOM 2854 N N . CYS A 1 370 ? -12.423 3.386 9.130 1.00 95.19 370 CYS A N 1
ATOM 2855 C CA . CYS A 1 370 ? -12.006 3.432 7.729 1.00 95.19 370 CYS A CA 1
ATOM 2856 C C . CYS A 1 370 ? -12.870 2.529 6.839 1.00 95.19 370 CYS A C 1
ATOM 2858 O O . CYS A 1 370 ? -13.227 2.931 5.731 1.00 95.19 370 CYS A O 1
ATOM 2860 N N . ARG A 1 371 ? -13.224 1.324 7.306 1.00 91.75 371 ARG A N 1
ATOM 2861 C CA . ARG A 1 371 ? -14.102 0.405 6.563 1.00 91.75 371 ARG A CA 1
ATOM 2862 C C . ARG A 1 371 ? -15.520 0.956 6.454 1.00 91.75 371 ARG A C 1
ATOM 2864 O O . ARG A 1 371 ? -16.093 0.911 5.370 1.00 91.75 371 ARG A O 1
ATOM 2871 N N . ARG A 1 372 ? -16.067 1.527 7.531 1.00 93.94 372 ARG A N 1
ATOM 2872 C CA . ARG A 1 372 ? -17.388 2.172 7.517 1.00 93.94 372 ARG A CA 1
ATOM 2873 C C . ARG A 1 372 ? -17.430 3.330 6.519 1.00 93.94 372 ARG A C 1
ATOM 2875 O O . ARG A 1 372 ? -18.358 3.408 5.723 1.00 93.94 372 ARG A O 1
ATOM 2882 N N . GLN A 1 373 ? -16.402 4.179 6.503 1.00 93.19 373 GLN A N 1
ATOM 2883 C CA . GLN A 1 373 ? -16.288 5.280 5.539 1.00 93.19 373 GLN A CA 1
ATOM 2884 C C . GLN A 1 373 ? -16.118 4.786 4.098 1.00 93.19 373 GLN A C 1
ATOM 2886 O O . GLN A 1 373 ? -16.695 5.366 3.186 1.00 93.19 373 GLN A O 1
ATOM 2891 N N . ALA A 1 374 ? -15.356 3.711 3.877 1.00 89.75 374 ALA A N 1
ATOM 2892 C CA . ALA A 1 374 ? -15.213 3.116 2.549 1.00 89.75 374 ALA A CA 1
ATOM 2893 C C . ALA A 1 374 ? -16.534 2.522 2.028 1.00 89.75 374 ALA A C 1
ATOM 2895 O O . ALA A 1 374 ? -16.810 2.617 0.840 1.00 89.75 374 ALA A O 1
ATOM 2896 N N . ARG A 1 375 ? -17.368 1.954 2.912 1.00 87.81 375 ARG A N 1
ATOM 2897 C CA . ARG A 1 375 ? -18.714 1.471 2.559 1.00 87.81 375 ARG A CA 1
ATOM 2898 C C . ARG A 1 375 ? -19.690 2.608 2.258 1.00 87.81 375 ARG A C 1
ATOM 2900 O O . ARG A 1 375 ? -20.554 2.436 1.413 1.00 87.81 375 ARG A O 1
ATOM 2907 N N . ALA A 1 376 ? -19.556 3.745 2.939 1.00 90.56 376 ALA A N 1
ATOM 2908 C CA . ALA A 1 376 ? -20.391 4.919 2.686 1.00 90.56 376 ALA A CA 1
ATOM 2909 C C . ALA A 1 376 ? -20.011 5.642 1.381 1.00 90.56 376 ALA A C 1
ATOM 2911 O O . ALA A 1 376 ? -20.882 6.156 0.692 1.00 90.56 376 ALA A O 1
ATOM 2912 N N . ASN A 1 377 ? -18.723 5.646 1.024 1.00 89.25 377 ASN A N 1
ATOM 2913 C CA . ASN A 1 377 ? -18.190 6.381 -0.124 1.00 89.25 377 ASN A CA 1
ATOM 2914 C C . ASN A 1 377 ? -17.732 5.416 -1.229 1.00 89.25 377 ASN A C 1
ATOM 2916 O O . ASN A 1 377 ? -16.540 5.342 -1.534 1.00 89.25 377 ASN A O 1
ATOM 2920 N N . LEU A 1 378 ? -18.670 4.662 -1.812 1.00 79.69 378 LEU A N 1
ATOM 2921 C CA . LEU A 1 378 ? -18.378 3.672 -2.862 1.00 79.69 378 LEU A CA 1
ATOM 2922 C C . LEU A 1 378 ? -17.829 4.295 -4.158 1.00 79.69 378 LEU A C 1
ATOM 2924 O O . LEU A 1 378 ? -17.119 3.623 -4.904 1.00 79.69 378 LEU A O 1
ATOM 2928 N N . GLU A 1 379 ? -18.137 5.567 -4.422 1.00 72.62 379 GLU A N 1
ATOM 2929 C CA . GLU A 1 379 ? -17.718 6.279 -5.639 1.00 72.62 379 GLU A CA 1
ATOM 2930 C C . GLU A 1 379 ? -16.245 6.703 -5.618 1.00 72.62 379 GLU A C 1
ATOM 2932 O O . GLU A 1 379 ? -15.617 6.888 -6.662 1.00 72.62 379 GLU A O 1
ATOM 2937 N N . GLU A 1 380 ? -15.664 6.842 -4.428 1.00 73.00 380 GLU A N 1
ATOM 2938 C CA . GLU A 1 380 ? -14.309 7.344 -4.280 1.00 73.00 380 GLU A CA 1
ATOM 2939 C C . GLU A 1 380 ? -13.330 6.171 -4.214 1.00 73.00 380 GLU A C 1
ATOM 2941 O O . GLU A 1 380 ? -13.220 5.471 -3.204 1.00 73.00 380 GLU A O 1
ATOM 2946 N N . VAL A 1 381 ? -12.575 5.960 -5.296 1.00 71.56 381 VAL A N 1
ATOM 2947 C CA . VAL A 1 381 ? -11.420 5.056 -5.277 1.00 71.56 381 VAL A CA 1
ATOM 2948 C C . VAL A 1 381 ? -10.480 5.533 -4.173 1.00 71.56 381 VAL A C 1
ATOM 2950 O O . VAL A 1 381 ? -9.807 6.553 -4.313 1.00 71.56 381 VAL A O 1
ATOM 2953 N N . VAL A 1 382 ? -10.448 4.802 -3.057 1.00 72.69 382 VAL A N 1
ATOM 2954 C CA . VAL A 1 382 ? -9.667 5.196 -1.883 1.00 72.69 382 VAL A CA 1
ATOM 2955 C C . VAL A 1 382 ? -8.181 5.096 -2.220 1.00 72.69 382 VAL A C 1
ATOM 2957 O O . VAL A 1 382 ? -7.583 4.020 -2.161 1.00 72.69 382 VAL A O 1
ATOM 2960 N N . ASP A 1 383 ? -7.574 6.231 -2.569 1.00 86.00 383 ASP A N 1
ATOM 2961 C CA . ASP A 1 383 ? -6.124 6.340 -2.692 1.00 86.00 383 ASP A CA 1
ATOM 2962 C C . ASP A 1 383 ? -5.472 5.957 -1.353 1.00 86.00 383 ASP A C 1
ATOM 2964 O O . ASP A 1 383 ? -5.995 6.221 -0.264 1.00 86.00 383 ASP A O 1
ATOM 2968 N N . GLN A 1 384 ? -4.287 5.354 -1.418 1.00 86.38 384 GLN A N 1
ATOM 2969 C CA . GLN A 1 384 ? -3.525 4.960 -0.241 1.00 86.38 384 GLN A CA 1
ATOM 2970 C C . GLN A 1 384 ? -3.303 6.157 0.693 1.00 86.38 384 GLN A C 1
ATOM 2972 O O . GLN A 1 384 ? -3.365 5.999 1.913 1.00 86.38 384 GLN A O 1
ATOM 2977 N N . LYS A 1 385 ? -3.079 7.358 0.144 1.00 90.81 385 LYS A N 1
ATOM 2978 C CA . LYS A 1 385 ? -2.929 8.589 0.935 1.00 90.81 385 LYS A CA 1
ATOM 2979 C C . LYS A 1 385 ? -4.199 8.930 1.709 1.00 90.81 385 LYS A C 1
ATOM 2981 O O . LYS A 1 385 ? -4.123 9.199 2.907 1.00 90.81 385 LYS A O 1
ATOM 2986 N N . LEU A 1 386 ? -5.349 8.851 1.044 1.00 91.38 386 LEU A N 1
ATOM 2987 C CA . LEU A 1 386 ? -6.646 9.129 1.648 1.00 91.38 386 LEU A CA 1
ATOM 2988 C C . LEU A 1 386 ? -6.962 8.129 2.765 1.00 91.38 386 LEU A C 1
ATOM 2990 O O . LEU A 1 386 ? -7.378 8.532 3.849 1.00 91.38 386 LEU A O 1
ATOM 2994 N N . TYR A 1 387 ? -6.670 6.840 2.558 1.00 92.00 387 TYR A N 1
ATOM 2995 C CA . TYR A 1 387 ? -6.792 5.830 3.613 1.00 92.00 387 TYR A CA 1
ATOM 2996 C C . TYR A 1 387 ? -5.950 6.184 4.848 1.00 92.00 387 TYR A C 1
ATOM 2998 O O . TYR A 1 387 ? -6.452 6.133 5.968 1.00 92.00 387 TYR A O 1
ATOM 3006 N N . HIS A 1 388 ? -4.684 6.583 4.667 1.00 93.38 388 HIS A N 1
ATOM 3007 C CA . HIS A 1 388 ? -3.820 6.965 5.793 1.00 93.38 388 HIS A CA 1
ATOM 3008 C C . HIS A 1 388 ? -4.335 8.211 6.520 1.00 93.38 388 HIS A C 1
ATOM 3010 O O . HIS A 1 388 ? -4.250 8.279 7.747 1.00 93.38 388 HIS A O 1
ATOM 3016 N N . GLN A 1 389 ? -4.888 9.180 5.788 1.00 94.75 389 GLN A N 1
ATOM 3017 C CA . GLN A 1 389 ? -5.497 10.371 6.374 1.00 94.75 389 GLN A CA 1
ATOM 3018 C C . GLN A 1 389 ? -6.731 10.014 7.210 1.00 94.75 389 GLN A C 1
ATOM 3020 O O . GLN A 1 389 ? -6.807 10.417 8.371 1.00 94.75 389 GLN A O 1
ATOM 3025 N N . ARG A 1 390 ? -7.648 9.204 6.661 1.00 95.19 390 ARG A N 1
ATOM 3026 C CA . ARG A 1 390 ? -8.835 8.694 7.372 1.00 95.19 390 ARG A CA 1
ATOM 3027 C C . ARG A 1 390 ? -8.439 7.913 8.619 1.00 95.19 390 ARG A C 1
ATOM 3029 O O . ARG A 1 390 ? -8.971 8.153 9.697 1.00 95.19 390 ARG A O 1
ATOM 3036 N N . PHE A 1 391 ? -7.431 7.054 8.492 1.00 96.56 391 PHE A N 1
ATOM 3037 C CA . PHE A 1 391 ? -6.919 6.253 9.595 1.00 96.56 391 PHE A CA 1
ATOM 3038 C C . PHE A 1 391 ? -6.337 7.124 10.715 1.00 96.56 391 PHE A C 1
ATOM 3040 O O . PHE A 1 391 ? -6.640 6.915 11.889 1.00 96.56 391 PHE A O 1
ATOM 3047 N N . LYS A 1 392 ? -5.538 8.143 10.368 1.00 97.44 392 LYS A N 1
ATOM 3048 C CA . LYS A 1 392 ? -4.996 9.099 11.343 1.00 97.44 392 LYS A CA 1
ATOM 3049 C C . LYS A 1 392 ? -6.117 9.885 12.029 1.00 97.44 392 LYS A C 1
ATOM 3051 O O . LYS A 1 392 ? -6.107 9.986 13.251 1.00 97.44 392 LYS A O 1
ATOM 3056 N N . ALA A 1 393 ? -7.092 10.382 11.268 1.00 97.25 393 ALA A N 1
ATOM 3057 C CA . ALA A 1 393 ? -8.239 11.107 11.810 1.00 97.25 393 ALA A CA 1
ATOM 3058 C C . ALA A 1 393 ? -9.071 10.238 12.767 1.00 97.25 393 ALA A C 1
ATOM 3060 O O . ALA A 1 393 ? -9.431 10.690 13.849 1.00 97.25 393 ALA A O 1
ATOM 3061 N N . ALA A 1 394 ? -9.311 8.970 12.424 1.00 97.88 394 ALA A N 1
ATOM 3062 C CA . ALA A 1 394 ? -10.028 8.040 13.290 1.00 97.88 394 ALA A CA 1
ATOM 3063 C C . ALA A 1 394 ? -9.256 7.731 14.586 1.00 97.88 394 ALA A C 1
ATOM 3065 O O . ALA A 1 394 ? -9.859 7.651 15.653 1.00 97.88 394 ALA A O 1
ATOM 3066 N N . LYS A 1 395 ? -7.919 7.633 14.537 1.00 97.94 395 LYS A N 1
ATOM 3067 C CA . LYS A 1 395 ? -7.106 7.502 15.758 1.00 97.94 395 LYS A CA 1
ATOM 3068 C C . LYS A 1 395 ? -7.193 8.726 16.667 1.00 97.94 395 LYS A C 1
ATOM 3070 O O . LYS A 1 395 ? -7.194 8.556 17.881 1.00 97.94 395 LYS A O 1
ATOM 3075 N N . GLU A 1 396 ? -7.256 9.932 16.108 1.00 97.88 396 GLU A N 1
ATOM 3076 C CA . GLU A 1 396 ? -7.465 11.150 16.902 1.00 97.88 396 GLU A CA 1
ATOM 3077 C C . GLU A 1 396 ? -8.881 11.192 17.490 1.00 97.88 396 GLU A C 1
ATOM 3079 O O . GLU A 1 396 ? -9.030 11.431 18.684 1.00 97.88 396 GLU A O 1
ATOM 3084 N N . LYS A 1 397 ? -9.902 10.829 16.702 1.00 97.88 397 LYS A N 1
ATOM 3085 C CA . LYS A 1 397 ? -11.292 10.699 17.170 1.00 97.88 397 LYS A CA 1
ATOM 3086 C C . LYS A 1 397 ? -11.431 9.698 18.321 1.00 97.88 397 LYS A C 1
ATOM 3088 O O . LYS A 1 397 ? -12.207 9.930 19.236 1.00 97.88 397 LYS A O 1
ATOM 3093 N N . PHE A 1 398 ? -10.647 8.618 18.322 1.00 98.06 398 PHE A N 1
ATOM 3094 C CA . PHE A 1 398 ? -10.645 7.651 19.424 1.00 98.06 398 PHE A CA 1
ATOM 3095 C C . PHE A 1 398 ? -10.230 8.271 20.768 1.00 98.06 398 PHE A C 1
ATOM 3097 O O . PHE A 1 398 ? -10.741 7.875 21.813 1.00 98.06 398 PHE A O 1
ATOM 3104 N N . LYS A 1 399 ? -9.320 9.254 20.763 1.00 97.81 399 LYS A N 1
ATOM 3105 C CA . LYS A 1 399 ? -8.865 9.914 21.997 1.00 97.81 399 LYS A CA 1
ATOM 3106 C C . LYS A 1 399 ? -9.977 10.728 22.658 1.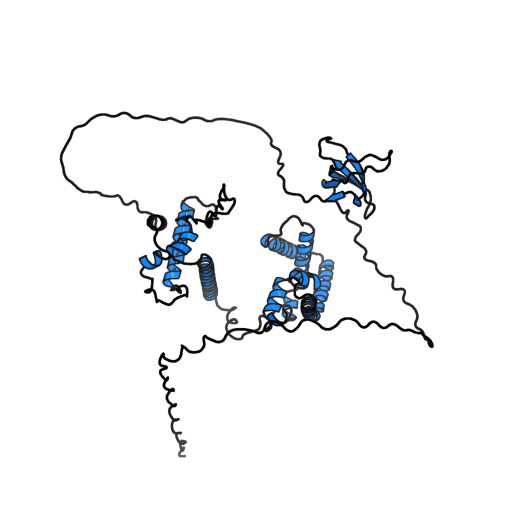00 97.81 399 LYS A C 1
ATOM 3108 O O . LYS A 1 399 ? -9.970 10.863 23.875 1.00 97.81 399 LYS A O 1
ATOM 3113 N N . THR A 1 400 ? -10.914 11.244 21.862 1.00 98.00 400 THR A N 1
ATOM 3114 C CA . THR A 1 400 ? -12.037 12.074 22.318 1.00 98.00 400 THR A CA 1
ATOM 3115 C C . THR A 1 400 ? -13.316 11.276 22.577 1.00 98.00 400 THR A C 1
ATOM 3117 O O . THR A 1 400 ? -14.343 11.883 22.856 1.00 98.00 400 THR A O 1
ATOM 3120 N N . LEU A 1 401 ? -13.294 9.945 22.433 1.00 97.38 401 LEU A N 1
ATOM 3121 C CA . LEU A 1 401 ? -14.449 9.102 22.755 1.00 97.38 401 LEU A CA 1
ATOM 3122 C C . LEU A 1 401 ? -14.697 9.048 24.264 1.00 97.38 401 LEU A C 1
ATOM 3124 O O . LEU A 1 401 ? -13.762 9.157 25.064 1.00 97.38 401 LEU A O 1
ATOM 3128 N N . ASP A 1 402 ? -15.955 8.815 24.616 1.00 98.12 402 ASP A N 1
ATOM 3129 C CA . ASP A 1 402 ? -16.389 8.440 25.954 1.00 98.12 402 ASP A CA 1
ATOM 3130 C C . ASP A 1 402 ? -15.789 7.092 26.382 1.00 98.12 402 ASP A C 1
ATOM 3132 O O . ASP A 1 402 ? -15.409 6.245 25.561 1.00 98.12 402 ASP A O 1
ATOM 3136 N N . ASP A 1 403 ? -15.668 6.909 27.694 1.00 98.00 403 ASP A N 1
ATOM 3137 C CA . ASP A 1 403 ? -15.019 5.732 28.263 1.00 98.00 403 ASP A CA 1
ATOM 3138 C C . ASP A 1 403 ? -15.858 4.458 28.090 1.00 98.00 403 ASP A C 1
ATOM 3140 O O . ASP A 1 403 ? -15.283 3.385 27.895 1.00 98.00 403 ASP A O 1
ATOM 3144 N N . ASP A 1 404 ? -17.187 4.575 28.025 1.00 97.31 404 ASP A N 1
ATOM 3145 C CA . ASP A 1 404 ? -18.086 3.449 27.748 1.00 97.31 404 ASP A CA 1
ATOM 3146 C C . ASP A 1 404 ? -17.837 2.879 26.344 1.00 97.31 404 ASP A C 1
ATOM 3148 O O . ASP A 1 404 ? -17.643 1.672 26.162 1.00 97.31 404 ASP A O 1
ATOM 3152 N N . THR A 1 405 ? -17.719 3.745 25.337 1.00 96.50 405 THR A N 1
ATOM 3153 C CA . THR A 1 405 ? -17.374 3.341 23.972 1.00 96.50 405 THR A CA 1
ATOM 3154 C C . THR A 1 405 ? -15.972 2.739 23.921 1.00 96.50 405 THR A C 1
ATOM 3156 O O . THR A 1 405 ? -15.765 1.717 23.258 1.00 96.50 405 THR A O 1
ATOM 3159 N N . LYS A 1 406 ? -14.990 3.300 24.642 1.00 97.94 406 LYS A N 1
ATOM 3160 C CA . LYS A 1 406 ? -13.650 2.689 24.732 1.00 97.94 406 LYS A CA 1
ATOM 3161 C C . LYS A 1 406 ? -13.704 1.292 25.354 1.00 97.94 406 LYS A C 1
ATOM 3163 O O . LYS A 1 406 ? -13.004 0.403 24.865 1.00 97.94 406 LYS A O 1
ATOM 3168 N N . ALA A 1 407 ? -14.546 1.069 26.365 1.00 97.75 407 ALA A N 1
ATOM 3169 C CA . ALA A 1 407 ? -14.726 -0.237 26.996 1.00 97.75 407 ALA A CA 1
ATOM 3170 C C . ALA A 1 407 ? -15.310 -1.274 26.022 1.00 97.75 407 ALA A C 1
ATOM 3172 O O . ALA A 1 407 ? -14.820 -2.408 25.964 1.00 97.75 407 ALA A O 1
ATOM 3173 N N . VAL A 1 408 ? -16.277 -0.879 25.182 1.00 97.81 408 VAL A N 1
ATOM 3174 C CA . VAL A 1 408 ? -16.796 -1.728 24.093 1.00 97.81 408 VAL A CA 1
ATOM 3175 C C . VAL A 1 408 ? -15.677 -2.118 23.123 1.00 97.81 408 VAL A C 1
ATOM 3177 O O . VAL A 1 408 ? -15.555 -3.286 22.749 1.00 97.81 408 VAL A O 1
ATOM 3180 N N . TRP A 1 409 ? -14.801 -1.182 22.750 1.00 98.00 409 TRP A N 1
ATOM 3181 C CA . TRP A 1 409 ? -13.669 -1.482 21.866 1.00 98.00 409 TRP A CA 1
ATOM 3182 C C . TRP A 1 409 ? -12.590 -2.346 22.524 1.00 98.00 409 TRP A C 1
ATOM 3184 O O . TRP A 1 409 ? -11.975 -3.162 21.839 1.00 98.00 409 TRP A O 1
ATOM 3194 N N . GLU A 1 410 ? -12.376 -2.238 23.835 1.00 98.19 410 GLU A N 1
ATOM 3195 C CA . GLU A 1 410 ? -11.500 -3.153 24.582 1.00 98.19 410 GLU A CA 1
ATOM 3196 C C . GLU A 1 410 ? -12.078 -4.571 24.635 1.00 98.19 410 GLU A C 1
ATOM 3198 O O . GLU A 1 410 ? -11.347 -5.555 24.504 1.00 98.19 410 GLU A O 1
ATOM 3203 N N . PHE A 1 411 ? -13.398 -4.703 24.767 1.00 98.12 411 PHE A N 1
ATOM 3204 C CA . PHE A 1 411 ? -14.064 -5.994 24.620 1.00 98.12 411 PHE A CA 1
ATOM 3205 C C . PHE A 1 411 ? -13.872 -6.563 23.205 1.00 98.12 411 PHE A C 1
ATOM 3207 O O . PHE A 1 411 ? -13.439 -7.707 23.057 1.00 98.12 411 PHE A O 1
ATOM 3214 N N . GLN A 1 412 ? -14.080 -5.748 22.166 1.00 97.12 412 GLN A N 1
ATOM 3215 C CA . GLN A 1 412 ? -13.840 -6.159 20.778 1.00 97.12 412 GLN A CA 1
ATOM 3216 C C . GLN A 1 412 ? -12.374 -6.525 20.517 1.00 97.12 412 GLN A C 1
ATOM 3218 O O . GLN A 1 412 ? -12.105 -7.490 19.805 1.00 97.12 412 GLN A O 1
ATOM 3223 N N . ARG A 1 413 ? -11.413 -5.820 21.125 1.00 97.81 413 ARG A N 1
ATOM 3224 C CA . ARG A 1 413 ? -9.987 -6.169 21.063 1.00 97.81 413 ARG A CA 1
ATOM 3225 C C . ARG A 1 413 ? -9.724 -7.550 21.647 1.00 97.81 413 ARG A C 1
ATOM 3227 O O . ARG A 1 413 ? -9.057 -8.358 21.004 1.00 97.81 413 ARG A O 1
ATOM 3234 N N . ARG A 1 414 ? -10.250 -7.837 22.839 1.00 98.12 414 ARG A N 1
ATOM 3235 C CA . ARG A 1 414 ? -10.099 -9.150 23.484 1.00 98.12 414 ARG A CA 1
ATOM 3236 C C . ARG A 1 414 ? -10.723 -10.265 22.643 1.00 98.12 414 ARG A C 1
ATOM 3238 O O . ARG A 1 414 ? -10.079 -11.290 22.439 1.00 98.12 414 ARG A O 1
ATOM 3245 N N . ALA A 1 415 ? -11.911 -10.035 22.082 1.00 97.25 415 ALA A N 1
ATOM 3246 C CA . ALA A 1 415 ? -12.561 -10.966 21.157 1.00 97.25 415 ALA A CA 1
ATOM 3247 C C . ALA A 1 415 ? -11.770 -11.155 19.846 1.00 97.25 415 ALA A C 1
ATOM 3249 O O . ALA A 1 415 ? -11.690 -12.254 19.304 1.00 97.25 415 ALA A O 1
ATOM 3250 N N . HIS A 1 416 ? -11.134 -10.100 19.334 1.00 97.19 416 HIS A N 1
ATOM 3251 C CA . HIS A 1 416 ? -10.264 -10.191 18.164 1.00 97.19 416 HIS A CA 1
ATOM 3252 C C . HIS A 1 416 ? -9.001 -11.015 18.465 1.00 97.19 416 HIS A C 1
ATOM 3254 O O . HIS A 1 416 ? -8.612 -11.863 17.663 1.00 97.19 416 HIS A O 1
ATOM 3260 N N . LEU A 1 417 ? -8.376 -10.816 19.629 1.00 97.75 417 LEU A N 1
ATOM 3261 C CA . LEU A 1 417 ? -7.189 -11.568 20.046 1.00 97.75 417 LEU A CA 1
ATOM 3262 C C . LEU A 1 417 ? -7.498 -13.032 20.378 1.00 97.75 417 LEU A C 1
ATOM 3264 O O . LEU A 1 417 ? -6.692 -13.896 20.043 1.00 97.75 417 LEU A O 1
ATOM 3268 N N . SER A 1 418 ? -8.664 -13.348 20.951 1.00 97.38 418 SER A N 1
ATOM 3269 C CA . SER A 1 418 ? -9.041 -14.740 21.248 1.00 97.38 418 SER A CA 1
ATOM 3270 C C . SER A 1 418 ? -9.159 -15.603 19.986 1.00 97.38 418 SER A C 1
ATOM 3272 O O . SER A 1 418 ? -8.877 -16.801 20.021 1.00 97.38 418 SER A O 1
ATOM 3274 N N . ARG A 1 419 ? -9.480 -14.994 18.835 1.00 97.38 419 ARG A N 1
ATOM 3275 C CA . ARG A 1 419 ? -9.509 -15.685 17.536 1.00 97.38 419 ARG A CA 1
ATOM 3276 C C . ARG A 1 419 ? -8.124 -16.088 17.029 1.00 97.38 419 ARG A C 1
ATOM 3278 O O . ARG A 1 419 ? -8.063 -17.004 16.207 1.00 97.38 419 ARG A O 1
ATOM 3285 N N . HIS A 1 420 ? -7.037 -15.468 17.513 1.00 97.12 420 HIS A N 1
ATOM 3286 C CA . HIS A 1 420 ? -5.654 -15.658 17.032 1.00 97.12 420 HIS A CA 1
ATOM 3287 C C . HIS A 1 420 ? -5.280 -17.135 16.860 1.00 97.12 420 HIS A C 1
ATOM 3289 O O . HIS A 1 420 ? -4.819 -17.527 15.787 1.00 97.12 420 HIS A O 1
ATOM 3295 N N . ALA A 1 421 ? -5.598 -17.967 17.859 1.00 96.25 421 ALA A N 1
ATOM 3296 C CA . ALA A 1 421 ? -5.297 -19.398 17.857 1.00 96.25 421 ALA A CA 1
ATOM 3297 C C . ALA A 1 421 ? -5.913 -20.157 16.665 1.00 96.25 421 ALA A C 1
ATOM 3299 O O . ALA A 1 421 ? -5.339 -21.133 16.189 1.00 96.25 421 ALA A O 1
ATOM 3300 N N . THR A 1 422 ? -7.058 -19.696 16.155 1.00 97.50 422 THR A N 1
ATOM 3301 C CA . THR A 1 422 ? -7.814 -20.363 15.080 1.00 97.50 422 THR A CA 1
ATOM 3302 C C . THR A 1 422 ? -7.549 -19.787 13.689 1.00 97.50 422 THR A C 1
ATOM 3304 O O . THR A 1 422 ? -7.758 -20.478 12.692 1.00 97.50 422 THR A O 1
ATOM 3307 N N . ILE A 1 423 ? -7.060 -18.544 13.586 1.00 97.44 423 ILE A N 1
ATOM 3308 C CA . ILE A 1 423 ? -6.919 -17.841 12.298 1.00 97.44 423 ILE A CA 1
ATOM 3309 C C . ILE A 1 423 ? -5.995 -18.573 11.335 1.00 97.44 423 ILE A C 1
ATOM 3311 O O . ILE A 1 423 ? -6.271 -18.658 10.138 1.00 97.44 423 ILE A O 1
ATOM 3315 N N . LYS A 1 424 ? -4.902 -19.134 11.846 1.00 95.75 424 LYS A N 1
ATOM 3316 C CA . LYS A 1 424 ? -3.968 -19.906 11.028 1.00 95.75 424 LYS A CA 1
ATOM 3317 C C . LYS A 1 424 ? -4.661 -21.081 10.334 1.00 95.75 424 LYS A C 1
ATOM 3319 O O . LYS A 1 424 ? -4.469 -21.283 9.134 1.00 95.75 424 LYS A O 1
ATOM 3324 N N . ASP A 1 425 ? -5.475 -21.826 11.073 1.00 96.38 425 ASP A N 1
ATOM 3325 C CA . ASP A 1 425 ? -6.191 -22.981 10.539 1.00 96.38 425 ASP A CA 1
ATOM 3326 C C . ASP A 1 425 ? -7.321 -22.554 9.601 1.00 96.38 425 ASP A C 1
ATOM 3328 O O . ASP A 1 425 ? -7.538 -23.218 8.588 1.00 96.38 425 ASP A O 1
ATOM 3332 N N . GLN A 1 426 ? -7.972 -21.414 9.863 1.00 97.38 426 GLN A N 1
ATOM 3333 C CA . GLN A 1 426 ? -8.950 -20.816 8.948 1.00 97.38 426 GLN A CA 1
ATOM 3334 C C . GLN A 1 426 ? -8.312 -20.446 7.601 1.00 97.38 426 GLN A C 1
ATOM 3336 O O . GLN A 1 426 ? -8.820 -20.853 6.562 1.00 97.38 426 GLN A O 1
ATOM 3341 N N . ILE A 1 427 ? -7.149 -19.781 7.595 1.00 96.19 427 ILE A N 1
ATOM 3342 C CA . ILE A 1 427 ? -6.429 -19.432 6.355 1.00 96.19 427 ILE A CA 1
ATOM 3343 C C . ILE A 1 427 ? -6.034 -20.695 5.573 1.00 96.19 427 ILE A C 1
ATOM 3345 O O . ILE A 1 427 ? -6.176 -20.747 4.350 1.00 96.19 427 ILE A O 1
ATOM 3349 N N . ILE A 1 428 ? -5.531 -21.728 6.262 1.00 95.06 428 ILE A N 1
ATOM 3350 C CA . ILE A 1 428 ? -5.153 -22.999 5.622 1.00 95.06 428 ILE A CA 1
ATOM 3351 C C . ILE A 1 428 ? -6.390 -23.708 5.057 1.00 95.06 428 ILE A C 1
ATOM 3353 O O . ILE A 1 428 ? -6.331 -24.231 3.944 1.00 95.06 428 ILE A O 1
ATOM 3357 N N . ARG A 1 429 ? -7.502 -23.725 5.801 1.00 96.31 429 ARG A N 1
ATOM 3358 C CA . ARG A 1 429 ? -8.773 -24.322 5.375 1.00 96.31 429 ARG A CA 1
ATOM 3359 C C . ARG A 1 429 ? -9.326 -23.613 4.141 1.00 96.31 429 ARG A C 1
ATOM 3361 O O . ARG A 1 429 ? -9.526 -24.285 3.135 1.00 96.31 429 ARG A O 1
ATOM 3368 N N . ALA A 1 430 ? -9.453 -22.286 4.182 1.00 96.00 430 ALA A N 1
ATOM 3369 C CA . ALA A 1 430 ? -9.883 -21.448 3.061 1.00 96.00 430 ALA A CA 1
ATOM 3370 C C . ALA A 1 430 ? -9.083 -21.758 1.787 1.00 96.00 430 ALA A C 1
ATOM 3372 O O . ALA A 1 430 ? -9.627 -21.978 0.699 1.00 96.00 430 ALA A O 1
ATOM 3373 N N . ARG A 1 431 ? -7.755 -21.875 1.935 1.00 93.69 431 ARG A N 1
ATOM 3374 C CA . ARG A 1 431 ? -6.866 -22.179 0.813 1.00 93.69 431 ARG A CA 1
ATOM 3375 C C . ARG A 1 431 ? -7.031 -23.596 0.270 1.00 93.69 431 ARG A C 1
ATOM 3377 O O . ARG A 1 431 ? -6.969 -23.775 -0.943 1.00 93.69 431 ARG A O 1
ATOM 3384 N N . LYS A 1 432 ? -7.232 -24.589 1.140 1.00 94.31 432 LYS A N 1
ATOM 3385 C CA . LYS A 1 432 ? -7.457 -25.986 0.739 1.00 94.31 432 LYS A CA 1
ATOM 3386 C C . LYS A 1 432 ? -8.797 -26.171 0.033 1.00 94.31 432 LYS A C 1
ATOM 3388 O O . LYS A 1 432 ? -8.845 -26.875 -0.969 1.00 94.31 432 LYS A O 1
ATOM 3393 N N . THR A 1 433 ? -9.854 -25.533 0.533 1.00 96.62 433 THR A N 1
ATOM 3394 C CA . THR A 1 433 ? -11.196 -25.605 -0.060 1.00 96.62 433 THR A CA 1
ATOM 3395 C C . THR A 1 433 ? -11.219 -24.960 -1.443 1.00 96.62 433 THR A C 1
ATOM 3397 O O . THR A 1 433 ? -11.801 -25.513 -2.373 1.00 96.62 433 THR A O 1
ATOM 3400 N N . ASN A 1 434 ? -10.541 -23.820 -1.613 1.00 95.19 434 ASN A N 1
ATOM 3401 C CA . ASN A 1 434 ? -10.454 -23.145 -2.903 1.00 95.19 434 ASN A CA 1
ATOM 3402 C C . ASN A 1 434 ? -9.024 -22.657 -3.197 1.00 95.19 434 ASN A C 1
ATOM 3404 O O . ASN A 1 434 ? -8.690 -21.505 -2.918 1.00 95.19 434 ASN A O 1
ATOM 3408 N N . PRO A 1 435 ? -8.178 -23.472 -3.854 1.00 93.25 435 PRO A N 1
ATOM 3409 C CA . PRO A 1 435 ? -6.805 -23.080 -4.186 1.00 93.25 435 PRO A CA 1
ATOM 3410 C C . PRO A 1 435 ? -6.706 -21.866 -5.122 1.00 93.25 435 PRO A C 1
ATOM 3412 O O . PRO A 1 435 ? -5.653 -21.235 -5.220 1.00 93.25 435 PRO A O 1
ATOM 3415 N N . LYS A 1 436 ? -7.789 -21.513 -5.825 1.00 94.19 436 LYS A N 1
ATOM 3416 C CA . LYS A 1 436 ? -7.848 -20.352 -6.725 1.00 94.19 436 LYS A CA 1
ATOM 3417 C C . LYS A 1 436 ? -8.417 -19.099 -6.057 1.00 94.19 436 LYS A C 1
ATOM 3419 O O . LYS A 1 436 ? -8.471 -18.063 -6.718 1.00 94.19 436 LYS A O 1
ATOM 3424 N N . CYS A 1 437 ? -8.809 -19.157 -4.780 1.00 94.00 437 CYS A N 1
ATOM 3425 C CA . CYS A 1 437 ? -9.321 -17.984 -4.077 1.00 94.00 437 CYS A CA 1
ATOM 3426 C C . CYS A 1 437 ? -8.285 -16.850 -4.078 1.00 94.00 437 CYS A C 1
ATOM 3428 O O . CYS A 1 437 ? -7.065 -17.066 -4.048 1.00 94.00 437 CYS A O 1
ATOM 3430 N N . SER A 1 438 ? -8.773 -15.616 -4.156 1.00 96.50 438 SER A N 1
ATOM 3431 C CA . SER A 1 438 ? -7.919 -14.446 -3.996 1.00 96.50 438 SER A CA 1
ATOM 3432 C C . SER A 1 438 ? -7.582 -14.261 -2.513 1.00 96.50 438 SER A C 1
ATOM 3434 O O . SER A 1 438 ? -8.352 -14.644 -1.637 1.00 96.50 438 SER A O 1
ATOM 3436 N N . TRP A 1 439 ? -6.446 -13.630 -2.208 1.00 95.44 439 TRP A N 1
ATOM 3437 C CA . TRP A 1 439 ? -6.089 -13.316 -0.817 1.00 95.44 439 TRP A CA 1
ATOM 3438 C C . TRP A 1 439 ? -7.105 -12.386 -0.139 1.00 95.44 439 TRP A C 1
ATOM 3440 O O . TRP A 1 439 ? -7.268 -12.469 1.071 1.00 95.44 439 TRP A O 1
ATOM 3450 N N . ARG A 1 440 ? -7.812 -11.551 -0.917 1.00 94.88 440 ARG A N 1
ATOM 3451 C CA . ARG A 1 440 ? -8.921 -10.722 -0.422 1.00 94.88 440 ARG A CA 1
ATOM 3452 C C . ARG A 1 440 ? -10.133 -11.554 -0.007 1.00 94.88 440 ARG A C 1
ATOM 3454 O O . ARG A 1 440 ? -10.712 -11.283 1.028 1.00 94.88 440 ARG A O 1
ATOM 3461 N N . SER A 1 441 ? -10.467 -12.592 -0.771 1.00 96.31 441 SER A N 1
ATOM 3462 C CA . SER A 1 441 ? -11.557 -13.505 -0.411 1.00 96.31 441 SER A CA 1
ATOM 3463 C C . SER A 1 441 ? -11.243 -14.272 0.878 1.00 96.31 441 SER A C 1
ATOM 3465 O O . SER A 1 441 ? -12.122 -14.422 1.715 1.00 96.31 441 SER A O 1
ATOM 3467 N N . ILE A 1 442 ? -9.982 -14.678 1.091 1.00 96.94 442 ILE A N 1
ATOM 3468 C CA . ILE A 1 442 ? -9.560 -15.263 2.377 1.00 96.94 442 ILE A CA 1
ATOM 3469 C C . ILE A 1 442 ? -9.647 -14.227 3.503 1.00 96.94 442 ILE A C 1
ATOM 3471 O O . ILE A 1 442 ? -10.061 -14.567 4.604 1.00 96.94 442 ILE A O 1
ATOM 3475 N N . GLU A 1 443 ? -9.241 -12.978 3.250 1.00 96.50 443 GLU A N 1
ATOM 3476 C CA . GLU A 1 443 ? -9.385 -11.889 4.223 1.00 96.50 443 GLU A CA 1
ATOM 3477 C C . GLU A 1 443 ? -10.850 -11.713 4.654 1.00 96.50 443 GLU A C 1
ATOM 3479 O O . GLU A 1 443 ? -11.104 -11.606 5.849 1.00 96.50 443 GLU A O 1
ATOM 3484 N N . GLU A 1 444 ? -11.798 -11.724 3.718 1.00 95.50 444 GLU A N 1
ATOM 3485 C CA . GLU A 1 444 ? -13.238 -11.671 4.009 1.00 95.50 444 GLU A CA 1
ATOM 3486 C C . GLU A 1 444 ? -13.712 -12.905 4.796 1.00 95.50 444 GLU A C 1
ATOM 3488 O O . GLU A 1 444 ? -14.430 -12.757 5.781 1.00 95.50 444 GLU A O 1
ATOM 3493 N N . GLU A 1 445 ? -13.258 -14.110 4.431 1.00 96.81 445 GLU A N 1
ATOM 3494 C CA . GLU A 1 445 ? -13.616 -15.366 5.116 1.00 96.81 445 GLU A CA 1
ATOM 3495 C C . GLU A 1 445 ? -13.138 -15.402 6.577 1.00 96.81 445 GLU A C 1
ATOM 3497 O O . GLU A 1 445 ? -13.832 -15.923 7.449 1.00 96.81 445 GLU A O 1
ATOM 3502 N N . ILE A 1 446 ? -11.982 -14.799 6.878 1.00 96.69 446 ILE A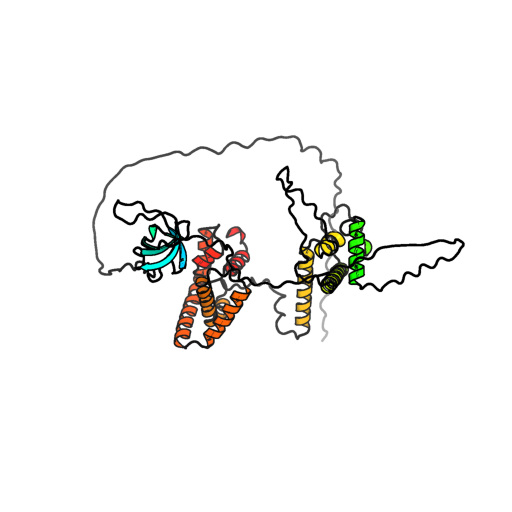 N 1
ATOM 3503 C CA . ILE A 1 446 ? -11.500 -14.638 8.259 1.00 96.69 446 ILE A CA 1
ATOM 3504 C C . ILE A 1 446 ? -12.041 -13.370 8.933 1.00 96.69 446 ILE A C 1
ATOM 3506 O O . ILE A 1 446 ? -11.483 -12.931 9.943 1.00 96.69 446 ILE A O 1
ATOM 3510 N N . ASP A 1 447 ? -13.110 -12.772 8.399 1.00 95.19 447 ASP A N 1
ATOM 3511 C CA . ASP A 1 447 ? -13.758 -11.557 8.912 1.00 95.19 447 ASP A CA 1
ATOM 3512 C C . ASP A 1 447 ? -12.746 -10.417 9.132 1.00 95.19 447 ASP A C 1
ATOM 3514 O O . ASP A 1 447 ? -12.651 -9.752 10.165 1.00 95.19 447 ASP A O 1
ATOM 3518 N N . HIS A 1 448 ? -11.888 -10.252 8.129 1.00 95.06 448 HIS A N 1
ATOM 3519 C CA . HIS A 1 448 ? -10.854 -9.238 8.051 1.00 95.06 448 HIS A CA 1
ATOM 3520 C C . HIS A 1 448 ? -9.956 -9.129 9.292 1.00 95.06 448 HIS A C 1
ATOM 3522 O O . HIS A 1 448 ? -9.511 -8.024 9.649 1.00 95.06 448 HIS A O 1
ATOM 3528 N N . TRP A 1 449 ? -9.680 -10.265 9.941 1.00 96.69 449 TRP A N 1
ATOM 3529 C CA . TRP A 1 449 ? -8.791 -10.328 11.097 1.00 96.69 449 TRP A CA 1
ATOM 3530 C C . TRP A 1 449 ? -7.384 -9.804 10.760 1.00 96.69 449 TRP A C 1
ATOM 3532 O O . TRP A 1 449 ? -6.761 -9.085 11.536 1.00 96.69 449 TRP A O 1
ATOM 3542 N N . CYS A 1 450 ? -6.901 -10.085 9.546 1.00 95.50 450 CYS A N 1
ATOM 3543 C CA . CYS A 1 450 ? -5.671 -9.512 9.007 1.00 95.50 450 CYS A CA 1
ATOM 3544 C C . CYS A 1 450 ? -5.828 -9.181 7.519 1.00 95.50 450 CYS A C 1
ATOM 3546 O O . CYS A 1 450 ? -6.647 -9.786 6.838 1.00 95.50 450 CYS A O 1
ATOM 3548 N N . CYS A 1 451 ? -5.022 -8.251 7.002 1.00 94.38 451 CYS A N 1
ATOM 3549 C CA . CYS A 1 451 ? -5.091 -7.856 5.596 1.00 94.38 451 CYS A CA 1
ATOM 3550 C C . CYS A 1 451 ? -4.506 -8.908 4.642 1.00 94.38 451 CYS A C 1
ATOM 3552 O O . CYS A 1 451 ? -3.522 -9.591 4.963 1.00 94.38 451 CYS A O 1
ATOM 3554 N N . ASP A 1 452 ? -5.038 -8.949 3.420 1.00 94.56 452 ASP A N 1
ATOM 3555 C CA . ASP A 1 452 ? -4.614 -9.811 2.315 1.00 94.56 452 ASP A CA 1
ATOM 3556 C C . ASP A 1 452 ? -3.090 -9.808 2.095 1.00 94.56 452 ASP A C 1
ATOM 3558 O O . ASP A 1 452 ? -2.461 -10.855 1.916 1.00 94.56 452 ASP A O 1
ATOM 3562 N N . ALA A 1 453 ? -2.456 -8.635 2.175 1.00 93.31 453 ALA A N 1
ATOM 3563 C CA . ALA A 1 453 ? -1.017 -8.477 1.999 1.00 93.31 453 ALA A CA 1
ATOM 3564 C C . ALA A 1 453 ? -0.199 -9.172 3.101 1.00 93.31 453 ALA A C 1
ATOM 3566 O O . ALA A 1 453 ? 0.922 -9.633 2.856 1.00 93.31 453 ALA A O 1
ATOM 3567 N N . THR A 1 454 ? -0.718 -9.239 4.326 1.00 94.12 454 THR A N 1
ATOM 3568 C CA . THR A 1 454 ? -0.052 -9.927 5.438 1.00 94.12 454 THR A CA 1
ATOM 3569 C C . THR A 1 454 ? -0.286 -11.427 5.366 1.00 94.12 454 THR A C 1
ATOM 3571 O O . THR A 1 454 ? 0.689 -12.169 5.485 1.00 94.12 454 THR A O 1
ATOM 3574 N N . ILE A 1 455 ? -1.505 -11.865 5.035 1.00 95.25 455 ILE A N 1
ATOM 3575 C CA . ILE A 1 455 ? -1.823 -13.277 4.765 1.00 95.25 455 ILE A CA 1
ATOM 3576 C C . ILE A 1 455 ? -0.913 -13.818 3.653 1.00 95.25 455 ILE A C 1
ATOM 3578 O O . ILE A 1 455 ? -0.239 -14.834 3.824 1.00 95.25 455 ILE A O 1
ATOM 3582 N N . ARG A 1 456 ? -0.805 -13.091 2.533 1.00 94.12 456 ARG A N 1
ATOM 3583 C CA . ARG A 1 456 ? 0.047 -13.463 1.397 1.00 94.12 456 ARG A CA 1
ATOM 3584 C C . ARG A 1 456 ? 1.519 -13.567 1.788 1.00 94.12 456 ARG A C 1
ATOM 3586 O O . ARG A 1 456 ? 2.185 -14.530 1.415 1.00 94.12 456 ARG A O 1
ATOM 3593 N N . ARG A 1 457 ? 2.048 -12.575 2.516 1.00 91.94 457 ARG A N 1
ATOM 3594 C CA . ARG A 1 457 ? 3.451 -12.587 2.970 1.00 91.94 457 ARG A CA 1
ATOM 3595 C C . ARG A 1 457 ? 3.723 -13.754 3.910 1.00 91.94 457 ARG A C 1
ATOM 3597 O O . ARG A 1 457 ? 4.745 -14.413 3.752 1.00 91.94 457 ARG A O 1
ATOM 3604 N N . TRP A 1 458 ? 2.810 -14.021 4.839 1.00 92.75 458 TRP A N 1
ATOM 3605 C CA . TRP A 1 458 ? 2.893 -15.152 5.754 1.00 92.75 458 TRP A CA 1
ATOM 3606 C C . TRP A 1 458 ? 2.904 -16.491 5.010 1.00 92.75 458 TRP A C 1
ATOM 3608 O O . TRP A 1 458 ? 3.816 -17.294 5.205 1.00 92.75 458 TRP A O 1
ATOM 3618 N N . ALA A 1 459 ? 1.961 -16.692 4.088 1.00 91.50 459 ALA A N 1
ATOM 3619 C CA . ALA A 1 459 ? 1.861 -17.918 3.302 1.00 91.50 459 ALA A CA 1
ATOM 3620 C C . ALA A 1 459 ? 3.105 -18.152 2.426 1.00 91.50 459 ALA A C 1
ATOM 3622 O O . ALA A 1 459 ? 3.606 -19.272 2.347 1.00 91.50 459 ALA A O 1
ATOM 3623 N N . MET A 1 460 ? 3.644 -17.095 1.805 1.00 87.75 460 MET A N 1
ATOM 3624 C CA . MET A 1 460 ? 4.844 -17.178 0.958 1.00 87.75 460 MET A CA 1
ATOM 3625 C C . MET A 1 460 ? 6.144 -17.379 1.748 1.00 87.75 460 MET A C 1
ATOM 3627 O O . MET A 1 460 ? 7.099 -17.930 1.206 1.00 87.75 460 MET A O 1
ATOM 3631 N N . ALA A 1 461 ? 6.209 -16.925 3.003 1.00 84.50 461 ALA A N 1
ATOM 3632 C CA . ALA A 1 461 ? 7.405 -17.037 3.838 1.00 84.50 461 ALA A CA 1
ATOM 3633 C C . ALA A 1 461 ? 7.626 -18.448 4.408 1.00 84.50 461 ALA A C 1
ATOM 3635 O O . ALA A 1 461 ? 8.728 -18.757 4.865 1.00 84.50 461 ALA A O 1
ATOM 3636 N N . ARG A 1 462 ? 6.604 -19.311 4.404 1.00 80.12 462 ARG A N 1
ATOM 3637 C CA . ARG A 1 462 ? 6.727 -20.692 4.882 1.00 80.12 462 ARG A CA 1
ATOM 3638 C C . ARG A 1 462 ? 7.347 -21.566 3.787 1.00 80.12 462 ARG A C 1
ATOM 3640 O O . ARG A 1 462 ? 6.899 -21.562 2.641 1.00 80.12 462 ARG A O 1
ATOM 3647 N N . GLU A 1 463 ? 8.388 -22.318 4.146 1.00 51.31 463 GLU A N 1
ATOM 3648 C CA . GLU A 1 463 ? 9.014 -23.324 3.278 1.00 51.31 463 GLU A CA 1
ATOM 3649 C C . GLU A 1 463 ? 7.942 -24.321 2.822 1.00 51.31 463 GLU A C 1
ATOM 3651 O O . GLU A 1 463 ? 7.384 -25.064 3.626 1.00 51.31 463 GLU A O 1
ATOM 3656 N N . GLY A 1 464 ? 7.587 -24.269 1.537 1.00 54.72 464 GLY A N 1
ATOM 3657 C CA . GLY A 1 464 ? 6.398 -24.941 1.013 1.00 54.72 464 GLY A CA 1
ATOM 3658 C C . GLY A 1 464 ? 5.279 -24.004 0.560 1.00 54.72 464 GLY A C 1
ATOM 3659 O O . GLY A 1 464 ? 4.170 -24.479 0.356 1.00 54.72 464 GLY A O 1
ATOM 3660 N N . GLY A 1 465 ? 5.542 -22.716 0.310 1.00 51.53 465 GLY A N 1
ATOM 3661 C CA . GLY A 1 465 ? 4.598 -21.831 -0.391 1.00 51.53 465 GLY A CA 1
ATOM 3662 C C . GLY A 1 465 ? 4.058 -22.401 -1.718 1.00 51.53 465 GLY A C 1
ATOM 3663 O O . GLY A 1 465 ? 2.990 -21.994 -2.143 1.00 51.53 465 GLY A O 1
ATOM 3664 N N . ASN A 1 466 ? 4.734 -23.395 -2.317 1.00 51.09 466 ASN A N 1
ATOM 3665 C CA . ASN A 1 466 ? 4.265 -24.178 -3.474 1.00 51.09 466 ASN A CA 1
ATOM 3666 C C . ASN A 1 466 ? 3.538 -25.500 -3.132 1.00 51.09 466 ASN A C 1
ATOM 3668 O O . ASN A 1 466 ? 3.148 -26.206 -4.047 1.00 51.09 466 ASN A O 1
ATOM 3672 N N . LYS A 1 467 ? 3.457 -25.894 -1.856 1.00 53.47 467 LYS A N 1
ATOM 3673 C CA . LYS A 1 467 ? 2.707 -27.068 -1.361 1.00 53.47 467 LYS A CA 1
ATOM 3674 C C . LYS A 1 467 ? 1.381 -26.679 -0.692 1.00 53.47 467 LYS A C 1
ATOM 3676 O O . LYS A 1 467 ? 0.536 -27.539 -0.474 1.00 53.47 467 LYS A O 1
ATOM 3681 N N . ILE A 1 468 ? 1.243 -25.412 -0.289 1.00 53.34 468 ILE A N 1
ATOM 3682 C CA . ILE A 1 468 ? -0.024 -24.807 0.163 1.00 53.34 468 ILE A CA 1
ATOM 3683 C C . ILE A 1 468 ? -0.781 -24.181 -1.035 1.00 53.34 468 ILE A C 1
ATOM 3685 O O . ILE A 1 468 ? -1.983 -23.936 -0.951 1.00 53.34 468 ILE A O 1
ATOM 3689 N N . LEU A 1 469 ? -0.077 -23.932 -2.147 1.00 49.59 469 LEU A N 1
ATOM 3690 C CA . LEU A 1 469 ? -0.636 -23.755 -3.494 1.00 49.59 469 LEU A CA 1
ATOM 3691 C C . LEU A 1 469 ? -0.783 -25.120 -4.160 1.00 49.59 469 LEU A C 1
ATOM 3693 O O . LEU A 1 469 ? -1.735 -25.252 -4.959 1.00 49.59 469 LEU A O 1
#